Protein AF-A0A7V5PZ91-F1 (afdb_monomer)

Nearest PDB structures (foldseek):
  1x5j-assembly1_A  TM=2.504E-01  e=1.398E+00  Homo sapiens

Mean predicted aligned error: 17.32 Å

pLDDT: mean 72.31, std 20.14, range [23.06, 96.94]

Sequence (448 aa):
MGRFNRLVYQWGRVWRRCSRMKIQNNQVQLQVLPDNAAEEGGHGIEQGVTLYAFLEQIPFQGAQPPGGAPGPNAAQGNAPSFLLPGAYVGEFVVRATDAKTVTLEPAMPLDAYQQRHVQAGATWVLYEVMPIDDHYVFATSDEGPGGVVEYVEPNDDASQPVFGKMDGNMLRQLFAAAFQANFPGVPAGNTVEQPASLYEKDGQPQADPEAIDPDNLWFKVKFNSKDRNGNPLKPLNVEVSANPSISDDRRAFDTSGRAIDPRLAGTRQGVLKPGRFGVFRKGFEDRDENGREIIDDDLDDWIEKGICDVVAPIFVRKLTNYRDGFHLIAQERQRIEESIRQTVANTAQWQEAKRNCDTQIAYRSDEKMKLDGEGLEEGQIGELPGFRRDVAAADKLLQELAQQKTSLLEDLSRLYRANAALREQLAAVQRYLREQIDRKTEAAVTLK

Secondary structure (DSSP, 8-state):
--SSTTTTTTS--EEEEEEEEEEETTEEEEE---S-TT-SS---PPTT-EEEEEEEEEEEESPPPTTPPPPTTGGGTS--EEEEEEEEEEEEEEEEEETTEEEEEESSPPPHHHHHHHHSSS-EEEESSPPPP-TTTTEE-SS-TT---------S-TTS-SS-EE-HHHHHHHHHHHHHHHSTT---THHHHHHHHHHHHTT-B-S-STTS-TTTEEEEEEE-SB-TTSPBPPPEEE-----TT---TT-SB-TTSPBPPTTTSS---EEE-TT-EEEE-S----B-TTS-BS-S--HHHHHHTTSEEEEEEEE-PPPP-HHHHHHHHHHHHHHHHHHHHHHHHHHHHHHHHHHHHHHHHHHHHHHHHHHHTTT--TT-GGG-HHHHHHHHHHHHHHHHHHHHHHHHHHHHHHHHHHHHHHHHHHHHHHHHHHHHHHHHHHHHHTT-

Foldseek 3Di:
DPPDPVPDPQFPDKWWQWFWDDDDPQKTKTFTDALDPPDPAANPDDAFAKKWKFFFFFKDQAADPPSDDQDPCPVPPGRGIGTDGQGGLAIWGFHDDDRGMTMTHHPDDGDPLSVVRSVDRTGMMIISDDDWFDLQPQAADPPDRVGDDPQPFDALPQQQFRRHAGDLVVQLSRQVSSCCVSPPPDDCPCVSVVVSVLSRQASGFDPDQPPDDLVFKKFKKAFAQAWPVRHGDAFDQDQLDPDPPQPDPDDCADPVRAGDDPVSNDSPRPRHHHGGIDMGHFDDQPAHPVRHRPPPAGPVNCVVRRRIDTSGIGGHHDIDPVVVVVVVVVVVSVVVVVVVVVVVVVVVVVVVVVVVVVVVVVVVVVVCCLQVPPPDPPPPPCPNVVNVVVVVVVVVVVVVVVVVVVVVVVVVVVVVVVVVVVVVVVVVVVVVVVVVVVVVVVVVVVVD

Radius of gyration: 52.44 Å; Cα contacts (8 Å, |Δi|>4): 578; chains: 1; bounding box: 90×56×188 Å

Solvent-accessible surface area (backbone atoms only — not comparable to full-atom values): 25706 Å² total; per-residue (Å²): 137,77,86,55,75,82,62,49,79,70,31,55,59,72,45,59,72,23,36,77,74,49,77,57,94,77,28,42,33,30,37,43,59,44,80,48,94,84,53,94,60,43,53,80,70,60,66,70,45,58,33,38,34,23,35,33,68,28,83,39,86,48,84,77,63,93,75,64,77,81,51,91,53,53,84,70,82,46,76,40,70,48,61,38,75,41,42,77,43,49,48,26,31,26,74,42,64,53,64,49,34,38,31,31,31,61,71,55,90,70,51,76,68,24,49,51,53,70,69,43,93,57,31,27,34,38,23,56,31,68,67,72,59,66,80,57,83,68,34,42,45,95,64,59,100,81,38,70,73,65,84,60,75,62,68,88,57,47,82,56,42,52,44,37,48,43,56,47,66,60,41,34,51,52,43,43,44,31,46,42,75,74,40,73,93,57,83,64,68,65,77,29,53,53,61,25,51,45,54,44,40,28,28,27,51,48,95,59,68,86,83,44,58,75,89,31,42,30,33,35,30,36,30,36,55,34,33,83,86,67,47,74,49,72,65,46,70,44,76,60,82,50,71,88,87,70,89,62,104,79,66,69,42,50,100,86,69,47,77,52,56,75,88,50,68,40,94,53,69,44,66,47,52,60,70,39,54,51,77,47,62,72,78,68,79,45,54,45,102,86,68,45,65,74,49,95,65,42,53,65,52,37,41,74,63,30,48,32,46,81,58,32,44,23,32,43,64,86,73,54,62,51,64,63,51,53,52,51,53,52,53,52,48,53,53,51,54,50,52,49,53,51,51,52,52,53,50,52,51,53,53,49,53,48,53,53,50,54,51,50,51,53,50,52,49,51,52,46,41,64,70,71,41,82,86,62,67,101,83,50,87,82,63,44,70,66,55,48,50,50,50,54,52,51,53,50,52,52,52,52,50,52,50,52,54,50,53,51,51,53,50,50,53,50,50,52,51,50,51,51,52,51,50,51,50,50,54,50,51,51,49,53,52,48,54,51,49,51,53,51,50,54,57,58,62,74,74,112

Structure (mmCIF, N/CA/C/O backbone):
data_AF-A0A7V5PZ91-F1
#
_entry.id   AF-A0A7V5PZ91-F1
#
loop_
_atom_site.group_PDB
_atom_site.id
_atom_site.type_symbol
_atom_site.label_atom_id
_atom_site.label_alt_id
_atom_site.label_comp_id
_atom_site.label_asym_id
_atom_site.label_entity_id
_atom_site.label_seq_id
_atom_site.pdbx_PDB_ins_code
_atom_site.Cartn_x
_atom_site.Cartn_y
_atom_site.Cartn_z
_atom_site.occupancy
_atom_site.B_iso_or_equiv
_atom_site.auth_seq_id
_atom_site.auth_comp_id
_atom_site.auth_asym_id
_atom_site.auth_atom_id
_atom_site.pdbx_PDB_model_num
ATOM 1 N N . MET A 1 1 ? -15.795 -12.495 33.356 1.00 25.45 1 MET A N 1
ATOM 2 C CA . MET A 1 1 ? -16.312 -13.141 32.126 1.00 25.45 1 MET A CA 1
ATOM 3 C C . MET A 1 1 ? -16.633 -12.175 30.967 1.00 25.45 1 MET A C 1
ATOM 5 O O . MET A 1 1 ? -17.051 -12.653 29.927 1.00 25.45 1 MET A O 1
ATOM 9 N N . GLY A 1 2 ? -16.376 -10.858 31.053 1.00 23.06 2 GLY A N 1
ATOM 10 C CA . GLY A 1 2 ? -16.674 -9.901 29.961 1.00 23.06 2 GLY A CA 1
ATOM 11 C C . GLY A 1 2 ? -15.493 -9.457 29.078 1.00 23.06 2 GLY A C 1
ATOM 12 O O . GLY A 1 2 ? -15.704 -8.711 28.132 1.00 23.06 2 GLY A O 1
ATOM 13 N N . ARG A 1 3 ? -14.255 -9.899 29.362 1.00 31.30 3 ARG A N 1
ATOM 14 C CA . ARG A 1 3 ? -13.027 -9.408 28.693 1.00 31.30 3 ARG A CA 1
ATOM 15 C C . ARG A 1 3 ? -12.720 -10.044 27.327 1.00 31.30 3 ARG A C 1
ATOM 17 O O . ARG A 1 3 ? -11.900 -9.507 26.601 1.00 31.30 3 ARG A O 1
ATOM 24 N N . PHE A 1 4 ? -13.352 -11.167 26.979 1.00 27.42 4 PHE A N 1
ATOM 25 C CA . PHE A 1 4 ? -12.966 -11.965 25.803 1.00 27.42 4 PHE A CA 1
ATOM 26 C C . PHE A 1 4 ? -13.966 -11.896 24.636 1.00 27.42 4 PHE A C 1
ATOM 28 O O . PHE A 1 4 ? -13.565 -11.979 23.484 1.00 27.42 4 PHE A O 1
ATOM 35 N N . ASN A 1 5 ? -15.255 -11.639 24.883 1.00 28.95 5 ASN A N 1
ATOM 36 C CA . ASN A 1 5 ? -16.253 -11.676 23.803 1.00 28.95 5 ASN A CA 1
ATOM 37 C C . ASN A 1 5 ? -16.276 -10.434 22.895 1.00 28.95 5 ASN A C 1
ATOM 39 O O . ASN A 1 5 ? -16.860 -10.504 21.820 1.00 28.95 5 ASN A O 1
ATOM 43 N N . ARG A 1 6 ? -15.652 -9.312 23.288 1.00 34.69 6 ARG A N 1
ATOM 44 C CA . ARG A 1 6 ? -15.629 -8.080 22.469 1.00 34.69 6 ARG A CA 1
ATOM 45 C C . ARG A 1 6 ? -14.449 -7.979 21.495 1.00 34.69 6 ARG A C 1
ATOM 47 O O . ARG A 1 6 ? -14.557 -7.230 20.537 1.00 34.69 6 ARG A O 1
ATOM 54 N N . LEU A 1 7 ? -13.372 -8.738 21.713 1.00 37.31 7 LEU A N 1
ATOM 55 C CA . LEU A 1 7 ? -12.142 -8.695 20.902 1.00 37.31 7 LEU A CA 1
ATOM 56 C C . LEU A 1 7 ? -11.921 -9.960 20.058 1.00 37.31 7 LEU A C 1
ATOM 58 O O . LEU A 1 7 ? -11.180 -9.925 19.084 1.00 37.31 7 LEU A O 1
ATOM 62 N N . VAL A 1 8 ? -12.572 -11.075 20.402 1.00 35.50 8 VAL A N 1
ATOM 63 C CA . VAL A 1 8 ? -12.300 -12.382 19.774 1.00 35.50 8 VAL A CA 1
ATOM 64 C C . VAL A 1 8 ? -13.208 -12.681 18.577 1.00 35.50 8 VAL A C 1
ATOM 66 O O . VAL A 1 8 ? -12.846 -13.484 17.727 1.00 35.50 8 VAL A O 1
ATOM 69 N N . TYR A 1 9 ? -14.348 -11.997 18.435 1.00 37.59 9 TYR A N 1
ATOM 70 C CA . TYR A 1 9 ? -15.244 -12.233 17.293 1.00 37.59 9 TYR A CA 1
ATOM 71 C C . TYR A 1 9 ? -14.809 -11.536 15.993 1.00 37.59 9 TYR A C 1
ATOM 73 O O . TYR A 1 9 ? -15.243 -11.955 14.926 1.00 37.59 9 TYR A O 1
ATOM 81 N N . GLN A 1 10 ? -13.973 -10.490 16.059 1.00 47.16 10 GLN A N 1
ATOM 82 C CA . GLN A 1 10 ? -13.641 -9.658 14.888 1.00 47.16 10 GLN A CA 1
ATOM 83 C C . GLN A 1 10 ? -12.270 -9.955 14.263 1.00 47.16 10 GLN A C 1
ATOM 85 O O . GLN A 1 10 ? -12.053 -9.603 13.108 1.00 47.16 10 GLN A O 1
ATOM 90 N N . TRP A 1 11 ? -11.343 -10.588 14.990 1.00 50.19 11 TRP A N 1
ATOM 91 C CA . TRP A 1 11 ? -9.940 -10.724 14.557 1.00 50.19 11 TRP A CA 1
ATOM 92 C C . TRP A 1 11 ? -9.494 -12.164 14.274 1.00 50.19 11 TRP A C 1
ATOM 94 O O . TRP A 1 11 ? -8.338 -12.389 13.915 1.00 50.19 11 TRP A O 1
ATOM 104 N N . GLY A 1 12 ? -10.403 -13.137 14.407 1.00 66.75 12 GLY A N 1
ATOM 105 C CA . GLY A 1 12 ? -10.071 -14.557 14.290 1.00 66.75 12 GLY A CA 1
ATOM 106 C C . GLY A 1 12 ? -8.972 -14.980 15.272 1.00 66.75 12 GLY A C 1
ATOM 107 O O . GLY A 1 12 ? -8.739 -14.331 16.296 1.00 66.75 12 GLY A O 1
ATOM 108 N N . ARG A 1 13 ? -8.290 -16.084 14.966 1.00 76.81 13 ARG A N 1
ATOM 109 C CA . ARG A 1 13 ? -7.114 -16.544 15.715 1.00 76.81 13 ARG A CA 1
ATOM 110 C C . ARG A 1 13 ? -5.856 -15.777 15.306 1.00 76.81 13 ARG A C 1
ATOM 112 O O . ARG A 1 13 ? -5.699 -15.360 14.156 1.00 76.81 13 ARG A O 1
ATOM 119 N N . VAL A 1 14 ? -4.945 -15.606 16.266 1.00 82.00 14 VAL A N 1
ATOM 120 C CA . VAL A 1 14 ? -3.685 -14.875 16.085 1.00 82.00 14 VAL A CA 1
ATOM 121 C C . VAL A 1 14 ? -2.526 -15.716 16.597 1.00 82.00 14 VAL A C 1
ATOM 123 O O . VAL A 1 14 ? -2.496 -16.083 17.766 1.00 82.00 14 VAL A O 1
ATOM 126 N N . TRP A 1 15 ? -1.524 -15.943 15.752 1.00 86.81 15 TRP A N 1
ATOM 127 C CA . TRP A 1 15 ? -0.315 -16.684 16.113 1.00 86.81 15 TRP A CA 1
ATOM 128 C C . TRP A 1 15 ? 0.884 -15.749 16.128 1.00 86.81 15 TRP A C 1
ATOM 130 O O . TRP A 1 15 ? 1.277 -15.214 15.094 1.00 86.81 15 TRP A O 1
ATOM 140 N N . ARG A 1 16 ? 1.477 -15.538 17.302 1.00 86.00 16 ARG A N 1
ATOM 141 C CA . ARG A 1 16 ? 2.599 -14.606 17.501 1.00 86.00 16 ARG A CA 1
ATOM 142 C C . ARG A 1 16 ? 3.933 -15.335 17.569 1.00 86.00 16 ARG A C 1
ATOM 144 O O . ARG A 1 16 ? 3.982 -16.525 17.883 1.00 86.00 16 ARG A O 1
ATOM 151 N N . ARG A 1 17 ? 5.029 -14.600 17.356 1.00 86.94 17 ARG A N 1
ATOM 152 C CA . ARG A 1 17 ? 6.408 -15.108 17.493 1.00 86.94 17 ARG A CA 1
ATOM 153 C C . ARG A 1 17 ? 6.718 -16.306 16.587 1.00 86.94 17 ARG A C 1
ATOM 155 O O . ARG A 1 17 ? 7.567 -17.139 16.917 1.00 86.94 17 ARG A O 1
ATOM 162 N N . CYS A 1 18 ? 6.055 -16.386 15.436 1.00 90.19 18 CYS A N 1
ATOM 163 C CA . CYS A 1 18 ? 6.291 -17.434 14.455 1.00 90.19 18 CYS A CA 1
ATOM 164 C C . CYS A 1 18 ? 7.701 -17.271 13.882 1.00 90.19 18 CYS A C 1
ATOM 166 O O . CYS A 1 18 ? 8.046 -16.228 13.326 1.00 90.19 18 CYS A O 1
ATOM 168 N N . SER A 1 19 ? 8.539 -18.286 14.049 1.00 91.50 19 SER A N 1
ATOM 169 C CA . SER A 1 19 ? 9.958 -18.208 13.701 1.00 91.50 19 SER A CA 1
ATOM 170 C C . SER A 1 19 ? 10.207 -18.872 12.360 1.00 91.50 19 SER A C 1
ATOM 172 O O . SER A 1 19 ? 9.774 -19.996 12.117 1.00 91.50 19 SER A O 1
ATOM 174 N N . ARG A 1 20 ? 10.905 -18.186 11.459 1.00 92.56 20 ARG A N 1
ATOM 175 C CA . ARG A 1 20 ? 11.163 -18.714 10.122 1.00 92.56 20 ARG A CA 1
ATOM 176 C C . ARG A 1 20 ? 12.193 -19.840 10.163 1.00 92.56 20 ARG A C 1
ATOM 178 O O . ARG A 1 20 ? 13.315 -19.635 10.613 1.00 92.56 20 ARG A O 1
ATOM 185 N N . MET A 1 21 ? 11.828 -20.990 9.602 1.00 91.38 21 MET A N 1
ATOM 186 C CA . MET A 1 21 ? 12.692 -22.169 9.515 1.00 91.38 21 MET A CA 1
ATOM 187 C C . MET A 1 21 ? 13.410 -22.242 8.169 1.00 91.38 21 MET A C 1
ATOM 189 O O . MET A 1 21 ? 14.634 -22.336 8.113 1.00 91.38 21 MET A O 1
ATOM 193 N N . LYS A 1 22 ? 12.654 -22.194 7.067 1.00 90.75 22 LYS A N 1
ATOM 194 C CA . LYS A 1 22 ? 13.190 -22.404 5.718 1.00 90.75 22 LYS A CA 1
ATOM 195 C C . LYS A 1 22 ? 12.389 -21.634 4.674 1.00 90.75 22 LYS A C 1
ATOM 197 O O . LYS A 1 22 ? 11.178 -21.497 4.806 1.00 90.75 22 LYS A O 1
ATOM 202 N N . ILE A 1 23 ? 13.069 -21.173 3.626 1.00 90.25 23 ILE A N 1
ATOM 203 C CA . ILE A 1 23 ? 12.450 -20.651 2.403 1.00 90.25 23 ILE A CA 1
ATOM 204 C C . ILE A 1 23 ? 12.934 -21.523 1.244 1.00 90.25 23 ILE A C 1
ATOM 206 O O . ILE A 1 23 ? 14.141 -21.643 1.032 1.00 90.25 23 ILE A O 1
ATOM 210 N N . GLN A 1 24 ? 12.021 -22.162 0.516 1.00 89.00 24 GLN A N 1
ATOM 211 C CA . GLN A 1 24 ? 12.351 -22.961 -0.668 1.00 89.00 24 GLN A CA 1
ATOM 212 C C . GLN A 1 24 ? 11.169 -22.983 -1.637 1.00 89.00 24 GLN A C 1
ATOM 214 O O . GLN A 1 24 ? 10.033 -23.103 -1.203 1.00 89.00 24 GLN A O 1
ATOM 219 N N . ASN A 1 25 ? 11.432 -22.904 -2.945 1.00 83.56 25 ASN A N 1
ATOM 220 C CA . ASN A 1 25 ? 10.412 -23.019 -3.999 1.00 83.56 25 ASN A CA 1
ATOM 221 C C . ASN A 1 25 ? 9.205 -22.081 -3.797 1.00 83.56 25 ASN A C 1
ATOM 223 O O . ASN A 1 25 ? 8.064 -22.506 -3.933 1.00 83.56 25 ASN A O 1
ATOM 227 N N . ASN A 1 26 ? 9.458 -20.816 -3.440 1.00 86.56 26 ASN A N 1
ATOM 228 C CA . ASN A 1 26 ? 8.423 -19.819 -3.123 1.00 86.56 26 ASN A CA 1
ATOM 229 C C . ASN A 1 26 ? 7.515 -20.182 -1.927 1.00 86.56 26 ASN A C 1
ATOM 231 O O . ASN A 1 26 ? 6.469 -19.574 -1.735 1.00 86.56 26 ASN A O 1
ATOM 235 N N . GLN A 1 27 ? 7.919 -21.150 -1.104 1.00 93.25 27 GLN A N 1
ATOM 236 C CA . GLN A 1 27 ? 7.239 -21.510 0.133 1.00 93.25 27 GLN A CA 1
ATOM 237 C C . GLN A 1 27 ? 8.089 -21.131 1.343 1.00 93.25 27 GLN A C 1
ATOM 239 O O . GLN A 1 27 ? 9.322 -21.223 1.324 1.00 93.25 27 GLN A O 1
ATOM 244 N N . VAL A 1 28 ? 7.413 -20.709 2.407 1.00 94.19 28 VAL A N 1
ATOM 245 C CA . VAL A 1 28 ? 8.006 -20.318 3.683 1.00 94.19 28 VAL A CA 1
ATOM 246 C C . VAL A 1 28 ? 7.524 -21.287 4.751 1.00 94.19 28 VAL A C 1
ATOM 248 O O . VAL A 1 28 ? 6.332 -21.382 5.026 1.00 94.19 28 VAL A O 1
ATOM 251 N N . GLN A 1 29 ? 8.454 -22.003 5.372 1.00 95.00 29 GLN A N 1
ATOM 252 C CA . GLN A 1 29 ? 8.163 -22.831 6.533 1.00 95.00 29 GLN A CA 1
ATOM 253 C C . GLN A 1 29 ? 8.397 -22.017 7.806 1.00 95.00 29 GLN A C 1
ATOM 255 O O . GLN A 1 29 ? 9.502 -21.508 8.032 1.00 95.00 29 GLN A O 1
ATOM 260 N N . LEU A 1 30 ? 7.371 -21.920 8.646 1.00 94.50 30 LEU A N 1
ATOM 261 C CA . LEU A 1 30 ? 7.413 -21.254 9.942 1.00 94.50 30 LEU A CA 1
ATOM 262 C C . LEU A 1 30 ? 7.231 -22.271 11.067 1.00 94.50 30 LEU A C 1
ATOM 264 O O . LEU A 1 30 ? 6.434 -23.200 10.960 1.00 94.50 30 LEU A O 1
ATOM 268 N N . GLN A 1 31 ? 7.950 -22.067 12.161 1.00 93.12 31 GLN A N 1
ATOM 269 C CA . GLN A 1 31 ? 7.683 -22.685 13.448 1.00 93.12 31 GLN A CA 1
ATOM 270 C C . GLN A 1 31 ? 6.661 -21.830 14.196 1.00 93.12 31 GLN A C 1
ATOM 272 O O . GLN A 1 31 ? 6.881 -20.634 14.391 1.00 93.12 31 GLN A O 1
ATOM 277 N N . VAL A 1 32 ? 5.564 -22.448 14.623 1.00 89.62 32 VAL A N 1
ATOM 278 C CA . VAL A 1 32 ? 4.451 -21.788 15.311 1.00 89.62 32 VAL A CA 1
ATOM 279 C C . VAL A 1 32 ? 4.393 -22.300 16.743 1.00 89.62 32 VAL A C 1
ATOM 281 O O . VAL A 1 32 ? 4.519 -23.501 16.991 1.00 89.62 32 VAL A O 1
ATOM 284 N N . LEU A 1 33 ? 4.228 -21.383 17.693 1.00 80.94 33 LEU A N 1
ATOM 285 C CA . LEU A 1 33 ? 4.017 -21.739 19.091 1.00 80.94 33 LEU A CA 1
ATOM 286 C C . LEU A 1 33 ? 2.526 -22.050 19.311 1.00 80.94 33 LEU A C 1
ATOM 288 O O . LEU A 1 33 ? 1.687 -21.306 18.803 1.00 80.94 33 LEU A O 1
ATOM 292 N N . PRO A 1 34 ? 2.180 -23.132 20.031 1.00 66.75 34 PRO A N 1
ATOM 293 C CA . PRO A 1 34 ? 0.792 -23.416 20.377 1.00 66.75 34 PRO A CA 1
ATOM 294 C C . PRO A 1 34 ? 0.234 -22.325 21.301 1.00 66.75 34 PRO A C 1
ATOM 296 O O . PRO A 1 34 ? 0.953 -21.808 22.159 1.00 66.75 34 PRO A O 1
ATOM 299 N N . ASP A 1 35 ? -1.047 -22.002 21.119 1.00 54.56 35 ASP A N 1
ATOM 300 C CA . ASP A 1 35 ? -1.754 -20.911 21.813 1.00 54.56 35 ASP A CA 1
ATOM 301 C C . ASP A 1 35 ? -1.804 -21.140 23.340 1.00 54.56 35 ASP A C 1
ATOM 303 O O . ASP A 1 35 ? -1.712 -20.209 24.136 1.00 54.56 35 ASP A O 1
ATOM 307 N N . ASN A 1 36 ? -1.814 -22.413 23.758 1.00 53.66 36 ASN A N 1
ATOM 308 C CA . ASN A 1 36 ? -1.627 -22.844 25.139 1.00 53.66 36 ASN A CA 1
ATOM 309 C C . ASN A 1 36 ? -0.583 -23.962 25.201 1.00 53.66 36 ASN A C 1
ATOM 311 O O . ASN A 1 36 ? -0.785 -25.045 24.663 1.00 53.66 36 ASN A O 1
ATOM 315 N N . ALA A 1 37 ? 0.508 -23.751 25.943 1.00 48.06 37 ALA A N 1
ATOM 316 C CA . ALA A 1 37 ? 1.535 -24.777 26.169 1.00 48.06 37 ALA A CA 1
ATOM 317 C C . ALA A 1 37 ? 1.021 -26.034 26.917 1.00 48.06 37 ALA A C 1
ATOM 319 O O . ALA A 1 37 ? 1.773 -26.992 27.075 1.00 48.06 37 ALA A O 1
ATOM 320 N N . ALA A 1 38 ? -0.227 -26.008 27.402 1.00 42.59 38 ALA A N 1
ATOM 321 C CA . ALA A 1 38 ? -0.867 -27.062 28.184 1.00 42.59 38 ALA A CA 1
ATOM 322 C C . ALA A 1 38 ? -1.857 -27.934 27.386 1.00 42.59 38 ALA A C 1
ATOM 324 O O . ALA A 1 38 ? -2.301 -28.951 27.913 1.00 42.59 38 ALA A O 1
ATOM 325 N N . GLU A 1 39 ? -2.209 -27.570 26.149 1.00 47.53 39 GLU A N 1
ATOM 326 C CA . GLU A 1 39 ? -3.058 -28.406 25.295 1.00 47.53 39 GLU A CA 1
ATOM 327 C C . GLU A 1 39 ? -2.178 -29.210 24.328 1.00 47.53 39 GLU A C 1
ATOM 329 O O . GLU A 1 39 ? -1.360 -28.655 23.601 1.00 47.53 39 GLU A O 1
ATOM 334 N N . GLU A 1 40 ? -2.332 -30.537 24.319 1.00 48.34 40 GLU A N 1
ATOM 335 C CA . GLU A 1 40 ? -1.606 -31.455 23.420 1.00 48.34 40 GLU A CA 1
ATOM 336 C C . GLU A 1 40 ? -2.021 -31.311 21.938 1.00 48.34 40 GLU A C 1
ATOM 338 O O . GLU A 1 40 ? -1.454 -31.964 21.059 1.00 48.34 40 GLU A O 1
ATOM 343 N N . GLY A 1 41 ? -2.997 -30.447 21.641 1.00 55.09 41 GLY A N 1
ATOM 344 C CA . GLY A 1 41 ? -3.383 -30.071 20.286 1.00 55.09 41 GLY A CA 1
ATOM 345 C C . GLY A 1 41 ? -2.407 -29.039 19.730 1.00 55.09 41 GLY A C 1
ATOM 346 O O . GLY A 1 41 ? -2.131 -28.037 20.379 1.00 55.09 41 GLY A O 1
ATOM 347 N N . GLY A 1 42 ? -1.860 -29.287 18.536 1.00 68.81 42 GLY A N 1
ATOM 348 C CA . GLY A 1 42 ? -0.955 -28.360 17.850 1.00 68.81 42 GLY A CA 1
ATOM 349 C C . GLY A 1 42 ? -1.542 -26.955 17.656 1.00 68.81 42 GLY A C 1
ATOM 350 O O . GLY A 1 42 ? -2.646 -26.638 18.078 1.00 68.81 42 GLY A O 1
ATOM 351 N N . HIS A 1 43 ? -0.825 -26.088 16.950 1.00 81.19 43 HIS A N 1
ATOM 352 C CA . HIS A 1 43 ? -1.189 -24.670 16.805 1.00 81.19 43 HIS A CA 1
ATOM 353 C C . HIS A 1 43 ? -2.568 -24.373 16.158 1.00 81.19 43 HIS A C 1
ATOM 355 O O . HIS A 1 43 ? -2.945 -23.211 16.058 1.00 81.19 43 HIS A O 1
ATOM 361 N N . GLY A 1 44 ? -3.324 -25.371 15.688 1.00 82.81 44 GLY A N 1
ATOM 362 C CA . GLY A 1 44 ? -4.708 -25.200 15.227 1.00 82.81 44 GLY A CA 1
ATOM 363 C C . GLY A 1 44 ? -4.874 -24.499 13.874 1.00 82.81 44 GLY A C 1
ATOM 364 O O . GLY A 1 44 ? -5.993 -24.152 13.513 1.00 82.81 44 GLY A O 1
ATOM 365 N N . ILE A 1 45 ? -3.793 -24.289 13.116 1.00 85.19 45 ILE A N 1
ATOM 366 C CA . ILE A 1 45 ? -3.876 -23.748 11.749 1.00 85.19 45 ILE A CA 1
ATOM 367 C C . ILE A 1 45 ? -4.216 -24.906 10.814 1.00 85.19 45 ILE A C 1
ATOM 369 O O . ILE A 1 45 ? -3.527 -25.923 10.822 1.00 85.19 45 ILE A O 1
ATOM 373 N N . GLU A 1 46 ? -5.246 -24.739 9.995 1.00 87.25 46 GLU A N 1
ATOM 374 C CA . GLU A 1 46 ? -5.703 -25.762 9.057 1.00 87.25 46 GLU A CA 1
ATOM 375 C C . GLU A 1 46 ? -5.063 -25.598 7.673 1.00 87.25 46 GLU A C 1
ATOM 377 O O . GLU A 1 46 ? -4.657 -24.509 7.270 1.00 87.25 46 GLU A O 1
ATOM 382 N N . GLN A 1 47 ? -4.964 -26.689 6.914 1.00 91.00 47 GLN A N 1
ATOM 383 C CA . GLN A 1 47 ? -4.502 -26.627 5.530 1.00 91.00 47 GLN A CA 1
ATOM 384 C C . GLN A 1 47 ? -5.545 -25.934 4.642 1.00 91.00 47 GLN A C 1
ATOM 386 O O . GLN A 1 47 ? -6.742 -26.159 4.782 1.00 91.00 47 GLN A O 1
ATOM 391 N N . GLY A 1 48 ? -5.087 -25.124 3.689 1.00 89.06 48 GLY A N 1
ATOM 392 C CA . GLY A 1 48 ? -5.940 -24.429 2.725 1.00 89.06 48 GLY A CA 1
ATOM 393 C C . GLY A 1 48 ? -6.506 -23.098 3.217 1.00 89.06 48 GLY A C 1
ATOM 394 O O . GLY A 1 48 ? -7.068 -22.366 2.407 1.00 89.06 48 GLY A O 1
ATOM 395 N N . VAL A 1 49 ? -6.324 -22.749 4.495 1.00 89.75 49 VAL A N 1
ATOM 396 C CA . VAL A 1 49 ? -6.715 -21.429 5.004 1.00 89.75 49 VAL A CA 1
ATOM 397 C C . VAL A 1 49 ? -5.743 -20.356 4.531 1.00 89.75 49 VAL A C 1
ATOM 399 O O . VAL A 1 49 ? -4.554 -20.611 4.312 1.00 89.75 49 VAL A O 1
ATOM 402 N N . THR A 1 50 ? -6.261 -19.143 4.402 1.00 92.25 50 THR A N 1
ATOM 403 C CA . THR A 1 50 ? -5.469 -17.961 4.089 1.00 92.25 50 THR A CA 1
ATOM 404 C C . THR A 1 50 ? -5.148 -17.207 5.369 1.00 92.25 50 THR A C 1
ATOM 406 O O . THR A 1 50 ? -6.039 -16.939 6.168 1.00 92.25 50 THR A O 1
ATOM 409 N N . LEU A 1 51 ? -3.880 -16.850 5.548 1.00 92.19 51 LEU A N 1
ATOM 410 C CA . LEU A 1 51 ? -3.378 -16.098 6.689 1.00 92.19 51 LEU A CA 1
ATOM 411 C C . LEU A 1 51 ? -2.741 -14.787 6.233 1.00 92.19 51 LEU A C 1
ATOM 413 O O . LEU A 1 51 ? -2.067 -14.726 5.201 1.00 92.19 51 LEU A O 1
ATOM 417 N N . TYR A 1 52 ? -2.889 -13.752 7.051 1.00 93.12 52 TYR A N 1
ATOM 418 C CA . TYR A 1 52 ? -2.242 -12.459 6.857 1.00 93.12 52 TYR A CA 1
ATOM 419 C C . TYR A 1 52 ? -1.004 -12.373 7.742 1.00 93.12 52 TYR A C 1
ATOM 421 O O . TYR A 1 52 ? -1.097 -12.466 8.967 1.00 93.12 52 TYR A O 1
ATOM 429 N N . ALA A 1 53 ? 0.160 -12.211 7.121 1.00 93.88 53 ALA A N 1
ATOM 430 C CA . ALA A 1 53 ? 1.437 -12.217 7.813 1.00 93.88 53 ALA A CA 1
ATOM 431 C C . ALA A 1 53 ? 1.996 -10.803 7.981 1.00 93.88 53 ALA A C 1
ATOM 433 O O . ALA A 1 53 ? 2.044 -10.014 7.032 1.00 93.88 53 ALA A O 1
ATOM 434 N N . PHE A 1 54 ? 2.496 -10.518 9.180 1.00 93.38 54 PHE A N 1
ATOM 435 C CA . PHE A 1 54 ? 3.214 -9.289 9.492 1.00 93.38 54 PHE A CA 1
ATOM 436 C C . PHE A 1 54 ? 4.514 -9.603 10.224 1.00 93.38 54 PHE A C 1
ATOM 438 O O . PHE A 1 54 ? 4.603 -10.567 10.982 1.00 93.38 54 PHE A O 1
ATOM 445 N N . LEU A 1 55 ? 5.520 -8.761 10.021 1.00 92.50 55 LEU A N 1
ATOM 446 C CA . LEU A 1 55 ? 6.805 -8.856 10.689 1.00 92.50 55 LEU A CA 1
ATOM 447 C C . LEU A 1 55 ? 6.726 -8.137 12.038 1.00 92.50 55 LEU A C 1
ATOM 449 O O . LEU A 1 55 ? 6.337 -6.969 12.106 1.00 92.50 55 LEU A O 1
ATOM 453 N N . GLU A 1 56 ? 7.098 -8.819 13.113 1.00 89.12 56 GLU A N 1
ATOM 454 C CA . GLU A 1 56 ? 7.145 -8.252 14.458 1.00 89.12 56 GLU A CA 1
ATOM 455 C C . GLU A 1 56 ? 8.444 -7.444 14.614 1.00 89.12 56 GLU A C 1
ATOM 457 O O . GLU A 1 56 ? 9.540 -8.004 14.639 1.00 89.12 56 GLU A O 1
ATOM 462 N N . GLN A 1 57 ? 8.340 -6.112 14.673 1.00 86.12 57 GLN A N 1
ATOM 463 C CA . GLN A 1 57 ? 9.510 -5.215 14.619 1.00 86.12 57 GLN A CA 1
ATOM 464 C C . GLN A 1 57 ? 9.466 -4.068 15.623 1.00 86.12 57 GLN A C 1
ATOM 466 O O . GLN A 1 57 ? 10.516 -3.549 15.998 1.00 86.12 57 GLN A O 1
ATOM 471 N N . ILE A 1 58 ? 8.275 -3.645 16.044 1.00 82.94 58 ILE A N 1
ATOM 472 C CA . ILE A 1 58 ? 8.125 -2.437 16.851 1.00 82.94 58 ILE A CA 1
ATOM 473 C C . ILE A 1 58 ? 8.221 -2.828 18.327 1.00 82.94 58 ILE A C 1
ATOM 475 O O . ILE A 1 58 ? 7.346 -3.547 18.810 1.00 82.94 58 ILE A O 1
ATOM 479 N N . PRO A 1 59 ? 9.247 -2.390 19.071 1.00 78.12 59 PRO A N 1
ATOM 480 C CA . PRO A 1 59 ? 9.322 -2.666 20.496 1.00 78.12 59 PRO A CA 1
ATOM 481 C C . PRO A 1 59 ? 8.199 -1.935 21.227 1.00 78.12 59 PRO A C 1
ATOM 483 O O . PRO A 1 59 ? 8.049 -0.722 21.097 1.00 78.12 59 PRO A O 1
ATOM 486 N N . PHE A 1 60 ? 7.434 -2.674 22.024 1.00 70.75 60 PHE A N 1
ATOM 487 C CA . PHE A 1 60 ? 6.403 -2.111 22.878 1.00 70.75 60 PHE A CA 1
ATOM 488 C C . PHE A 1 60 ? 6.678 -2.433 24.343 1.00 70.75 60 PHE A C 1
ATOM 490 O O . PHE A 1 60 ? 6.948 -3.582 24.704 1.00 70.75 60 PHE A O 1
ATOM 497 N N . GLN A 1 61 ? 6.615 -1.401 25.182 1.00 62.19 61 GLN A N 1
ATOM 498 C CA . GLN A 1 61 ? 6.701 -1.518 26.632 1.00 62.19 61 GLN A CA 1
ATOM 499 C C . GLN A 1 61 ? 5.297 -1.326 27.202 1.00 62.19 61 GLN A C 1
ATOM 501 O O . GLN A 1 61 ? 4.813 -0.205 27.316 1.00 62.19 61 GLN A O 1
ATOM 506 N N . GLY A 1 62 ? 4.624 -2.425 27.533 1.00 55.03 62 GLY A N 1
ATOM 507 C CA . GLY A 1 62 ? 3.285 -2.382 28.112 1.00 55.03 62 GLY A CA 1
ATOM 508 C C . GLY A 1 62 ? 2.841 -3.740 28.640 1.00 55.03 62 GLY A C 1
ATOM 509 O O . GLY A 1 62 ? 3.563 -4.731 28.524 1.00 55.03 62 GLY A O 1
ATOM 510 N N . ALA A 1 63 ? 1.654 -3.791 29.247 1.00 50.00 63 ALA A N 1
ATOM 511 C CA . ALA A 1 63 ? 1.074 -5.050 29.699 1.00 50.00 63 ALA A CA 1
ATOM 512 C C . ALA A 1 63 ? 0.878 -5.989 28.499 1.00 50.00 63 ALA A C 1
ATOM 514 O O . ALA A 1 63 ? 0.362 -5.590 27.455 1.00 50.00 63 ALA A O 1
ATOM 515 N N . GLN A 1 64 ? 1.319 -7.237 28.645 1.00 45.50 64 GLN A N 1
ATOM 516 C CA . GLN A 1 64 ? 1.217 -8.237 27.593 1.00 45.50 64 GLN A CA 1
ATOM 517 C C . GLN A 1 64 ? -0.263 -8.457 27.226 1.00 45.50 64 GLN A C 1
ATOM 519 O O . GLN A 1 64 ? -1.071 -8.695 28.130 1.00 45.50 64 GLN A O 1
ATOM 524 N N . PRO A 1 65 ? -0.652 -8.374 25.938 1.00 43.97 65 PRO A N 1
ATOM 525 C CA . PRO A 1 65 ? -2.023 -8.645 25.539 1.00 43.97 65 PRO A CA 1
ATOM 526 C C . PRO A 1 65 ? -2.391 -10.098 25.885 1.00 43.97 65 PRO A C 1
ATOM 528 O O . PRO A 1 65 ? -1.528 -10.984 25.821 1.00 43.97 65 PRO A O 1
ATOM 531 N N . PRO A 1 66 ? -3.652 -10.364 26.269 1.00 38.03 66 PRO A N 1
ATOM 532 C CA . PRO A 1 66 ? -4.097 -11.713 26.601 1.00 38.03 66 PRO A CA 1
ATOM 533 C C . PRO A 1 66 ? -3.876 -12.667 25.413 1.00 38.03 66 PRO A C 1
ATOM 535 O O . PRO A 1 66 ? -4.206 -12.323 24.283 1.00 38.03 66 PRO A O 1
ATOM 538 N N . GLY A 1 67 ? -3.288 -13.841 25.679 1.00 41.91 67 GLY A N 1
ATOM 539 C CA . GLY A 1 67 ? -2.941 -14.864 24.673 1.00 41.91 67 GLY A CA 1
ATOM 540 C C . GLY A 1 67 ? -1.446 -14.969 24.337 1.00 41.91 67 GLY A C 1
ATOM 541 O O . GLY A 1 67 ? -1.010 -15.931 23.721 1.00 41.91 67 GLY A O 1
ATOM 542 N N . GLY A 1 68 ? -0.604 -14.027 24.775 1.00 40.16 68 GLY A N 1
ATOM 543 C CA . GLY A 1 68 ? 0.846 -14.214 24.679 1.00 40.16 68 GLY A CA 1
ATOM 544 C C . GLY A 1 68 ? 1.363 -15.124 25.797 1.00 40.16 68 GLY A C 1
ATOM 545 O O . GLY A 1 68 ? 1.131 -14.824 26.969 1.00 40.16 68 GLY A O 1
ATOM 546 N N . ALA A 1 69 ? 2.144 -16.159 25.478 1.00 41.81 69 ALA A N 1
ATOM 547 C CA . ALA A 1 69 ? 2.967 -16.846 26.478 1.00 41.81 69 ALA A CA 1
ATOM 548 C C . ALA A 1 69 ? 3.942 -15.840 27.134 1.00 41.81 69 ALA A C 1
ATOM 550 O O . ALA A 1 69 ? 4.555 -15.050 26.402 1.00 41.81 69 ALA A O 1
ATOM 551 N N . PRO A 1 70 ? 4.103 -15.818 28.474 1.00 41.75 70 PRO A N 1
ATOM 552 C CA . PRO A 1 70 ? 5.000 -14.883 29.152 1.00 41.75 70 PRO A CA 1
ATOM 553 C C . PRO A 1 70 ? 6.390 -14.888 28.511 1.00 41.75 70 PRO A C 1
ATOM 555 O O . PRO A 1 70 ? 6.990 -15.946 28.306 1.00 41.75 70 PRO A O 1
ATOM 558 N N . GLY A 1 71 ? 6.905 -13.708 28.158 1.00 42.19 71 GLY A N 1
ATOM 559 C CA . GLY A 1 71 ? 8.287 -13.590 27.703 1.00 42.19 71 GLY A CA 1
ATOM 560 C C . GLY A 1 71 ? 9.261 -14.091 28.784 1.00 42.19 71 GLY A C 1
ATOM 561 O O . GLY A 1 71 ? 8.973 -13.936 29.972 1.00 42.19 71 GLY A O 1
ATOM 562 N N . PRO A 1 72 ? 10.436 -14.638 28.417 1.00 39.50 72 PRO A N 1
ATOM 563 C CA . PRO A 1 72 ? 11.421 -15.153 29.380 1.00 39.50 72 PRO A CA 1
ATOM 564 C C . PRO A 1 72 ? 11.908 -14.103 30.399 1.00 39.50 72 PRO A C 1
ATOM 566 O O . PRO A 1 72 ? 12.442 -14.461 31.444 1.00 39.50 72 PRO A O 1
ATOM 569 N N . ASN A 1 73 ? 11.670 -12.814 30.135 1.00 39.41 73 ASN A N 1
ATOM 570 C CA . ASN A 1 73 ? 12.073 -11.701 30.995 1.00 39.41 73 ASN A CA 1
ATOM 571 C C . ASN A 1 73 ? 11.005 -11.274 32.022 1.00 39.41 73 ASN A C 1
ATOM 573 O O . ASN A 1 73 ? 11.302 -10.443 32.878 1.00 39.41 73 ASN A O 1
ATOM 577 N N . ALA A 1 74 ? 9.793 -11.850 31.998 1.00 42.78 74 ALA A N 1
ATOM 578 C CA . ALA A 1 74 ? 8.740 -11.527 32.972 1.00 42.78 74 ALA A CA 1
ATOM 579 C C . ALA A 1 74 ? 9.130 -11.904 34.419 1.00 42.78 74 ALA A C 1
ATOM 581 O O . ALA A 1 74 ? 8.616 -11.332 35.376 1.00 42.78 74 ALA A O 1
ATOM 582 N N . ALA A 1 75 ? 10.083 -12.827 34.585 1.00 43.03 75 ALA A N 1
ATOM 583 C CA . ALA A 1 75 ? 10.594 -13.261 35.884 1.00 43.03 75 ALA A CA 1
ATOM 584 C C . ALA A 1 75 ? 11.569 -12.264 36.555 1.00 43.03 75 ALA A C 1
ATOM 586 O O . ALA A 1 75 ? 11.963 -12.492 37.695 1.00 43.03 75 ALA A O 1
ATOM 587 N N . GLN A 1 76 ? 11.978 -11.178 35.881 1.00 43.75 76 GLN A N 1
ATOM 588 C CA . GLN A 1 76 ? 13.038 -10.266 36.353 1.00 43.75 76 GLN A CA 1
ATOM 589 C C . GLN A 1 76 ? 12.553 -8.856 36.738 1.00 43.75 76 GLN A C 1
ATOM 591 O O . GLN A 1 76 ? 13.369 -7.954 36.897 1.00 43.75 76 GLN A O 1
ATOM 596 N N . GLY A 1 77 ? 11.243 -8.630 36.894 1.00 39.66 77 GLY A N 1
ATOM 597 C CA . GLY A 1 77 ? 10.702 -7.327 37.319 1.00 39.66 77 GLY A CA 1
ATOM 598 C C . GLY A 1 77 ? 10.777 -6.212 36.265 1.00 39.66 77 GLY A C 1
ATOM 599 O O . GLY A 1 77 ? 10.308 -5.105 36.516 1.00 39.66 77 GLY A O 1
ATOM 600 N N . ASN A 1 78 ? 11.305 -6.502 35.073 1.00 45.25 78 ASN A N 1
ATOM 601 C CA . ASN A 1 78 ? 11.204 -5.631 33.907 1.00 45.25 78 ASN A CA 1
ATOM 602 C C . ASN A 1 78 ? 9.848 -5.852 33.226 1.00 45.25 78 ASN A C 1
ATOM 604 O O . ASN A 1 78 ? 9.418 -6.997 33.063 1.00 45.25 78 ASN A O 1
ATOM 608 N N . ALA A 1 79 ? 9.184 -4.767 32.813 1.00 48.00 79 ALA A N 1
ATOM 609 C CA . ALA A 1 79 ? 7.958 -4.858 32.024 1.00 48.00 79 ALA A CA 1
ATOM 610 C C . ALA A 1 79 ? 8.194 -5.781 30.810 1.00 48.00 79 ALA A C 1
ATOM 612 O O . ALA A 1 79 ? 9.237 -5.654 30.156 1.00 48.00 79 ALA A O 1
ATOM 613 N N . PRO A 1 80 ? 7.286 -6.730 30.515 1.00 49.44 80 PRO A N 1
ATOM 614 C CA . PRO A 1 80 ? 7.469 -7.646 29.399 1.00 49.44 80 PRO A CA 1
ATOM 615 C C . PRO A 1 80 ? 7.572 -6.841 28.101 1.00 49.44 80 PRO A C 1
ATOM 617 O O . PRO A 1 80 ? 6.615 -6.194 27.684 1.00 49.44 80 PRO A O 1
ATOM 620 N N . SER A 1 81 ? 8.743 -6.868 27.463 1.00 58.12 81 SER A N 1
ATOM 621 C CA . SER A 1 81 ? 8.894 -6.338 26.114 1.00 58.12 81 SER A CA 1
ATOM 622 C C . SER A 1 81 ? 8.357 -7.366 25.126 1.00 58.12 81 SER A C 1
ATOM 624 O O . SER A 1 81 ? 8.777 -8.526 25.110 1.00 58.12 81 SER A O 1
ATOM 626 N N . PHE A 1 82 ? 7.411 -6.946 24.294 1.00 69.75 82 PHE A N 1
ATOM 627 C CA . PHE A 1 82 ? 6.978 -7.721 23.139 1.00 69.75 82 PHE A CA 1
ATOM 628 C C . PHE A 1 82 ? 7.042 -6.852 21.888 1.00 69.75 82 PHE A C 1
ATOM 630 O O . PHE A 1 82 ? 7.064 -5.622 21.959 1.00 69.75 82 PHE A O 1
ATOM 637 N N . LEU A 1 83 ? 7.144 -7.508 20.738 1.00 81.00 83 LEU A N 1
ATOM 638 C CA . LEU A 1 83 ? 7.221 -6.839 19.451 1.00 81.00 83 LEU A CA 1
ATOM 639 C C . LEU A 1 83 ? 5.815 -6.739 18.860 1.00 81.00 83 LEU A C 1
ATOM 641 O O . LEU A 1 83 ? 5.077 -7.724 18.813 1.00 81.00 83 LEU A O 1
ATOM 645 N N . LEU A 1 84 ? 5.445 -5.538 18.435 1.00 83.12 84 LEU A N 1
ATOM 646 C CA . LEU A 1 84 ? 4.236 -5.277 17.676 1.00 83.12 84 LEU A CA 1
ATOM 647 C C . LEU A 1 84 ? 4.482 -5.504 16.176 1.00 83.12 84 LEU A C 1
ATOM 649 O O . LEU A 1 84 ? 5.622 -5.362 15.701 1.00 83.12 84 LEU A O 1
ATOM 653 N N . PRO A 1 85 ? 3.418 -5.832 15.422 1.00 87.25 85 PRO A N 1
ATOM 654 C CA . PRO A 1 85 ? 3.487 -5.940 13.971 1.00 87.25 85 PRO A CA 1
ATOM 655 C C . PRO A 1 85 ? 3.885 -4.582 13.386 1.00 87.25 85 PRO A C 1
ATOM 657 O O . PRO A 1 85 ? 3.241 -3.576 13.673 1.00 87.25 85 PRO A O 1
ATOM 660 N N . GLY A 1 86 ? 4.964 -4.546 12.604 1.00 85.56 86 GLY A N 1
ATOM 661 C CA . GLY A 1 86 ? 5.509 -3.312 12.034 1.00 85.56 86 GLY A CA 1
ATOM 662 C C . GLY A 1 86 ? 5.476 -3.247 10.514 1.00 85.56 86 GLY A C 1
ATOM 663 O O . GLY A 1 86 ? 5.403 -2.154 9.961 1.00 85.56 86 GLY A O 1
ATOM 664 N N . ALA A 1 87 ? 5.491 -4.391 9.831 1.00 89.44 87 ALA A N 1
ATOM 665 C CA . ALA A 1 87 ? 5.488 -4.448 8.373 1.00 89.44 87 ALA A CA 1
ATOM 666 C C . ALA A 1 87 ? 4.556 -5.548 7.876 1.00 89.44 87 ALA A C 1
ATOM 668 O O . ALA A 1 87 ? 4.594 -6.667 8.386 1.00 89.44 87 ALA A O 1
ATOM 669 N N . TYR A 1 88 ? 3.743 -5.247 6.865 1.00 91.50 88 TYR A N 1
ATOM 670 C CA . TYR A 1 88 ? 2.928 -6.252 6.193 1.00 91.50 88 TYR A CA 1
ATOM 671 C C . TYR A 1 88 ? 3.802 -7.083 5.250 1.00 91.50 88 TYR A C 1
ATOM 673 O O . TYR A 1 88 ? 4.453 -6.545 4.353 1.00 91.50 88 TYR A O 1
ATOM 681 N N . VAL A 1 89 ? 3.833 -8.396 5.474 1.00 92.56 89 VAL A N 1
ATOM 682 C CA . VAL A 1 89 ? 4.656 -9.332 4.698 1.00 92.56 89 VAL A CA 1
ATOM 683 C C . VAL A 1 89 ? 3.876 -9.856 3.500 1.00 92.56 89 VAL A C 1
ATOM 685 O O . VAL A 1 89 ? 4.442 -10.000 2.421 1.00 92.56 89 VAL A O 1
ATOM 688 N N . GLY A 1 90 ? 2.580 -10.117 3.673 1.00 92.62 90 GLY A N 1
ATOM 689 C CA . GLY A 1 90 ? 1.715 -10.580 2.596 1.00 92.62 90 GLY A CA 1
ATOM 690 C C . GLY A 1 90 ? 0.568 -11.462 3.072 1.00 92.62 90 GLY A C 1
ATOM 691 O O . GLY A 1 90 ? 0.381 -11.715 4.264 1.00 92.62 90 GLY A O 1
ATOM 692 N N . GLU A 1 91 ? -0.196 -11.931 2.098 1.00 94.00 91 GLU A N 1
ATOM 693 C CA . GLU A 1 91 ? -1.265 -12.910 2.254 1.00 94.00 91 GLU A CA 1
ATOM 694 C C . GLU A 1 91 ? -0.738 -14.275 1.811 1.00 94.00 91 GLU A C 1
ATOM 696 O O . GLU A 1 91 ? -0.122 -14.390 0.749 1.00 94.00 91 GLU A O 1
ATOM 701 N N . PHE A 1 92 ? -0.940 -15.301 2.633 1.00 95.94 92 PHE A N 1
ATOM 702 C CA . PHE A 1 92 ? -0.355 -16.621 2.430 1.00 95.94 92 PHE A CA 1
ATOM 703 C C . PHE A 1 92 ? -1.401 -17.718 2.570 1.00 95.94 92 PHE A C 1
ATOM 705 O O . PHE A 1 92 ? -2.156 -17.741 3.535 1.00 95.94 92 PHE A O 1
ATOM 712 N N . VAL A 1 93 ? -1.390 -18.675 1.647 1.00 96.62 93 VAL A N 1
ATOM 713 C CA . VAL A 1 93 ? -2.190 -19.898 1.733 1.00 96.62 93 VAL A CA 1
ATOM 714 C C . VAL A 1 93 ? -1.382 -20.973 2.449 1.00 96.62 93 VAL A C 1
ATOM 716 O O . VAL A 1 93 ? -0.223 -21.237 2.113 1.00 96.62 93 VAL A O 1
ATOM 719 N N . VAL A 1 94 ? -2.002 -21.631 3.423 1.00 95.56 94 VAL A N 1
ATOM 720 C CA . VAL A 1 94 ? -1.395 -22.755 4.137 1.00 95.56 94 VAL A CA 1
ATOM 721 C C . VAL A 1 94 ? -1.384 -23.986 3.236 1.00 95.56 94 VAL A C 1
ATOM 723 O O . VAL A 1 94 ? -2.427 -24.554 2.913 1.00 95.56 94 VAL A O 1
ATOM 726 N N . ARG A 1 95 ? -0.193 -24.433 2.834 1.00 95.88 95 ARG A N 1
ATOM 727 C CA . ARG A 1 95 ? -0.013 -25.615 1.978 1.00 95.88 95 ARG A CA 1
ATOM 728 C C . ARG A 1 95 ? 0.143 -26.902 2.761 1.00 95.88 95 ARG A C 1
ATOM 730 O O . ARG A 1 95 ? -0.311 -27.938 2.291 1.00 95.88 95 ARG A O 1
ATOM 737 N N . ALA A 1 96 ? 0.766 -26.836 3.930 1.00 92.94 96 ALA A N 1
ATOM 738 C CA . ALA A 1 96 ? 0.923 -27.971 4.825 1.00 92.94 96 ALA A CA 1
ATOM 739 C C . ALA A 1 96 ? 1.021 -27.489 6.272 1.00 92.94 96 ALA A C 1
ATOM 741 O O . ALA A 1 96 ? 1.519 -26.393 6.536 1.00 92.94 96 ALA A O 1
ATOM 742 N N . THR A 1 97 ? 0.584 -28.326 7.204 1.00 92.44 97 THR A N 1
ATOM 743 C CA . THR A 1 97 ? 0.686 -28.087 8.643 1.00 92.44 97 THR A CA 1
ATOM 744 C C . THR A 1 97 ? 1.117 -29.369 9.345 1.00 92.44 97 THR A C 1
ATOM 746 O O . THR A 1 97 ? 0.757 -30.470 8.933 1.00 92.44 97 THR A O 1
ATOM 749 N N . ASP A 1 98 ? 1.921 -29.203 10.384 1.00 88.06 98 ASP A N 1
ATOM 750 C CA . ASP A 1 98 ? 2.308 -30.212 11.362 1.00 88.06 98 ASP A CA 1
ATOM 751 C C . ASP A 1 98 ? 2.178 -29.587 12.762 1.00 88.06 98 ASP A C 1
ATOM 753 O O . ASP A 1 98 ? 2.054 -28.375 12.877 1.00 88.06 98 ASP A O 1
ATOM 757 N N . ALA A 1 99 ? 2.264 -30.356 13.847 1.00 83.88 99 ALA A N 1
ATOM 758 C CA . ALA A 1 99 ? 1.929 -29.905 15.202 1.00 83.88 99 ALA A CA 1
ATOM 759 C C . ALA A 1 99 ? 2.639 -28.605 15.652 1.00 83.88 99 ALA A C 1
ATOM 761 O O . ALA A 1 99 ? 2.111 -27.862 16.482 1.00 83.88 99 ALA A O 1
ATOM 762 N N . LYS A 1 100 ? 3.839 -28.333 15.117 1.00 88.12 100 LYS A N 1
ATOM 763 C CA . LYS A 1 100 ? 4.681 -27.167 15.450 1.00 88.12 100 LYS A CA 1
ATOM 764 C C . LYS A 1 100 ? 5.072 -26.312 14.248 1.00 88.12 100 LYS A C 1
ATOM 766 O O . LYS A 1 100 ? 5.786 -25.325 14.431 1.00 88.12 100 LYS A O 1
ATOM 771 N N . THR A 1 101 ? 4.703 -26.701 13.029 1.00 92.12 101 THR A N 1
ATOM 772 C CA . THR A 1 101 ? 5.167 -25.997 11.828 1.00 92.12 101 THR A CA 1
ATOM 7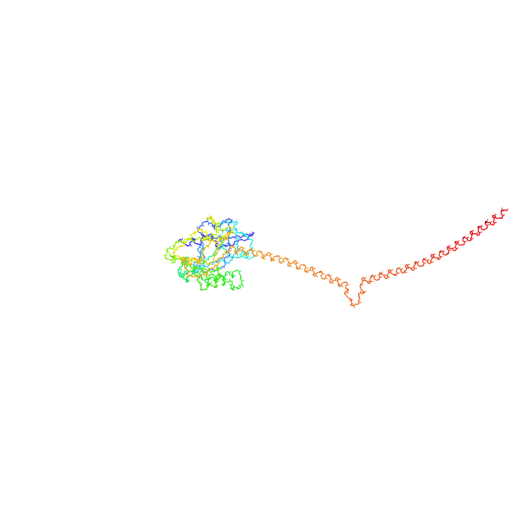73 C C . THR A 1 101 ? 4.071 -25.831 10.797 1.00 92.12 101 THR A C 1
ATOM 775 O O . THR A 1 101 ? 3.218 -26.695 10.617 1.00 92.12 101 THR A O 1
ATOM 778 N N . VAL A 1 102 ? 4.140 -24.724 10.070 1.00 94.31 102 VAL A N 1
ATOM 779 C CA . VAL A 1 102 ? 3.247 -24.424 8.957 1.00 94.31 102 VAL A CA 1
ATOM 780 C C . VAL A 1 102 ? 4.079 -24.087 7.726 1.00 94.31 102 VAL A C 1
ATOM 782 O O . VAL A 1 102 ? 5.093 -23.396 7.818 1.00 94.31 102 VAL A O 1
ATOM 785 N N . THR A 1 103 ? 3.671 -24.606 6.572 1.00 96.19 103 THR A N 1
ATOM 786 C CA . THR A 1 103 ? 4.246 -24.267 5.268 1.00 96.19 103 THR A CA 1
ATOM 787 C C . THR A 1 103 ? 3.280 -23.356 4.536 1.00 96.19 103 THR A C 1
ATOM 789 O O . THR A 1 103 ? 2.135 -23.729 4.274 1.00 96.19 103 THR A O 1
ATOM 792 N N . LEU A 1 104 ? 3.757 -22.161 4.219 1.00 96.81 104 LEU A N 1
ATOM 793 C CA . LEU A 1 104 ? 3.001 -21.067 3.635 1.00 96.81 104 LEU A CA 1
ATOM 794 C C . LEU A 1 104 ? 3.464 -20.805 2.208 1.00 96.81 104 LEU A C 1
ATOM 796 O O . LEU A 1 104 ? 4.659 -20.841 1.925 1.00 96.81 104 LEU A O 1
ATOM 800 N N . GLU A 1 105 ? 2.530 -20.483 1.327 1.00 96.56 105 GLU A N 1
ATOM 801 C CA . GLU A 1 105 ? 2.807 -20.025 -0.032 1.00 96.56 105 GLU A CA 1
ATOM 802 C C . GLU A 1 105 ? 2.104 -18.684 -0.258 1.00 96.56 105 GLU A C 1
ATOM 804 O O . GLU A 1 105 ? 0.937 -18.566 0.121 1.00 96.56 105 GLU A O 1
ATOM 809 N N . PRO A 1 106 ? 2.767 -17.667 -0.834 1.00 95.06 106 PRO A N 1
ATOM 810 C CA . PRO A 1 106 ? 2.123 -16.392 -1.126 1.00 95.06 106 PRO A CA 1
ATOM 811 C C . PRO A 1 106 ? 0.864 -16.580 -1.980 1.00 95.06 106 PRO A C 1
ATOM 813 O O . PRO A 1 106 ? 0.913 -17.230 -3.024 1.00 95.06 106 PRO A O 1
ATOM 816 N N . ALA A 1 107 ? -0.255 -15.995 -1.555 1.00 92.06 107 ALA A N 1
ATOM 817 C CA . ALA A 1 107 ? -1.511 -16.006 -2.308 1.00 92.06 107 ALA A CA 1
ATOM 818 C C . ALA A 1 107 ? -1.424 -15.145 -3.582 1.00 92.06 107 ALA A C 1
ATOM 820 O O . ALA A 1 107 ? -2.110 -15.406 -4.568 1.00 92.06 107 ALA A O 1
ATOM 821 N N . MET A 1 108 ? -0.552 -14.135 -3.562 1.00 87.31 108 MET A N 1
ATOM 822 C CA . MET A 1 108 ? -0.219 -13.268 -4.689 1.00 87.31 108 MET A CA 1
ATOM 823 C C . MET A 1 108 ? 1.305 -13.158 -4.832 1.00 87.31 108 MET A C 1
ATOM 825 O O . MET A 1 108 ? 2.022 -13.355 -3.845 1.00 87.31 108 MET A O 1
ATOM 829 N N . PRO A 1 109 ? 1.827 -12.824 -6.029 1.00 87.75 109 PRO A N 1
ATOM 830 C CA . PRO A 1 109 ? 3.244 -12.532 -6.202 1.00 87.75 109 PRO A CA 1
ATOM 831 C C . PRO A 1 109 ? 3.697 -11.436 -5.233 1.00 87.75 109 PRO A C 1
ATOM 833 O O . PRO A 1 109 ? 3.128 -10.345 -5.221 1.00 87.75 109 PRO A O 1
ATOM 836 N N . LEU A 1 110 ? 4.718 -11.741 -4.431 1.00 88.88 110 LEU A N 1
ATOM 837 C CA . LEU A 1 110 ? 5.291 -10.785 -3.489 1.00 88.88 110 LEU A CA 1
ATOM 838 C C . LEU A 1 110 ? 6.108 -9.732 -4.236 1.00 88.88 110 LEU A C 1
ATOM 840 O O . LEU A 1 110 ? 6.969 -10.088 -5.047 1.00 88.88 110 LEU A O 1
ATOM 844 N N . ASP A 1 111 ? 5.890 -8.462 -3.909 1.00 85.31 111 ASP A N 1
ATOM 845 C CA . ASP A 1 111 ? 6.706 -7.362 -4.426 1.00 85.31 111 ASP A CA 1
ATOM 846 C C . ASP A 1 111 ? 8.125 -7.359 -3.810 1.00 85.31 111 ASP A C 1
ATOM 848 O O . ASP A 1 111 ? 8.424 -8.093 -2.861 1.00 85.31 111 ASP A O 1
ATOM 852 N N . ALA A 1 112 ? 9.033 -6.525 -4.329 1.00 84.81 112 ALA A N 1
ATOM 853 C CA . ALA A 1 112 ? 10.417 -6.469 -3.838 1.00 84.81 112 ALA A CA 1
ATOM 854 C C . ALA A 1 112 ? 10.535 -6.114 -2.337 1.00 84.81 112 ALA A C 1
ATOM 856 O O . ALA A 1 112 ? 11.455 -6.561 -1.645 1.00 84.81 112 ALA A O 1
ATOM 857 N N . TYR A 1 113 ? 9.602 -5.319 -1.812 1.00 85.12 113 TYR A N 1
ATOM 858 C CA . TYR A 1 113 ? 9.578 -4.903 -0.411 1.00 85.12 113 TYR A CA 1
ATOM 859 C C . TYR A 1 113 ? 9.102 -6.043 0.502 1.00 85.12 113 TYR A C 1
ATOM 861 O O . TYR A 1 113 ? 9.733 -6.321 1.522 1.00 85.12 113 TYR A O 1
ATOM 869 N N . GLN A 1 114 ? 8.057 -6.765 0.107 1.00 90.06 114 GLN A N 1
ATOM 870 C CA . GLN A 1 114 ? 7.567 -7.961 0.783 1.00 90.06 114 GLN A CA 1
ATOM 871 C C . GLN A 1 114 ? 8.609 -9.077 0.742 1.00 90.06 114 GLN A C 1
ATOM 873 O O . GLN A 1 114 ? 8.876 -9.694 1.769 1.00 90.06 114 GLN A O 1
ATOM 878 N N . GLN A 1 115 ? 9.281 -9.291 -0.395 1.00 90.06 115 GLN A N 1
ATOM 879 C CA . GLN A 1 115 ? 10.378 -10.259 -0.506 1.00 90.06 115 GLN A CA 1
ATOM 880 C C . GLN A 1 115 ? 11.514 -9.953 0.477 1.00 90.06 115 GLN A C 1
ATOM 882 O O . GLN A 1 115 ? 12.017 -10.865 1.140 1.00 90.06 115 GLN A O 1
ATOM 887 N N . ARG A 1 116 ? 11.887 -8.674 0.636 1.00 88.88 116 ARG A N 1
ATOM 888 C CA . ARG A 1 116 ? 12.875 -8.249 1.640 1.00 88.88 116 ARG A CA 1
ATOM 889 C C . ARG A 1 116 ? 12.423 -8.598 3.059 1.00 88.88 116 ARG A C 1
ATOM 891 O O . ARG A 1 116 ? 13.236 -9.082 3.846 1.00 88.88 116 ARG A O 1
ATOM 898 N N . HIS A 1 117 ? 11.150 -8.386 3.387 1.00 89.75 117 HIS A N 1
ATOM 899 C CA . HIS A 1 117 ? 10.603 -8.706 4.711 1.00 89.75 117 HIS A CA 1
ATOM 900 C C . HIS A 1 117 ? 10.433 -10.206 4.947 1.00 89.75 117 HIS A C 1
ATOM 902 O O . HIS A 1 117 ? 10.704 -10.676 6.049 1.00 89.75 117 HIS A O 1
ATOM 908 N N . VAL A 1 118 ? 10.114 -10.986 3.911 1.00 91.25 118 VAL A N 1
ATOM 909 C CA . VAL A 1 118 ? 10.143 -12.453 3.987 1.00 91.25 118 VAL A CA 1
ATOM 910 C C . VAL A 1 118 ? 11.549 -12.951 4.317 1.00 91.25 118 VAL A C 1
ATOM 912 O O . VAL A 1 118 ? 11.709 -13.908 5.079 1.00 91.25 118 VAL A O 1
ATOM 915 N N . GLN A 1 119 ? 12.573 -12.288 3.774 1.00 88.94 119 GLN A N 1
ATOM 916 C CA . GLN A 1 119 ? 13.985 -12.589 4.012 1.00 88.94 119 GLN A CA 1
ATOM 917 C C . GLN A 1 119 ? 14.535 -12.002 5.325 1.00 88.94 119 GLN A C 1
ATOM 919 O O . GLN A 1 119 ? 15.581 -12.460 5.797 1.00 88.94 119 GLN A O 1
ATOM 924 N N . ALA A 1 120 ? 13.808 -11.114 6.005 1.00 86.38 120 ALA A N 1
ATOM 925 C CA . ALA A 1 120 ? 14.220 -10.570 7.297 1.00 86.38 120 ALA A CA 1
ATOM 926 C C . ALA A 1 120 ? 14.290 -11.653 8.393 1.00 86.38 120 ALA A C 1
ATOM 928 O O . ALA A 1 120 ? 13.537 -12.623 8.388 1.00 86.38 120 ALA A O 1
ATOM 929 N N . GLY A 1 121 ? 15.216 -11.500 9.344 1.00 81.25 121 GLY A N 1
ATOM 930 C CA . GLY A 1 121 ? 15.415 -12.442 10.457 1.00 81.25 121 GLY A CA 1
ATOM 931 C C . GLY A 1 121 ? 14.471 -12.249 11.652 1.00 81.25 121 GLY A C 1
ATOM 932 O O . GLY A 1 121 ? 14.716 -12.835 12.701 1.00 81.25 121 GLY A O 1
ATOM 933 N N . ALA A 1 122 ? 13.448 -11.402 11.528 1.00 86.75 122 ALA A N 1
ATOM 934 C CA . ALA A 1 122 ? 12.483 -11.141 12.595 1.00 86.75 122 ALA A CA 1
ATOM 935 C C . ALA A 1 122 ? 11.365 -12.199 12.627 1.00 86.75 122 ALA A C 1
ATOM 937 O O . ALA A 1 122 ? 11.124 -12.905 11.645 1.00 86.75 122 ALA A O 1
ATOM 938 N N . THR A 1 123 ? 10.697 -12.320 13.774 1.00 91.56 123 THR A N 1
ATOM 939 C CA . THR A 1 123 ? 9.545 -13.212 13.942 1.00 91.56 123 THR A CA 1
ATOM 940 C C . THR A 1 123 ? 8.305 -12.640 13.267 1.00 91.56 123 THR A C 1
ATOM 942 O O . THR A 1 123 ? 8.209 -11.441 13.009 1.00 91.56 123 THR A O 1
ATOM 945 N N . TRP A 1 124 ? 7.368 -13.517 12.922 1.00 93.00 124 TRP A N 1
ATOM 946 C CA . TRP A 1 124 ? 6.121 -13.152 12.265 1.00 93.00 124 TRP A CA 1
ATOM 947 C C . TRP A 1 124 ? 4.954 -13.277 13.238 1.00 93.00 124 TRP A C 1
ATOM 949 O O . TRP A 1 124 ? 4.929 -14.161 14.098 1.00 93.00 124 TRP A O 1
ATOM 959 N N . VAL A 1 125 ? 3.950 -12.438 13.031 1.00 90.25 125 VAL A N 1
ATOM 960 C CA . VAL A 1 125 ? 2.596 -12.677 13.514 1.00 90.25 125 VAL A CA 1
ATOM 961 C C . VAL A 1 125 ? 1.720 -13.078 12.330 1.00 90.25 125 VAL A C 1
ATOM 963 O O . VAL A 1 125 ? 1.842 -12.521 11.236 1.00 90.25 125 VAL A O 1
ATOM 966 N N . LEU A 1 126 ? 0.854 -14.059 12.547 1.00 91.19 126 LEU A N 1
ATOM 967 C CA . LEU A 1 126 ? -0.122 -14.528 11.575 1.00 91.19 126 LEU A CA 1
ATOM 968 C C . LEU A 1 126 ? -1.516 -14.222 12.106 1.00 91.19 126 LEU A C 1
ATOM 970 O O . LEU A 1 126 ? -1.821 -14.540 13.256 1.00 91.19 126 LEU A O 1
ATOM 974 N N . TYR A 1 127 ? -2.353 -13.639 11.261 1.00 87.75 127 TYR A N 1
ATOM 975 C CA . TYR A 1 127 ? -3.759 -13.401 11.546 1.00 87.75 127 TYR A CA 1
ATOM 976 C C . TYR A 1 127 ? -4.624 -14.267 10.638 1.00 87.75 127 TYR A C 1
ATOM 978 O O . TYR A 1 127 ? -4.401 -14.313 9.428 1.00 87.75 127 TYR A O 1
ATOM 986 N N . GLU A 1 128 ? -5.622 -14.927 11.218 1.00 83.56 128 GLU A N 1
ATOM 987 C CA . GLU A 1 128 ? -6.659 -15.640 10.463 1.00 83.56 128 GLU A CA 1
ATOM 988 C C . GLU A 1 128 ? -7.547 -14.668 9.676 1.00 83.56 128 GLU A C 1
ATOM 990 O O . GLU A 1 128 ? -7.930 -14.937 8.541 1.00 83.56 128 GLU A O 1
ATOM 995 N N . VAL A 1 129 ? -7.828 -13.500 10.258 1.00 81.81 129 VAL A N 1
ATOM 996 C CA . VAL A 1 129 ? -8.605 -12.426 9.634 1.00 81.81 129 VAL A CA 1
ATOM 997 C C . VAL A 1 129 ? -7.793 -11.140 9.684 1.00 81.81 129 VAL A C 1
ATOM 999 O O . VAL A 1 129 ? -7.168 -10.845 10.700 1.00 81.81 129 VAL A O 1
ATOM 1002 N N . MET A 1 130 ? -7.792 -10.367 8.594 1.00 81.06 130 MET A N 1
ATOM 1003 C CA . MET A 1 130 ? -7.116 -9.069 8.563 1.00 81.06 130 MET A CA 1
ATOM 1004 C C . MET A 1 130 ? -7.619 -8.206 9.731 1.00 81.06 130 MET A C 1
ATOM 1006 O O . MET A 1 130 ? -8.837 -8.053 9.861 1.00 81.06 130 MET A O 1
ATOM 1010 N N . PRO A 1 131 ? -6.725 -7.641 10.566 1.00 74.38 131 PRO A N 1
ATOM 1011 C CA . PRO A 1 131 ? -7.135 -6.735 11.628 1.00 74.38 131 PRO A CA 1
ATOM 1012 C C . PRO A 1 131 ? -8.007 -5.613 11.072 1.00 74.38 131 PRO A C 1
ATOM 1014 O O . PRO A 1 131 ? -7.718 -5.068 10.008 1.00 74.38 131 PRO A O 1
ATOM 1017 N N . ILE A 1 132 ? -9.073 -5.286 11.793 1.00 71.06 132 ILE A N 1
ATOM 1018 C CA . ILE A 1 132 ? -9.975 -4.190 11.443 1.00 71.06 132 ILE A CA 1
ATOM 1019 C C . ILE A 1 132 ? -9.541 -2.964 12.244 1.00 71.06 132 ILE A C 1
ATOM 1021 O O . ILE A 1 132 ? -9.205 -3.077 13.425 1.00 71.06 132 ILE A O 1
ATOM 1025 N N . ASP A 1 133 ? -9.517 -1.811 11.585 1.00 71.31 133 ASP A N 1
ATOM 1026 C CA . ASP A 1 133 ? -9.311 -0.525 12.240 1.00 71.31 133 ASP A CA 1
ATOM 1027 C C . ASP A 1 133 ? -10.526 -0.193 13.121 1.00 71.31 133 ASP A C 1
ATOM 1029 O O . ASP A 1 133 ? -11.661 -0.275 12.659 1.00 71.31 133 ASP A O 1
ATOM 1033 N N . ASP A 1 134 ? -10.304 0.164 14.384 1.00 68.25 134 ASP A N 1
ATOM 1034 C CA . ASP A 1 134 ? -11.375 0.459 15.345 1.00 68.25 134 ASP A CA 1
ATOM 1035 C C . ASP A 1 134 ? -10.971 1.651 16.225 1.00 68.25 134 ASP A C 1
ATOM 1037 O O . ASP A 1 134 ? -9.790 1.897 16.491 1.00 68.25 134 ASP A O 1
ATOM 1041 N N . HIS A 1 135 ? -11.970 2.392 16.698 1.00 67.31 135 HIS A N 1
ATOM 1042 C CA . HIS A 1 135 ? -11.807 3.617 17.478 1.00 67.31 135 HIS A CA 1
ATOM 1043 C C . HIS A 1 135 ? -11.315 3.362 18.905 1.00 67.31 135 HIS A C 1
ATOM 1045 O O . HIS A 1 135 ? -10.831 4.276 19.557 1.00 67.31 135 HIS A O 1
ATOM 1051 N N . TYR A 1 136 ? -11.430 2.135 19.420 1.00 62.94 136 TYR A N 1
ATOM 1052 C CA . TYR A 1 136 ? -11.183 1.846 20.839 1.00 62.94 136 TYR A CA 1
ATOM 1053 C C . TYR A 1 136 ? -9.807 1.237 21.135 1.00 62.94 136 TYR A C 1
ATOM 1055 O O . TYR A 1 136 ? -9.425 1.135 22.298 1.00 62.94 136 TYR A O 1
ATOM 1063 N N . VAL A 1 137 ? -9.053 0.812 20.114 1.00 63.59 137 VAL A N 1
ATOM 1064 C CA . VAL A 1 137 ? -7.844 -0.023 20.298 1.00 63.59 137 VAL A CA 1
ATOM 1065 C C . VAL A 1 137 ? -6.722 0.710 21.042 1.00 63.59 137 VAL A C 1
ATOM 1067 O O . VAL A 1 137 ? -5.931 0.074 21.737 1.00 63.59 137 VAL A O 1
ATOM 1070 N N . PHE A 1 138 ? -6.670 2.038 20.932 1.00 68.00 138 PHE A N 1
ATOM 1071 C CA . PHE A 1 138 ? -5.629 2.877 21.535 1.00 68.00 138 PHE A CA 1
ATOM 1072 C C . PHE A 1 138 ? -6.148 3.794 22.651 1.00 68.00 138 PHE A C 1
ATOM 1074 O O . PHE A 1 138 ? -5.395 4.619 23.170 1.00 68.00 138 PHE A O 1
ATOM 1081 N N . ALA A 1 139 ? -7.425 3.666 23.016 1.00 65.56 139 ALA A N 1
ATOM 1082 C CA . ALA A 1 139 ? -8.048 4.531 24.002 1.00 65.56 139 ALA A CA 1
ATOM 1083 C C . ALA A 1 139 ? -7.609 4.156 25.424 1.00 65.56 139 ALA A C 1
ATOM 1085 O O . ALA A 1 139 ? -7.545 2.983 25.792 1.00 65.56 139 ALA A O 1
ATOM 1086 N N . THR A 1 140 ? -7.344 5.171 26.242 1.00 61.66 140 THR A N 1
ATOM 1087 C CA . THR A 1 140 ? -7.038 5.047 27.669 1.00 61.66 140 THR A CA 1
ATOM 1088 C C . THR A 1 140 ? -8.191 5.602 28.508 1.00 61.66 140 THR A C 1
ATOM 1090 O O . THR A 1 140 ? -8.905 6.522 28.093 1.00 61.66 140 THR A O 1
ATOM 1093 N N . SER A 1 141 ? -8.395 5.016 29.691 1.00 54.94 141 SER A N 1
ATOM 1094 C CA . SER A 1 141 ? -9.334 5.501 30.706 1.00 54.94 141 SER A CA 1
ATOM 1095 C C . SER A 1 141 ? -8.602 6.296 31.787 1.00 54.94 141 SER A C 1
ATOM 1097 O O . SER A 1 141 ? -7.482 5.945 32.153 1.00 54.94 141 SER A O 1
ATOM 1099 N N . ASP A 1 142 ? -9.289 7.264 32.397 1.00 48.12 142 ASP A N 1
ATOM 1100 C CA . ASP A 1 142 ? -8.817 7.963 33.603 1.00 48.12 142 ASP A CA 1
ATOM 1101 C C . ASP A 1 142 ? -8.770 7.034 34.856 1.00 48.12 142 ASP A C 1
ATOM 1103 O O . ASP A 1 142 ? -8.260 7.422 35.907 1.00 48.12 142 ASP A O 1
ATOM 1107 N N . GLU A 1 143 ? -9.232 5.777 34.763 1.00 42.72 143 GLU A N 1
ATOM 1108 C CA . GLU A 1 143 ? -9.156 4.782 35.846 1.00 42.72 143 GLU A CA 1
ATOM 1109 C C . GLU A 1 143 ? -7.834 3.982 35.858 1.00 42.72 143 GLU A C 1
ATOM 1111 O O . GLU A 1 143 ? -7.770 2.817 35.469 1.00 42.72 143 GLU A O 1
ATOM 1116 N N . GLY A 1 144 ? -6.774 4.613 36.374 1.00 37.00 144 GLY A N 1
ATOM 1117 C CA . GLY A 1 144 ? -5.611 3.946 36.980 1.00 37.00 144 GLY A CA 1
ATOM 1118 C C . GLY A 1 144 ? -4.615 3.203 36.059 1.00 37.00 144 GLY A C 1
ATOM 1119 O O . GLY A 1 144 ? -4.878 2.924 34.887 1.00 37.00 144 GLY A O 1
ATOM 1120 N N . PRO A 1 145 ? -3.418 2.861 36.586 1.00 31.88 145 PRO A N 1
ATOM 1121 C CA . PRO A 1 145 ? -2.368 2.183 35.831 1.00 31.88 145 PRO A CA 1
ATOM 1122 C C . PRO A 1 145 ? -2.771 0.721 35.597 1.00 31.88 145 PRO A C 1
ATOM 1124 O O . PRO A 1 145 ? -2.688 -0.121 36.489 1.00 31.88 145 PRO A O 1
ATOM 1127 N N . GLY A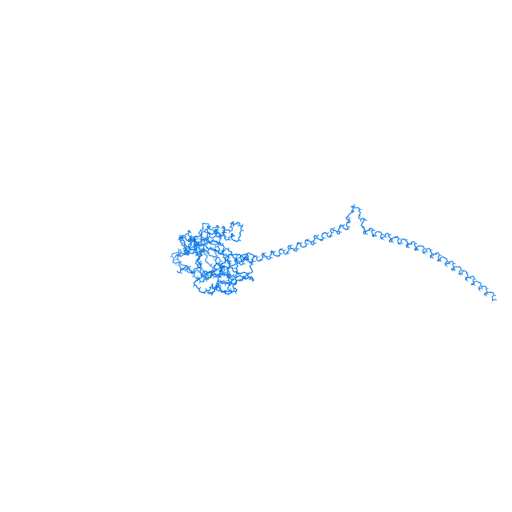 1 146 ? -3.255 0.441 34.390 1.00 43.94 146 GLY A N 1
ATOM 1128 C CA . GLY A 1 146 ? -3.889 -0.829 34.017 1.00 43.94 146 GLY A CA 1
ATOM 1129 C C . GLY A 1 146 ? -5.272 -0.668 33.377 1.00 43.94 146 GLY A C 1
ATOM 1130 O O . GLY A 1 146 ? -5.896 -1.688 33.084 1.00 43.94 146 GLY A O 1
ATOM 1131 N N . GLY A 1 147 ? -5.716 0.584 33.178 1.00 36.78 147 GLY A N 1
ATOM 1132 C CA . GLY A 1 147 ? -6.994 1.022 32.615 1.00 36.78 147 GLY A CA 1
ATOM 1133 C C . GLY A 1 147 ? -7.502 0.170 31.459 1.00 36.78 147 GLY A C 1
ATOM 1134 O O . GLY A 1 147 ? -7.032 0.250 30.326 1.00 36.78 147 GLY A O 1
ATOM 1135 N N . VAL A 1 148 ? -8.477 -0.672 31.782 1.00 38.31 148 VAL A N 1
ATOM 1136 C CA . VAL A 1 148 ? -9.264 -1.431 30.818 1.00 38.31 148 VAL A CA 1
ATOM 1137 C C . VAL A 1 148 ? -10.395 -0.518 30.372 1.00 38.31 148 VAL A C 1
ATOM 1139 O O . VAL A 1 148 ? -11.177 -0.077 31.208 1.00 38.31 148 VAL A O 1
ATOM 1142 N N . VAL A 1 149 ? -10.521 -0.271 29.068 1.00 47.12 149 VAL A N 1
ATOM 1143 C CA . VAL A 1 149 ? -11.717 0.378 28.523 1.00 47.12 149 VAL A CA 1
ATOM 1144 C C . VAL A 1 149 ? -12.893 -0.586 28.671 1.00 47.12 149 VAL A C 1
ATOM 1146 O O . VAL A 1 149 ? -13.066 -1.534 27.902 1.00 47.12 149 VAL A O 1
ATOM 1149 N N . GLU A 1 150 ? -13.725 -0.342 29.674 1.00 44.62 150 GLU A N 1
ATOM 1150 C CA . GLU A 1 150 ? -15.153 -0.559 29.520 1.00 44.62 150 GLU A CA 1
ATOM 1151 C C . GLU A 1 150 ? -15.665 0.615 28.675 1.00 44.62 150 GLU A C 1
ATOM 1153 O O . GLU A 1 150 ? -15.316 1.760 28.951 1.00 44.62 150 GLU A O 1
ATOM 1158 N N . TYR A 1 151 ? -16.379 0.330 27.579 1.00 47.31 151 TYR A N 1
ATOM 1159 C CA . TYR A 1 151 ? -17.022 1.338 26.726 1.00 47.31 151 TYR A CA 1
ATOM 1160 C C . TYR A 1 151 ? -17.587 2.463 27.598 1.00 47.31 151 TYR A C 1
ATOM 1162 O O . TYR A 1 151 ? -18.460 2.205 28.429 1.00 47.31 151 TYR A O 1
ATOM 1170 N N . VAL A 1 152 ? -17.061 3.678 27.440 1.00 50.69 152 VAL A N 1
ATOM 1171 C CA . VAL A 1 152 ? -17.582 4.832 28.164 1.00 50.69 152 VAL A CA 1
ATOM 1172 C C . VAL A 1 152 ? -18.927 5.139 27.531 1.00 50.69 152 VAL A C 1
ATOM 1174 O O . VAL A 1 152 ? -18.983 5.608 26.395 1.00 50.69 152 VAL A O 1
ATOM 1177 N N . GLU A 1 153 ? -20.015 4.791 28.223 1.00 55.53 153 GLU A N 1
ATOM 1178 C CA . GLU A 1 153 ? -21.346 5.129 27.731 1.00 55.53 153 GLU A CA 1
ATOM 1179 C C . GLU A 1 153 ? -21.402 6.647 27.522 1.00 55.53 153 GLU A C 1
ATOM 1181 O O . GLU A 1 153 ? -21.109 7.393 28.463 1.00 55.53 153 GLU A O 1
ATOM 1186 N N . PRO A 1 154 ? -21.744 7.121 26.309 1.00 60.03 154 PRO A N 1
ATOM 1187 C CA . PRO A 1 154 ? -21.850 8.547 26.081 1.00 60.03 154 PRO A CA 1
ATOM 1188 C C . PRO A 1 154 ? -22.870 9.125 27.072 1.00 60.03 154 PRO A C 1
ATOM 1190 O O . PRO A 1 154 ? -23.937 8.548 27.285 1.00 60.03 154 PRO A O 1
ATOM 1193 N N . ASN A 1 155 ? -22.515 10.239 27.703 1.00 67.69 155 ASN A N 1
ATOM 1194 C CA . ASN A 1 155 ? -23.311 10.917 28.732 1.00 67.69 155 ASN A CA 1
ATOM 1195 C C . ASN A 1 155 ? -23.649 12.366 28.323 1.00 67.69 155 ASN A C 1
ATOM 1197 O O . ASN A 1 155 ? -23.388 12.777 27.197 1.00 67.69 155 ASN A O 1
ATOM 1201 N N . ASP A 1 156 ? -24.206 13.170 29.225 1.00 74.44 156 ASP A N 1
ATOM 1202 C CA . ASP A 1 156 ? -24.522 14.584 28.977 1.00 74.44 156 ASP A CA 1
ATOM 1203 C C . ASP A 1 156 ? -23.332 15.539 29.107 1.00 74.44 156 ASP A C 1
ATOM 1205 O O . ASP A 1 156 ? -23.485 16.731 28.847 1.00 74.44 156 ASP A O 1
ATOM 1209 N N . ASP A 1 157 ? -22.142 15.045 29.443 1.00 81.25 157 ASP A N 1
ATOM 1210 C CA . ASP A 1 157 ? -20.942 15.869 29.459 1.00 81.25 157 ASP A CA 1
ATOM 1211 C C . ASP A 1 157 ? -20.464 16.126 28.022 1.00 81.25 157 ASP A C 1
ATOM 1213 O O . ASP A 1 157 ? -19.974 15.232 27.323 1.00 81.25 157 ASP A O 1
ATOM 1217 N N . ALA A 1 158 ? -20.620 17.369 27.570 1.00 79.25 158 ALA A N 1
ATOM 1218 C CA . ALA A 1 158 ? -20.174 17.825 26.257 1.00 79.25 158 ALA A CA 1
ATOM 1219 C C . ALA A 1 158 ? -18.646 17.799 26.098 1.00 79.25 158 ALA A C 1
ATOM 1221 O O . ALA A 1 158 ? -18.158 17.745 24.974 1.00 79.25 158 ALA A O 1
ATOM 1222 N N . SER A 1 159 ? -17.891 17.820 27.201 1.00 81.31 159 SER A N 1
ATOM 1223 C CA . SER A 1 159 ? -16.426 17.784 27.183 1.00 81.31 159 SER A CA 1
ATOM 1224 C C . SER A 1 159 ? -15.854 16.364 27.145 1.00 81.31 159 SER A C 1
ATOM 1226 O O . SER A 1 159 ? -14.671 16.181 26.852 1.00 81.31 159 SER A O 1
ATOM 1228 N N . GLN A 1 160 ? -16.680 15.348 27.420 1.00 79.75 160 GLN A N 1
ATOM 1229 C CA . GLN A 1 160 ? -16.213 13.972 27.500 1.00 79.75 160 GLN A CA 1
ATOM 1230 C C . GLN A 1 160 ? -16.042 13.349 26.102 1.00 79.75 160 GLN A C 1
ATOM 1232 O O . GLN A 1 160 ? -17.009 13.310 25.331 1.00 79.75 160 GLN A O 1
ATOM 1237 N N . PRO A 1 161 ? -14.864 12.767 25.803 1.00 74.94 161 PRO A N 1
ATOM 1238 C CA . PRO A 1 161 ? -14.642 12.029 24.565 1.00 74.94 161 PRO A CA 1
ATOM 1239 C C . PRO A 1 161 ? -15.518 10.781 24.481 1.00 74.94 161 PRO A C 1
ATOM 1241 O O . PRO A 1 161 ? -15.645 10.042 25.458 1.00 74.94 161 PRO A O 1
ATOM 1244 N N . VAL A 1 162 ? -16.064 10.495 23.300 1.00 71.19 162 VAL A N 1
ATOM 1245 C CA . VAL A 1 162 ? -16.974 9.351 23.107 1.00 71.19 162 VAL A CA 1
ATOM 1246 C C . VAL A 1 162 ? -16.233 8.011 23.057 1.00 71.19 162 VAL A C 1
ATOM 1248 O O . VAL A 1 162 ? -16.765 6.987 23.482 1.00 71.19 162 VAL A O 1
ATOM 1251 N N . PHE A 1 163 ? -15.000 8.002 22.552 1.00 71.38 163 PHE A N 1
ATOM 1252 C CA . PHE A 1 163 ? -14.216 6.774 22.371 1.00 71.38 163 PHE A CA 1
ATOM 1253 C C . PHE A 1 163 ? -13.118 6.587 23.424 1.00 71.38 163 PHE A C 1
ATOM 1255 O O . PHE A 1 163 ? -12.396 5.595 23.388 1.00 71.38 163 PHE A O 1
ATOM 1262 N N . GLY A 1 164 ? -13.030 7.497 24.399 1.00 71.94 164 GLY A N 1
ATOM 1263 C CA . GLY A 1 164 ? -11.937 7.574 25.371 1.00 71.94 164 GLY A CA 1
ATOM 1264 C C . GLY A 1 164 ? -10.840 8.557 24.951 1.00 71.94 164 GLY A C 1
ATOM 1265 O O . GLY A 1 164 ? -10.931 9.210 23.912 1.00 71.94 164 GLY A O 1
ATOM 1266 N N . LYS A 1 165 ? -9.812 8.715 25.793 1.00 75.38 165 LYS A N 1
ATOM 1267 C CA . LYS A 1 165 ? -8.685 9.618 25.513 1.00 75.38 165 LYS A CA 1
ATOM 1268 C C . LYS A 1 165 ? -7.534 8.844 24.896 1.00 75.38 165 LYS A C 1
ATOM 1270 O O . LYS A 1 165 ? -7.112 7.818 25.426 1.00 75.38 165 LYS A O 1
ATOM 1275 N N . MET A 1 166 ? -6.997 9.366 23.808 1.00 77.25 166 MET A N 1
ATOM 1276 C CA . MET A 1 166 ? -5.844 8.788 23.133 1.00 77.25 166 MET A CA 1
ATOM 1277 C C . MET A 1 166 ? -4.561 9.430 23.657 1.00 77.25 166 MET A C 1
ATOM 1279 O O . MET A 1 166 ? -4.499 10.649 23.818 1.00 77.25 166 MET A O 1
ATOM 1283 N N . ASP A 1 167 ? -3.521 8.631 23.897 1.00 79.94 167 ASP A N 1
ATOM 1284 C CA . ASP A 1 167 ? -2.196 9.164 24.224 1.00 79.94 167 ASP A CA 1
ATOM 1285 C C . ASP A 1 167 ? -1.455 9.528 22.928 1.00 79.94 167 ASP A C 1
ATOM 1287 O O . ASP A 1 167 ? -0.827 8.690 22.272 1.00 79.94 167 ASP A O 1
ATOM 1291 N N . GLY A 1 168 ? -1.529 10.806 22.549 1.00 81.25 168 GLY A N 1
ATOM 1292 C CA . GLY A 1 168 ? -0.882 11.324 21.344 1.00 81.25 168 GLY A CA 1
ATOM 1293 C C . GLY A 1 168 ? 0.647 11.179 21.340 1.00 81.25 168 GLY A C 1
ATOM 1294 O O . GLY A 1 168 ? 1.245 11.089 20.267 1.00 81.25 168 GLY A O 1
ATOM 1295 N N . ASN A 1 169 ? 1.312 11.120 22.501 1.00 82.44 169 ASN A N 1
ATOM 1296 C CA . ASN A 1 169 ? 2.764 10.915 22.567 1.00 82.44 169 ASN A CA 1
ATOM 1297 C C . ASN A 1 169 ? 3.116 9.454 22.286 1.00 82.44 169 ASN A C 1
ATOM 1299 O O . ASN A 1 169 ? 4.012 9.174 21.487 1.00 82.44 169 ASN A O 1
ATOM 1303 N N . MET A 1 170 ? 2.385 8.528 22.903 1.00 80.44 170 MET A N 1
ATOM 1304 C CA . MET A 1 170 ? 2.522 7.094 22.655 1.00 80.44 170 MET A CA 1
ATOM 1305 C C . MET A 1 170 ? 2.240 6.755 21.186 1.00 80.44 170 MET A C 1
ATOM 1307 O O . MET A 1 170 ? 3.026 6.047 20.556 1.00 80.44 170 MET A O 1
ATOM 1311 N N . LEU A 1 171 ? 1.167 7.305 20.610 1.00 83.00 171 LEU A N 1
ATOM 1312 C CA . LEU A 1 171 ? 0.825 7.111 19.199 1.00 83.00 171 LEU A CA 1
ATOM 1313 C C . LEU A 1 171 ? 1.931 7.620 18.272 1.00 83.00 171 LEU A C 1
ATOM 1315 O O . LEU A 1 171 ? 2.347 6.901 17.364 1.00 83.00 171 LEU A O 1
ATOM 1319 N N . ARG A 1 172 ? 2.472 8.817 18.527 1.00 86.81 172 ARG A N 1
ATOM 1320 C CA . ARG A 1 172 ? 3.606 9.351 17.757 1.00 86.81 172 ARG A CA 1
ATOM 1321 C C . ARG A 1 172 ? 4.838 8.464 17.844 1.00 86.81 172 ARG A C 1
ATOM 1323 O O . ARG A 1 172 ? 5.476 8.223 16.823 1.00 86.81 172 ARG A O 1
ATOM 1330 N N . GLN A 1 173 ? 5.155 7.936 19.025 1.00 83.88 173 GLN A N 1
ATOM 1331 C CA . GLN A 1 173 ? 6.267 6.997 19.193 1.00 83.88 173 GLN A CA 1
ATOM 1332 C C . GLN A 1 173 ? 6.041 5.700 18.407 1.00 83.88 173 GLN A C 1
ATOM 1334 O O . GLN A 1 173 ? 6.952 5.244 17.717 1.00 83.88 173 GLN A O 1
ATOM 1339 N N . LEU A 1 174 ? 4.830 5.136 18.458 1.00 82.31 174 LEU A N 1
ATOM 1340 C CA . LEU A 1 174 ? 4.466 3.928 17.717 1.00 82.31 174 LEU A CA 1
ATOM 1341 C C . LEU A 1 174 ? 4.551 4.138 16.203 1.00 82.31 174 LEU A C 1
ATOM 1343 O O . LEU A 1 174 ? 5.210 3.359 15.514 1.00 82.31 174 LEU A O 1
ATOM 1347 N N . PHE A 1 175 ? 3.945 5.208 15.685 1.00 86.56 175 PHE A N 1
ATOM 1348 C CA . PHE A 1 175 ? 3.989 5.532 14.260 1.00 86.56 175 PHE A CA 1
ATOM 1349 C C . PHE A 1 175 ? 5.407 5.878 13.792 1.00 86.56 175 PHE A C 1
ATOM 1351 O O . PHE A 1 175 ? 5.809 5.444 12.714 1.00 86.56 175 PHE A O 1
ATOM 1358 N N . ALA A 1 176 ? 6.205 6.583 14.601 1.00 86.56 176 ALA A N 1
ATOM 1359 C CA . ALA A 1 176 ? 7.610 6.846 14.294 1.00 86.56 176 ALA A CA 1
ATOM 1360 C C . ALA A 1 176 ? 8.435 5.556 14.238 1.00 86.56 176 ALA A C 1
ATOM 1362 O O . ALA A 1 176 ? 9.216 5.371 13.303 1.00 86.56 176 ALA A O 1
ATOM 1363 N N . ALA A 1 177 ? 8.248 4.648 15.198 1.00 84.56 177 ALA A N 1
ATOM 1364 C CA . ALA A 1 177 ? 8.927 3.358 15.213 1.00 84.56 177 ALA A CA 1
ATOM 1365 C C . ALA A 1 177 ? 8.526 2.496 14.005 1.00 84.56 177 ALA A C 1
ATOM 1367 O O . ALA A 1 177 ? 9.399 1.943 13.336 1.00 84.56 177 ALA A O 1
ATOM 1368 N N . ALA A 1 178 ? 7.229 2.443 13.677 1.00 84.62 178 ALA A N 1
ATOM 1369 C CA . ALA A 1 178 ? 6.719 1.768 12.485 1.00 84.62 178 ALA A CA 1
ATOM 1370 C C . ALA A 1 178 ? 7.324 2.350 11.201 1.00 84.62 178 ALA A C 1
ATOM 1372 O O . ALA A 1 178 ? 7.781 1.613 10.326 1.00 84.62 178 ALA A O 1
ATOM 1373 N N . PHE A 1 179 ? 7.371 3.678 11.095 1.00 88.06 179 PHE A N 1
ATOM 1374 C CA . PHE A 1 179 ? 7.933 4.364 9.940 1.00 88.06 179 PHE A CA 1
ATOM 1375 C C . PHE A 1 179 ? 9.424 4.056 9.781 1.00 88.06 179 PHE A C 1
ATOM 1377 O O . PHE A 1 179 ? 9.849 3.633 8.709 1.00 88.06 179 PHE A O 1
ATOM 1384 N N . GLN A 1 180 ? 10.215 4.187 10.849 1.00 85.81 180 GLN A N 1
ATOM 1385 C CA . GLN A 1 180 ? 11.656 3.921 10.807 1.00 85.81 180 GLN A CA 1
ATOM 1386 C C . GLN A 1 180 ? 11.987 2.452 10.519 1.00 85.81 180 GLN A C 1
ATOM 1388 O O . GLN A 1 180 ? 12.954 2.177 9.809 1.00 85.81 180 GLN A O 1
ATOM 1393 N N . ALA A 1 181 ? 11.180 1.505 11.011 1.00 83.19 181 ALA A N 1
ATOM 1394 C CA . ALA A 1 181 ? 11.359 0.084 10.710 1.00 83.19 181 ALA A CA 1
ATOM 1395 C C . ALA A 1 181 ? 11.211 -0.220 9.207 1.00 83.19 181 ALA A C 1
ATOM 1397 O O . ALA A 1 181 ? 11.897 -1.092 8.671 1.00 83.19 181 ALA A O 1
ATOM 1398 N N . ASN A 1 182 ? 10.346 0.528 8.517 1.00 83.44 182 ASN A N 1
ATOM 1399 C CA . ASN A 1 182 ? 10.055 0.335 7.099 1.00 83.44 182 ASN A CA 1
ATOM 1400 C C . ASN A 1 182 ? 10.888 1.219 6.167 1.00 83.44 182 ASN A C 1
ATOM 1402 O O . ASN A 1 182 ? 11.199 0.807 5.047 1.00 83.44 182 ASN A O 1
ATOM 1406 N N . PHE A 1 183 ? 11.284 2.401 6.635 1.00 84.62 183 PHE A N 1
ATOM 1407 C CA . PHE A 1 183 ? 11.990 3.422 5.865 1.00 84.62 183 PHE A CA 1
ATOM 1408 C C . PHE A 1 183 ? 13.224 3.924 6.630 1.00 84.62 183 PHE A C 1
ATOM 1410 O O . PHE A 1 183 ? 13.289 5.093 7.020 1.00 84.62 183 PHE A O 1
ATOM 1417 N N . PRO A 1 184 ? 14.223 3.052 6.861 1.00 82.44 184 PRO A N 1
ATOM 1418 C CA . PRO A 1 184 ? 15.403 3.420 7.629 1.00 82.44 184 PRO A CA 1
ATOM 1419 C C . PRO A 1 184 ? 16.167 4.555 6.937 1.00 82.44 184 PRO A C 1
ATOM 1421 O O . PRO A 1 184 ? 16.474 4.475 5.748 1.00 82.44 184 PRO A O 1
ATOM 1424 N N . GLY A 1 185 ? 16.491 5.604 7.696 1.00 81.75 185 GLY A N 1
ATOM 1425 C CA . GLY A 1 185 ? 17.232 6.769 7.199 1.00 81.75 185 GLY A CA 1
ATOM 1426 C C . GLY A 1 185 ? 16.371 7.838 6.522 1.00 81.75 185 GLY A C 1
ATOM 1427 O O . GLY A 1 185 ? 16.908 8.862 6.101 1.00 81.75 185 GLY A O 1
ATOM 1428 N N . VAL A 1 186 ? 15.050 7.645 6.447 1.00 84.69 186 VAL A N 1
ATOM 1429 C CA . VAL A 1 186 ? 14.115 8.675 5.980 1.00 84.69 186 VAL A CA 1
ATOM 1430 C C . VAL A 1 186 ? 13.606 9.467 7.192 1.00 84.69 186 VAL A C 1
ATOM 1432 O O . VAL A 1 186 ? 13.143 8.863 8.163 1.00 84.69 186 VAL A O 1
ATOM 1435 N N . PRO A 1 187 ? 13.681 10.810 7.195 1.00 81.06 187 PRO A N 1
ATOM 1436 C CA . PRO A 1 187 ? 13.083 11.607 8.260 1.00 81.06 187 PRO A CA 1
ATOM 1437 C C . PRO A 1 187 ? 11.554 11.476 8.219 1.00 81.06 187 PRO A C 1
ATOM 1439 O O . PRO A 1 187 ? 10.939 11.624 7.167 1.00 81.06 187 PRO A O 1
ATOM 1442 N N . ALA A 1 188 ? 10.942 11.210 9.374 1.00 73.69 188 ALA A N 1
ATOM 1443 C CA . ALA A 1 188 ? 9.505 10.948 9.489 1.00 73.69 188 ALA A CA 1
ATOM 1444 C C . ALA A 1 188 ? 8.622 12.130 9.037 1.00 73.69 188 ALA A C 1
ATOM 1446 O O . ALA A 1 188 ? 7.605 11.927 8.369 1.00 73.69 188 ALA A O 1
ATOM 1447 N N . GLY A 1 189 ? 9.026 13.363 9.370 1.00 71.88 189 GLY A N 1
ATOM 1448 C CA . GLY A 1 189 ? 8.296 14.587 9.028 1.00 71.88 189 GLY A CA 1
ATOM 1449 C C . GLY A 1 189 ? 6.804 14.524 9.389 1.00 71.88 189 GLY A C 1
ATOM 1450 O O . GLY A 1 189 ? 6.412 13.908 10.380 1.00 71.88 189 GLY A O 1
ATOM 1451 N N . ASN A 1 190 ? 5.959 15.117 8.542 1.00 75.12 190 ASN A N 1
ATOM 1452 C CA . ASN A 1 190 ? 4.501 15.150 8.729 1.00 75.12 190 ASN A CA 1
ATOM 1453 C C . ASN A 1 190 ? 3.817 13.776 8.590 1.00 75.12 190 ASN A C 1
ATOM 1455 O O . ASN A 1 190 ? 2.664 13.633 8.988 1.00 75.12 190 ASN A O 1
ATOM 1459 N N . THR A 1 191 ? 4.510 12.767 8.053 1.00 77.25 191 THR A N 1
ATOM 1460 C CA . THR A 1 191 ? 3.968 11.421 7.785 1.00 77.25 191 THR A CA 1
ATOM 1461 C C . THR A 1 191 ? 3.581 10.672 9.063 1.00 77.25 191 THR A C 1
ATOM 1463 O O . THR A 1 191 ? 2.750 9.772 9.022 1.00 77.25 191 THR A O 1
ATOM 1466 N N . VAL A 1 192 ? 4.176 11.045 10.200 1.00 82.00 192 VAL A N 1
ATOM 1467 C CA . VAL A 1 192 ? 3.865 10.487 11.526 1.00 82.00 192 VAL A CA 1
ATOM 1468 C C . VAL A 1 192 ? 2.899 11.381 12.302 1.00 82.00 192 VAL A C 1
ATOM 1470 O O . VAL A 1 192 ? 1.993 10.879 12.964 1.00 82.00 192 VAL A O 1
ATOM 1473 N N . GLU A 1 193 ? 3.054 12.702 12.193 1.00 83.88 193 GLU A N 1
ATOM 1474 C CA . GLU A 1 193 ? 2.234 13.667 12.936 1.00 83.88 193 GLU A CA 1
ATOM 1475 C C . GLU A 1 193 ? 0.768 13.663 12.484 1.00 83.88 193 GLU A C 1
ATOM 1477 O O . GLU A 1 193 ? -0.133 13.718 13.319 1.00 83.88 193 GLU A O 1
ATOM 1482 N N . GLN A 1 194 ? 0.511 13.556 11.176 1.00 85.38 194 GLN A N 1
ATOM 1483 C CA . GLN A 1 194 ? -0.853 13.534 10.641 1.00 85.38 194 GLN A CA 1
ATOM 1484 C C . GLN A 1 194 ? -1.691 12.358 11.170 1.00 85.38 194 GLN A C 1
ATOM 1486 O O . GLN A 1 194 ? -2.735 12.623 11.767 1.00 85.38 194 GLN A O 1
ATOM 1491 N N . PRO A 1 195 ? -1.278 11.081 11.011 1.00 83.88 195 PRO A N 1
ATOM 1492 C CA . PRO A 1 195 ? -2.068 9.965 11.519 1.00 83.88 195 PRO A CA 1
ATOM 1493 C C . PRO A 1 195 ? -2.213 10.029 13.039 1.00 83.88 195 PRO A C 1
ATOM 1495 O O . PRO A 1 195 ? -3.326 9.883 13.532 1.00 83.88 195 PRO A O 1
ATOM 1498 N N . ALA A 1 196 ? -1.148 10.340 13.786 1.00 86.69 196 ALA A N 1
ATOM 1499 C CA . ALA A 1 196 ? -1.241 10.448 15.240 1.00 86.69 196 ALA A CA 1
ATOM 1500 C C . ALA A 1 196 ? -2.260 11.511 15.690 1.00 86.69 196 ALA A C 1
ATOM 1502 O O . ALA A 1 196 ? -3.064 11.241 16.579 1.00 86.69 196 ALA A O 1
ATOM 1503 N N . SER A 1 197 ? -2.285 12.679 15.036 1.00 88.06 197 SER A N 1
ATOM 1504 C CA . SER A 1 197 ? -3.250 13.741 15.341 1.00 88.06 197 SER A CA 1
ATOM 1505 C C . SER A 1 197 ? -4.696 13.339 15.028 1.00 88.06 197 SER A C 1
ATOM 1507 O O . SER A 1 197 ? -5.606 13.746 15.748 1.00 88.06 197 SER A O 1
ATOM 1509 N N . LEU A 1 198 ? -4.927 12.528 13.988 1.00 87.81 198 LEU A N 1
ATOM 1510 C CA . LEU A 1 198 ? -6.265 12.018 13.673 1.00 87.81 198 LEU A CA 1
ATOM 1511 C C . LEU A 1 198 ? -6.787 11.080 14.762 1.00 87.81 198 LEU A C 1
ATOM 1513 O O . LEU A 1 198 ? -7.949 11.195 15.133 1.00 87.81 198 LEU A O 1
ATOM 1517 N N . TYR A 1 199 ? -5.939 10.186 15.280 1.00 85.25 199 TYR A N 1
ATOM 1518 C CA . TYR A 1 199 ? -6.302 9.348 16.426 1.00 85.25 199 TYR A CA 1
ATOM 1519 C C . TYR A 1 199 ? -6.518 10.208 17.677 1.00 85.25 199 TYR A C 1
ATOM 1521 O O . TYR A 1 199 ? -7.513 10.032 18.360 1.00 85.25 199 TYR A O 1
ATOM 1529 N N . GLU A 1 200 ? -5.654 11.190 17.950 1.00 87.31 200 GLU A N 1
ATOM 1530 C CA . GLU A 1 200 ? -5.792 12.078 19.116 1.00 87.31 200 GLU A CA 1
ATOM 1531 C C . GLU A 1 200 ? -7.126 12.841 19.145 1.00 87.31 200 GLU A C 1
ATOM 1533 O O . GLU A 1 200 ? -7.730 12.997 20.206 1.00 87.31 200 GLU A O 1
ATOM 1538 N N . LYS A 1 201 ? -7.609 13.276 17.977 1.00 88.62 201 LYS A N 1
ATOM 1539 C CA . LYS A 1 201 ? -8.895 13.972 17.824 1.00 88.62 201 LYS A CA 1
ATOM 1540 C C . LYS A 1 201 ? -10.104 13.037 17.819 1.00 88.62 201 LYS A C 1
ATOM 1542 O O . LYS A 1 201 ? -11.227 13.521 17.923 1.00 88.62 201 LYS A O 1
ATOM 1547 N N . ASP A 1 202 ? -9.904 11.733 17.672 1.00 83.94 202 ASP A N 1
ATOM 1548 C CA . ASP A 1 202 ? -10.986 10.774 17.469 1.00 83.94 202 ASP A CA 1
ATOM 1549 C C . ASP A 1 202 ? -11.908 10.697 18.695 1.00 83.94 202 ASP A C 1
ATOM 1551 O O . ASP A 1 202 ? -11.474 10.496 19.830 1.00 83.94 202 ASP A O 1
ATOM 1555 N N . GLY A 1 203 ? -13.200 10.920 18.471 1.00 77.50 203 GLY A N 1
ATOM 1556 C CA . GLY A 1 203 ? -14.224 11.016 19.506 1.00 77.50 203 GLY A CA 1
ATOM 1557 C C . GLY A 1 203 ? -14.159 12.277 20.373 1.00 77.50 203 GLY A C 1
ATOM 1558 O O . GLY A 1 203 ? -14.964 12.383 21.301 1.00 77.50 203 GLY A O 1
ATOM 1559 N N . GLN A 1 204 ? -13.239 13.216 20.113 1.00 85.94 204 GLN A N 1
ATOM 1560 C CA . GLN A 1 204 ? -13.100 14.452 20.891 1.00 85.94 204 GLN A CA 1
ATOM 1561 C C . GLN A 1 204 ? -14.138 15.498 20.467 1.00 85.94 204 GLN A C 1
ATOM 1563 O O . GLN A 1 204 ? -14.360 15.671 19.261 1.00 85.94 204 GLN A O 1
ATOM 1568 N N . PRO A 1 205 ? -14.723 16.244 21.423 1.00 86.94 205 PRO A N 1
ATOM 1569 C CA . PRO A 1 205 ? -15.593 17.369 21.115 1.00 86.94 205 PRO A CA 1
ATOM 1570 C C . PRO A 1 205 ? -14.822 18.492 20.421 1.00 86.94 205 PRO A C 1
ATOM 1572 O O . PRO A 1 205 ? -13.639 18.716 20.683 1.00 86.94 205 PRO A O 1
ATOM 1575 N N . GLN A 1 206 ? -15.498 19.199 19.522 1.00 87.75 206 GLN A N 1
ATOM 1576 C CA . GLN A 1 206 ? -14.872 20.173 18.635 1.00 87.75 206 GLN A CA 1
ATOM 1577 C C . GLN A 1 206 ? -15.468 21.559 18.840 1.00 87.75 206 GLN A C 1
ATOM 1579 O O . GLN A 1 206 ? -16.676 21.748 18.764 1.00 87.75 206 GLN A O 1
ATOM 1584 N N . ALA A 1 207 ? -14.613 22.544 19.109 1.00 84.25 207 ALA A N 1
ATOM 1585 C CA . ALA A 1 207 ? -15.063 23.915 19.343 1.00 84.25 207 ALA A CA 1
ATOM 1586 C C . ALA A 1 207 ? -15.477 24.631 18.048 1.00 84.25 207 ALA A C 1
ATOM 1588 O O . ALA A 1 207 ? -16.351 25.492 18.086 1.00 84.25 207 ALA A O 1
ATOM 1589 N N . ASP A 1 208 ? -14.858 24.266 16.924 1.00 86.44 208 ASP A N 1
ATOM 1590 C CA . ASP A 1 208 ? -15.114 24.848 15.607 1.00 86.44 208 ASP A CA 1
ATOM 1591 C C . ASP A 1 208 ? -15.484 23.743 14.599 1.00 86.44 208 ASP A C 1
ATOM 1593 O O . ASP A 1 208 ? -14.599 23.128 13.997 1.00 86.44 208 ASP A O 1
ATOM 1597 N N . PRO A 1 209 ? -16.785 23.442 14.443 1.00 81.06 209 PRO A N 1
ATOM 1598 C CA . PRO A 1 209 ? -17.269 22.455 13.481 1.00 81.06 209 PRO A CA 1
ATOM 1599 C C . PRO A 1 209 ? -17.037 22.850 12.019 1.00 81.06 209 PRO A C 1
ATOM 1601 O O . PRO A 1 209 ? -16.941 21.965 11.174 1.00 81.06 209 PRO A O 1
ATOM 1604 N N . GLU A 1 210 ? -16.950 24.149 11.710 1.00 82.81 210 GLU A N 1
ATOM 1605 C CA . GLU A 1 210 ? -16.810 24.645 10.332 1.00 82.81 210 GLU A CA 1
ATOM 1606 C C . GLU A 1 210 ? -15.399 24.407 9.775 1.00 82.81 210 GLU A C 1
ATOM 1608 O O . GLU A 1 210 ? -15.216 24.270 8.566 1.00 82.81 210 GLU A O 1
ATOM 1613 N N . ALA A 1 211 ? -14.399 24.297 10.653 1.00 83.50 211 ALA A N 1
ATOM 1614 C CA . ALA A 1 211 ? -13.023 23.969 10.286 1.00 83.50 211 ALA A CA 1
ATOM 1615 C C . ALA A 1 211 ? -12.783 22.468 10.017 1.00 83.50 211 ALA A C 1
ATOM 1617 O O . ALA A 1 211 ? -11.666 22.076 9.661 1.00 83.50 211 ALA A O 1
ATOM 1618 N N . ILE A 1 212 ? -13.791 21.614 10.217 1.00 82.38 212 ILE A N 1
ATOM 1619 C CA . ILE A 1 212 ? -13.674 20.158 10.104 1.00 82.38 212 ILE A CA 1
ATOM 1620 C C . ILE A 1 212 ? -14.244 19.697 8.769 1.00 82.38 212 ILE A C 1
ATOM 1622 O O . ILE A 1 212 ? -15.299 20.149 8.337 1.00 82.38 212 ILE A O 1
ATOM 1626 N N . ASP A 1 213 ? -13.549 18.755 8.127 1.00 80.88 213 ASP A N 1
ATOM 1627 C CA . ASP A 1 213 ? -14.077 18.048 6.960 1.00 80.88 213 ASP A CA 1
ATOM 1628 C C . ASP A 1 213 ? -15.469 17.469 7.295 1.00 80.88 213 ASP A C 1
ATOM 1630 O O . ASP A 1 213 ? -15.572 16.695 8.255 1.00 80.88 213 ASP A O 1
ATOM 1634 N N . PRO A 1 214 ? -16.525 17.796 6.527 1.00 78.56 214 PRO A N 1
ATOM 1635 C CA . PRO A 1 214 ? -17.879 17.298 6.762 1.00 78.56 214 PRO A CA 1
ATOM 1636 C C . PRO A 1 214 ? -17.985 15.774 6.891 1.00 78.56 214 PRO A C 1
ATOM 1638 O O . PRO A 1 214 ? -18.935 15.277 7.496 1.00 78.56 214 PRO A O 1
ATOM 1641 N N . ASP A 1 215 ? -17.036 15.016 6.334 1.00 74.00 215 ASP A N 1
ATOM 1642 C CA . ASP A 1 215 ? -16.970 13.560 6.483 1.00 74.00 215 ASP A CA 1
ATOM 1643 C C . ASP A 1 215 ? -16.525 13.079 7.865 1.00 74.00 215 ASP A C 1
ATOM 1645 O O . ASP A 1 215 ? -16.873 11.970 8.273 1.00 74.00 215 ASP A O 1
ATOM 1649 N N . ASN A 1 216 ? -15.771 13.902 8.585 1.00 79.75 216 ASN A N 1
ATOM 1650 C CA . ASN A 1 216 ? -15.276 13.593 9.922 1.00 79.75 216 ASN A CA 1
ATOM 1651 C C . ASN A 1 216 ? -16.085 14.300 11.020 1.00 79.75 216 ASN A C 1
ATOM 1653 O O . ASN A 1 216 ? -15.820 14.086 12.202 1.00 79.75 216 ASN A O 1
ATOM 1657 N N . LEU A 1 217 ? -17.058 15.144 10.658 1.00 81.81 217 LEU A N 1
ATOM 1658 C CA . LEU A 1 217 ? -17.913 15.853 11.604 1.00 81.81 217 LEU A CA 1
ATOM 1659 C C . LEU A 1 217 ? -19.142 15.017 11.971 1.00 81.81 217 LEU A C 1
ATOM 1661 O O . LEU A 1 217 ? -19.991 14.717 11.132 1.00 81.81 217 LEU A O 1
ATOM 1665 N N . TRP A 1 218 ? -19.248 14.674 13.249 1.00 82.69 218 TRP A N 1
ATOM 1666 C CA . TRP A 1 218 ? -20.371 13.935 13.816 1.00 82.69 218 TRP A CA 1
ATOM 1667 C C . TRP A 1 218 ? -20.919 14.676 15.034 1.00 82.69 218 TRP A C 1
ATOM 1669 O O . TRP A 1 218 ? -20.308 15.615 15.536 1.00 82.69 218 TRP A O 1
ATOM 1679 N N . PHE A 1 219 ? -22.078 14.262 15.530 1.00 76.56 219 PHE A N 1
ATOM 1680 C CA . PHE A 1 219 ? -22.762 14.895 16.649 1.00 76.56 219 PHE A CA 1
ATOM 1681 C C . PHE A 1 219 ? -23.107 13.864 17.713 1.00 76.56 219 PHE A C 1
ATOM 1683 O O . PHE A 1 219 ? -23.752 12.850 17.444 1.00 76.56 219 PHE A O 1
ATOM 1690 N N . LYS A 1 220 ? -22.697 14.156 18.945 1.00 78.19 220 LYS A N 1
ATOM 1691 C CA . LYS A 1 220 ? -23.181 13.495 20.152 1.00 78.19 220 LYS A CA 1
ATOM 1692 C C . LYS A 1 220 ? -24.556 14.070 20.472 1.00 78.19 220 LYS A C 1
ATOM 1694 O O . LYS A 1 220 ? -24.688 15.281 20.649 1.00 78.19 220 LYS A O 1
ATOM 1699 N N . VAL A 1 221 ? -25.569 13.216 20.554 1.00 74.38 221 VAL A N 1
ATOM 1700 C CA . VAL A 1 221 ? -26.965 13.627 20.761 1.00 74.38 221 VAL A CA 1
ATOM 1701 C C . VAL A 1 221 ? -27.574 12.904 21.950 1.00 74.38 221 VAL A C 1
ATOM 1703 O O . VAL A 1 221 ? -27.219 11.761 22.247 1.00 74.38 221 VAL A O 1
ATOM 1706 N N . LYS A 1 222 ? -28.503 13.572 22.628 1.00 79.06 222 LYS A N 1
ATOM 1707 C CA . LYS A 1 222 ? -29.296 13.036 23.732 1.00 79.06 222 LYS A CA 1
ATOM 1708 C C . LYS A 1 222 ? -30.732 12.865 23.266 1.00 79.06 222 LYS A C 1
ATOM 1710 O O . LYS A 1 222 ? -31.356 13.830 22.844 1.00 79.06 222 LYS A O 1
ATOM 1715 N N . PHE A 1 223 ? -31.275 11.658 23.369 1.00 73.81 223 PHE A N 1
ATOM 1716 C CA . PHE A 1 223 ? -32.677 11.414 23.042 1.00 73.81 223 PHE A CA 1
ATOM 1717 C C . PHE A 1 223 ? -33.580 11.883 24.173 1.00 73.81 223 PHE A C 1
ATOM 1719 O O . PHE A 1 223 ? -33.418 11.477 25.331 1.00 73.81 223 PHE A O 1
ATOM 1726 N N . ASN A 1 224 ? -34.563 12.704 23.830 1.00 74.56 224 ASN A N 1
ATOM 1727 C CA . ASN A 1 224 ? -35.491 13.258 24.794 1.00 74.56 224 ASN A CA 1
ATOM 1728 C C . ASN A 1 224 ? -36.467 12.183 25.275 1.00 74.56 224 ASN A C 1
ATOM 1730 O O . ASN A 1 224 ? -36.856 11.273 24.547 1.00 74.56 224 ASN A O 1
ATOM 1734 N N . SER A 1 225 ? -36.863 12.265 26.546 1.00 67.12 225 SER A N 1
ATOM 1735 C CA . SER A 1 225 ? -37.907 11.391 27.099 1.00 67.12 225 SER A CA 1
ATOM 1736 C C . SER A 1 225 ? -39.316 11.823 26.707 1.00 67.12 225 SER A C 1
ATOM 1738 O O . SER A 1 225 ? -40.264 11.040 26.808 1.00 67.12 225 SER A O 1
ATOM 1740 N N . LYS A 1 226 ? -39.448 13.070 26.252 1.00 68.81 226 LYS A N 1
ATOM 1741 C CA . LYS A 1 226 ? -40.700 13.715 25.887 1.00 68.81 226 LYS A CA 1
ATOM 1742 C C . LYS A 1 226 ? -40.503 14.563 24.638 1.00 68.81 226 LYS A C 1
ATOM 1744 O O . LYS A 1 226 ? -39.416 15.095 24.443 1.00 68.81 226 LYS A O 1
ATOM 1749 N N . ASP A 1 227 ? -41.548 14.687 23.834 1.00 66.06 227 ASP A N 1
ATOM 1750 C CA . ASP A 1 227 ? -41.576 15.599 22.696 1.00 66.06 227 ASP A CA 1
ATOM 1751 C C . ASP A 1 227 ? -41.677 17.058 23.178 1.00 66.06 227 ASP A C 1
ATOM 1753 O O . ASP A 1 227 ? -41.848 17.343 24.371 1.00 66.06 227 ASP A O 1
ATOM 1757 N N . ARG A 1 228 ? -41.624 18.004 22.235 1.00 62.69 228 ARG A N 1
ATOM 1758 C CA . ARG A 1 228 ? -41.735 19.448 22.510 1.00 62.69 228 ARG A CA 1
ATOM 1759 C C . ARG A 1 228 ? -43.054 19.851 23.195 1.00 62.69 228 ARG A C 1
ATOM 1761 O O . ARG A 1 228 ? -43.122 20.912 23.810 1.00 62.69 228 ARG A O 1
ATOM 1768 N N . ASN A 1 229 ? -44.078 18.999 23.124 1.00 65.19 229 ASN A N 1
ATOM 1769 C CA . ASN A 1 229 ? -45.401 19.194 23.719 1.00 65.19 229 ASN A CA 1
ATOM 1770 C C . ASN A 1 229 ? -45.561 18.460 25.067 1.00 65.19 229 ASN A C 1
ATOM 1772 O O . ASN A 1 229 ? -46.635 18.501 25.669 1.00 65.19 229 ASN A O 1
ATOM 1776 N N . GLY A 1 230 ? -44.506 17.807 25.568 1.00 61.50 230 GLY A N 1
ATOM 1777 C CA . GLY A 1 230 ? -44.495 17.097 26.845 1.00 61.50 230 GLY A CA 1
ATOM 1778 C C . GLY A 1 230 ? -45.066 15.675 26.801 1.00 61.50 230 GLY A C 1
ATOM 1779 O O . GLY A 1 230 ? -45.173 15.045 27.860 1.00 61.50 230 GLY A O 1
ATOM 1780 N N . ASN A 1 231 ? -45.400 15.147 25.622 1.00 69.88 231 ASN A N 1
ATOM 1781 C CA . ASN A 1 231 ? -45.857 13.768 25.463 1.00 69.88 231 ASN A CA 1
ATOM 1782 C C . ASN A 1 231 ? -44.665 12.806 25.511 1.00 69.88 231 ASN A C 1
ATOM 1784 O O . ASN A 1 231 ? -43.613 13.123 24.962 1.00 69.88 231 ASN A O 1
ATOM 1788 N N . PRO A 1 232 ? -44.797 11.619 26.125 1.00 62.06 232 PRO A N 1
ATOM 1789 C CA . PRO A 1 232 ? -43.726 10.628 26.131 1.00 62.06 232 PRO A CA 1
ATOM 1790 C C . PRO A 1 232 ? -43.395 10.180 24.702 1.00 62.06 232 PRO A C 1
ATOM 1792 O O . PRO A 1 232 ? -44.274 9.714 23.971 1.00 62.06 232 PRO A O 1
ATOM 1795 N N . LEU A 1 233 ? -42.122 10.295 24.319 1.00 61.81 233 LEU A N 1
ATOM 1796 C CA . LEU A 1 233 ? -41.647 9.808 23.026 1.00 61.81 233 LEU A CA 1
ATOM 1797 C C . LEU A 1 233 ? -41.640 8.277 23.035 1.00 61.81 233 LEU A C 1
ATOM 1799 O O . LEU A 1 233 ? -41.150 7.641 23.974 1.00 61.81 233 LEU A O 1
ATOM 1803 N N . LYS A 1 234 ? -42.210 7.675 21.987 1.00 57.84 234 LYS A N 1
ATOM 1804 C CA . LYS A 1 234 ? -42.097 6.230 21.773 1.00 57.84 234 LYS A CA 1
ATOM 1805 C C . LYS A 1 234 ? -40.633 5.883 21.472 1.00 57.84 234 LYS A C 1
ATOM 1807 O O . LYS A 1 234 ? -39.933 6.718 20.901 1.00 57.84 234 LYS A O 1
ATOM 1812 N N . PRO A 1 235 ? -40.168 4.673 21.829 1.00 56.06 235 PRO A N 1
ATOM 1813 C CA . PRO A 1 235 ? -38.849 4.216 21.417 1.00 56.06 235 PRO A CA 1
ATOM 1814 C C . PRO A 1 235 ? -38.740 4.310 19.895 1.00 56.06 235 PRO A C 1
ATOM 1816 O O . PRO A 1 235 ? -39.600 3.775 19.190 1.00 56.06 235 PRO A O 1
ATOM 1819 N N . LEU A 1 236 ? -37.725 5.021 19.406 1.00 51.69 236 LEU A N 1
ATOM 1820 C CA . LEU A 1 236 ? -37.482 5.133 17.976 1.00 51.69 236 LEU A CA 1
ATOM 1821 C C . LEU A 1 236 ? -36.766 3.855 17.538 1.00 51.69 236 LEU A C 1
ATOM 1823 O O . LEU A 1 236 ? -35.691 3.529 18.051 1.00 51.69 236 LEU A O 1
ATOM 1827 N N . ASN A 1 237 ? -37.390 3.111 16.630 1.00 50.38 237 ASN A N 1
ATOM 1828 C CA . ASN A 1 237 ? -36.711 2.033 15.931 1.00 50.38 237 ASN A CA 1
ATOM 1829 C C . ASN A 1 237 ? -35.869 2.692 14.850 1.00 50.38 237 ASN A C 1
ATOM 1831 O O . ASN A 1 237 ? -36.413 3.137 13.844 1.00 50.38 237 ASN A O 1
ATOM 1835 N N . VAL A 1 238 ? -34.564 2.781 15.079 1.00 45.28 238 VAL A N 1
ATOM 1836 C CA . VAL A 1 238 ? -33.648 3.164 14.011 1.00 45.28 238 VAL A CA 1
ATOM 1837 C C . VAL A 1 238 ? -33.223 1.883 13.316 1.00 45.28 238 VAL A C 1
ATOM 1839 O O . VAL A 1 238 ? -32.623 0.990 13.927 1.00 45.28 238 VAL A O 1
ATOM 1842 N N . GLU A 1 239 ? -33.596 1.775 12.045 1.00 38.19 239 GLU A N 1
ATOM 1843 C CA . GLU A 1 239 ? -33.002 0.800 11.146 1.00 38.19 239 GLU A CA 1
ATOM 1844 C C . GLU A 1 239 ? -31.613 1.319 10.794 1.00 38.19 239 GLU A C 1
ATOM 1846 O O . GLU A 1 239 ? -31.440 2.256 10.024 1.00 38.19 239 GLU A O 1
ATOM 1851 N N . VAL A 1 240 ? -30.603 0.748 11.444 1.00 37.78 240 VAL A N 1
ATOM 1852 C CA . VAL A 1 240 ? -29.223 0.931 11.011 1.00 37.78 240 VAL A CA 1
ATOM 1853 C C . VAL A 1 240 ? -29.089 0.083 9.752 1.00 37.78 240 VAL A C 1
ATOM 1855 O O . VAL A 1 240 ? -28.996 -1.142 9.847 1.00 37.78 240 VAL A O 1
ATOM 1858 N N . SER A 1 241 ? -29.171 0.716 8.582 1.00 31.59 241 SER A N 1
ATOM 1859 C CA . SER A 1 241 ? -29.000 0.044 7.296 1.00 31.59 241 SER A CA 1
ATOM 1860 C C . SER A 1 241 ? -27.579 -0.498 7.184 1.00 31.59 241 SER A C 1
ATOM 1862 O O . SER A 1 241 ? -26.657 0.166 6.722 1.00 31.59 241 SER A O 1
ATOM 1864 N N . ALA A 1 242 ? -27.397 -1.753 7.579 1.00 33.50 242 ALA A N 1
ATOM 1865 C CA . ALA A 1 242 ? -26.492 -2.604 6.838 1.00 33.50 242 ALA A CA 1
ATOM 1866 C C . ALA A 1 242 ? -27.193 -2.947 5.525 1.00 33.50 242 ALA A C 1
ATOM 1868 O O . ALA A 1 242 ? -28.326 -3.421 5.536 1.00 33.50 242 ALA A O 1
ATOM 1869 N N . ASN A 1 243 ? -26.525 -2.639 4.418 1.00 30.77 243 ASN A N 1
ATOM 1870 C CA . ASN A 1 243 ? -26.956 -2.874 3.043 1.00 30.77 243 ASN A CA 1
ATOM 1871 C C . ASN A 1 243 ? -27.909 -4.103 2.908 1.00 30.77 243 ASN A C 1
ATOM 1873 O O . ASN A 1 243 ? -27.506 -5.207 3.287 1.00 30.77 243 ASN A O 1
ATOM 1877 N N . PRO A 1 244 ? -29.155 -3.953 2.402 1.00 32.41 244 PRO A N 1
ATOM 1878 C CA . PRO A 1 244 ? -30.243 -4.944 2.520 1.00 32.41 244 PRO A CA 1
ATOM 1879 C C . PRO A 1 244 ? -30.046 -6.288 1.790 1.00 32.41 244 PRO A C 1
ATOM 1881 O O . PRO A 1 244 ? -30.918 -7.154 1.838 1.00 32.41 244 PRO A O 1
ATOM 1884 N N . SER A 1 245 ? -28.895 -6.533 1.169 1.00 33.25 245 SER A N 1
ATOM 1885 C CA . SER A 1 245 ? -28.555 -7.804 0.504 1.00 33.25 245 SER A CA 1
ATOM 1886 C C . SER A 1 245 ? -28.194 -8.947 1.473 1.00 33.25 245 SER A C 1
ATOM 1888 O O . SER A 1 245 ? -27.767 -10.021 1.044 1.00 33.25 245 SER A O 1
ATOM 1890 N N . ILE A 1 246 ? -28.322 -8.728 2.786 1.00 37.53 246 ILE A N 1
ATOM 1891 C CA . ILE A 1 246 ? -27.782 -9.579 3.852 1.00 37.53 246 ILE A CA 1
ATOM 1892 C C . ILE A 1 246 ? -28.946 -10.199 4.642 1.00 37.53 246 ILE A C 1
ATOM 1894 O O . ILE A 1 246 ? -29.330 -9.710 5.698 1.00 37.53 246 ILE A O 1
ATOM 1898 N N . SER A 1 247 ? -29.529 -11.286 4.127 1.00 32.44 247 SER A N 1
ATOM 1899 C CA . SER A 1 247 ? -30.576 -12.053 4.827 1.00 32.44 247 SER A CA 1
ATOM 1900 C C . SER A 1 247 ? -30.095 -13.410 5.356 1.00 32.44 247 SER A C 1
ATOM 1902 O O . SER A 1 247 ? -30.921 -14.286 5.597 1.00 32.44 247 SER A O 1
ATOM 1904 N N . ASP A 1 248 ? -28.782 -13.625 5.492 1.00 33.75 248 ASP A N 1
ATOM 1905 C CA . ASP A 1 248 ? -28.237 -14.926 5.896 1.00 33.75 248 ASP A CA 1
ATOM 1906 C C . ASP A 1 248 ? -27.142 -14.773 6.966 1.00 33.75 248 ASP A C 1
ATOM 1908 O O . ASP A 1 248 ? -26.080 -14.197 6.722 1.00 33.75 248 ASP A O 1
ATOM 1912 N N . ASP A 1 249 ? -27.415 -15.344 8.143 1.00 34.47 249 ASP A N 1
ATOM 1913 C CA . ASP A 1 249 ? -26.718 -15.251 9.444 1.00 34.47 249 ASP A CA 1
ATOM 1914 C C . ASP A 1 249 ? -25.234 -15.710 9.465 1.00 34.47 249 ASP A C 1
ATOM 1916 O O . ASP A 1 249 ? -24.664 -15.977 10.525 1.00 34.47 249 ASP A O 1
ATOM 1920 N N . ARG A 1 250 ? -24.578 -15.887 8.310 1.00 31.72 250 ARG A N 1
ATOM 1921 C CA . ARG A 1 250 ? -23.281 -16.589 8.215 1.00 31.72 250 ARG A CA 1
ATOM 1922 C C . ARG A 1 250 ? -22.232 -15.981 7.283 1.00 31.72 250 ARG A C 1
ATOM 1924 O O . ARG A 1 250 ? -21.232 -16.647 7.016 1.00 31.72 250 ARG A O 1
ATOM 1931 N N . ARG A 1 251 ? -22.391 -14.753 6.783 1.00 35.00 251 ARG A N 1
ATOM 1932 C CA . ARG A 1 251 ? -21.380 -14.145 5.893 1.00 35.00 251 ARG A CA 1
ATOM 1933 C C . ARG A 1 251 ? -20.651 -12.983 6.568 1.00 35.00 251 ARG A C 1
ATOM 1935 O O . ARG A 1 251 ? -21.227 -11.935 6.806 1.00 35.00 251 ARG A O 1
ATOM 1942 N N . ALA A 1 252 ? -19.355 -13.179 6.828 1.00 37.12 252 ALA A N 1
ATOM 1943 C CA . ALA A 1 252 ? -18.422 -12.160 7.331 1.00 37.12 252 ALA A CA 1
ATOM 1944 C C . ALA A 1 252 ? -18.003 -11.117 6.266 1.00 37.12 252 ALA A C 1
ATOM 1946 O O . ALA A 1 252 ? -17.202 -10.227 6.550 1.00 37.12 252 ALA A O 1
ATOM 1947 N N . PHE A 1 253 ? -18.523 -11.239 5.040 1.00 36.81 253 PHE A N 1
ATOM 1948 C CA . PHE A 1 253 ? -18.196 -10.388 3.900 1.00 36.81 253 PHE A CA 1
ATOM 1949 C C . PHE A 1 253 ? -19.451 -10.101 3.065 1.00 36.81 253 PHE A C 1
ATOM 1951 O O . PHE A 1 253 ? -20.311 -10.978 2.937 1.00 36.81 253 PHE A O 1
ATOM 1958 N N . ASP A 1 254 ? -19.547 -8.905 2.484 1.00 39.50 254 ASP A N 1
ATOM 1959 C CA . ASP A 1 254 ? -20.601 -8.571 1.520 1.00 39.50 254 ASP A CA 1
ATOM 1960 C C . ASP A 1 254 ? -20.367 -9.249 0.151 1.00 39.50 254 ASP A C 1
ATOM 1962 O O . ASP A 1 254 ? -19.344 -9.900 -0.090 1.00 39.50 254 ASP A O 1
ATOM 1966 N N . THR A 1 255 ? -21.317 -9.112 -0.779 1.00 30.36 255 THR A N 1
ATOM 1967 C CA . THR A 1 255 ? -21.218 -9.668 -2.145 1.00 30.36 255 THR A CA 1
ATOM 1968 C C . THR A 1 255 ? -20.100 -9.051 -2.992 1.00 30.36 255 THR A C 1
ATOM 1970 O O . THR A 1 255 ? -19.814 -9.565 -4.071 1.00 30.36 255 THR A O 1
ATOM 1973 N N . SER A 1 256 ? -19.448 -7.990 -2.510 1.00 31.78 256 SER A N 1
ATOM 1974 C CA . SER A 1 256 ? -18.270 -7.364 -3.116 1.00 31.78 256 SER A CA 1
ATOM 1975 C C . SER A 1 256 ? -16.950 -7.739 -2.423 1.00 31.78 256 SER A C 1
ATOM 1977 O O . SER A 1 256 ? -15.887 -7.295 -2.850 1.00 31.78 256 SER A O 1
ATOM 1979 N N . GLY A 1 257 ? -16.991 -8.597 -1.394 1.00 31.02 257 GLY A N 1
ATOM 1980 C CA . GLY A 1 257 ? -15.814 -9.092 -0.676 1.00 31.02 257 GLY A CA 1
ATOM 1981 C C . GLY A 1 257 ? -15.327 -8.200 0.472 1.00 31.02 257 GLY A C 1
ATOM 1982 O O . GLY A 1 257 ? -14.259 -8.476 1.030 1.00 31.02 257 GLY A O 1
ATOM 1983 N N . ARG A 1 258 ? -16.090 -7.167 0.856 1.00 38.00 258 ARG A N 1
ATOM 1984 C CA . ARG A 1 258 ? -15.737 -6.248 1.952 1.00 38.00 258 ARG A CA 1
ATOM 1985 C C . ARG A 1 258 ? -16.109 -6.845 3.301 1.00 38.00 258 ARG A C 1
ATOM 1987 O O . ARG A 1 258 ? -17.175 -7.439 3.438 1.00 38.00 258 ARG A O 1
ATOM 1994 N N . ALA A 1 259 ? -15.232 -6.693 4.294 1.00 34.72 259 ALA A N 1
ATOM 1995 C CA . ALA A 1 259 ? -15.490 -7.151 5.657 1.00 34.72 259 ALA A CA 1
ATOM 1996 C C . ALA A 1 259 ? -16.605 -6.305 6.290 1.00 34.72 259 ALA A C 1
ATOM 1998 O O . ALA A 1 259 ? -16.522 -5.078 6.301 1.00 34.72 259 ALA A O 1
ATOM 1999 N N . ILE A 1 260 ? -17.641 -6.962 6.809 1.00 37.41 260 ILE A N 1
ATOM 2000 C CA . ILE A 1 260 ? -18.752 -6.298 7.496 1.00 37.41 260 ILE A CA 1
ATOM 2001 C C . ILE A 1 260 ? -18.402 -6.255 8.986 1.00 37.41 260 ILE A C 1
ATOM 2003 O O . ILE A 1 260 ? -18.169 -7.306 9.582 1.00 37.41 260 ILE A O 1
ATOM 2007 N N . ASP A 1 261 ? -18.366 -5.067 9.598 1.00 38.28 261 ASP A N 1
ATOM 2008 C CA . ASP A 1 261 ? -18.234 -4.931 11.056 1.00 38.28 261 ASP A CA 1
ATOM 2009 C C . ASP A 1 261 ? -19.397 -5.680 11.736 1.00 38.28 261 ASP A C 1
ATOM 2011 O O . ASP A 1 261 ? -20.549 -5.332 11.493 1.00 38.28 261 ASP A O 1
ATOM 2015 N N . PRO A 1 262 ? -19.161 -6.672 12.614 1.00 33.62 262 PRO A N 1
ATOM 2016 C CA . PRO A 1 262 ? -20.214 -7.381 13.348 1.00 33.62 262 PRO A CA 1
ATOM 2017 C C . PRO A 1 262 ? -21.165 -6.511 14.185 1.00 33.62 262 PRO A C 1
ATOM 2019 O O . PRO A 1 262 ? -22.226 -6.989 14.585 1.00 33.62 262 PRO A O 1
ATOM 2022 N N . ARG A 1 263 ? -20.811 -5.250 14.472 1.00 35.16 263 ARG A N 1
ATOM 2023 C CA . ARG A 1 263 ? -21.717 -4.265 15.093 1.00 35.16 263 ARG A CA 1
ATOM 2024 C C . ARG A 1 263 ? -22.729 -3.693 14.092 1.00 35.16 263 ARG A C 1
ATOM 2026 O O . ARG A 1 263 ? -23.811 -3.294 14.510 1.00 35.16 263 ARG A O 1
ATOM 2033 N N . LEU A 1 264 ? -22.382 -3.701 12.805 1.00 36.00 264 LEU A N 1
ATOM 2034 C CA . LEU A 1 264 ? -23.237 -3.378 11.661 1.00 36.00 264 LEU A CA 1
ATOM 2035 C C . LEU A 1 264 ? -23.872 -4.647 11.054 1.00 36.00 264 LEU A C 1
ATOM 2037 O O . LEU A 1 264 ? -24.959 -4.579 10.507 1.00 36.00 264 LEU A O 1
ATOM 2041 N N . ALA A 1 265 ? -23.258 -5.828 11.203 1.00 31.23 265 ALA A N 1
ATOM 2042 C CA . ALA A 1 265 ? -23.698 -7.100 10.607 1.00 31.23 265 ALA A CA 1
ATOM 2043 C C . ALA A 1 265 ? -24.943 -7.736 11.254 1.00 31.23 265 ALA A C 1
ATOM 2045 O O . ALA A 1 265 ? -25.254 -8.897 11.002 1.00 31.23 265 ALA A O 1
ATOM 2046 N N . GLY A 1 266 ? -25.652 -7.004 12.105 1.00 28.84 266 GLY A N 1
ATOM 2047 C CA . GLY A 1 266 ? -26.979 -7.393 12.538 1.00 28.84 266 GLY A CA 1
ATOM 2048 C C . GLY A 1 266 ? -27.969 -6.371 12.025 1.00 28.84 266 GLY A C 1
ATOM 2049 O O . GLY A 1 266 ? -27.862 -5.201 12.380 1.00 28.84 266 GLY A O 1
ATOM 2050 N N . THR A 1 267 ? -29.014 -6.825 11.336 1.00 31.28 267 THR A N 1
ATOM 2051 C CA . THR A 1 267 ? -30.341 -6.199 11.399 1.00 31.28 267 THR A CA 1
ATOM 2052 C C . THR A 1 267 ? -30.831 -6.244 12.849 1.00 31.28 267 THR A C 1
ATOM 2054 O O . THR A 1 267 ? -31.756 -6.966 13.216 1.00 31.28 267 THR A O 1
ATOM 2057 N N . ARG A 1 268 ? -30.155 -5.526 13.741 1.00 34.31 268 ARG A N 1
ATOM 2058 C CA . ARG A 1 268 ? -30.685 -5.183 15.044 1.00 34.31 268 ARG A CA 1
ATOM 2059 C C . ARG A 1 268 ? -31.333 -3.841 14.831 1.00 34.31 268 ARG A C 1
ATOM 2061 O O . ARG A 1 268 ? -30.641 -2.833 14.771 1.00 34.31 268 ARG A O 1
ATOM 2068 N N . GLN A 1 269 ? -32.660 -3.850 14.740 1.00 34.97 269 GLN A N 1
ATOM 2069 C CA . GLN A 1 269 ? -33.438 -2.669 15.081 1.00 34.97 269 GLN A CA 1
ATOM 2070 C C . GLN A 1 269 ? -32.911 -2.172 16.430 1.00 34.97 269 GLN A C 1
ATOM 2072 O O . GLN A 1 269 ? -33.099 -2.805 17.476 1.00 34.97 269 GLN A O 1
ATOM 2077 N N . GLY A 1 270 ? -32.135 -1.094 16.380 1.00 41.22 270 GLY A N 1
ATOM 2078 C CA . GLY A 1 270 ? -31.619 -0.441 17.560 1.00 41.22 270 GLY A CA 1
ATOM 2079 C C . GLY A 1 270 ? -32.786 0.310 18.159 1.00 41.22 270 GLY A C 1
ATOM 2080 O O . GLY A 1 270 ? -33.185 1.347 17.642 1.00 41.22 270 GLY A O 1
ATOM 2081 N N . VAL A 1 271 ? -33.374 -0.229 19.225 1.00 45.16 271 VAL A N 1
ATOM 2082 C CA . VAL A 1 271 ? -34.406 0.499 19.963 1.00 45.16 271 VAL A CA 1
ATOM 2083 C C . VAL A 1 271 ? -33.703 1.591 20.760 1.00 45.16 271 VAL A C 1
ATOM 2085 O O . VAL A 1 271 ? -33.133 1.324 21.826 1.00 45.16 271 VAL A O 1
ATOM 2088 N N . LEU A 1 272 ? -33.725 2.819 20.245 1.00 54.25 272 LEU A N 1
ATOM 2089 C CA . LEU A 1 272 ? -33.195 3.973 20.957 1.00 54.25 272 LEU A CA 1
ATOM 2090 C C . LEU A 1 272 ? -34.148 4.302 22.101 1.00 54.25 272 LEU A C 1
ATOM 2092 O O . LEU A 1 272 ? -35.301 4.695 21.910 1.00 54.25 272 LEU A O 1
ATOM 2096 N N . LYS A 1 273 ? -33.677 4.052 23.325 1.00 55.84 273 LYS A N 1
ATOM 2097 C CA . LYS A 1 273 ? -34.466 4.300 24.530 1.00 55.84 273 LYS A CA 1
ATOM 2098 C C . LYS A 1 273 ? -34.425 5.790 24.872 1.00 55.84 273 LYS A C 1
ATOM 2100 O O . LYS A 1 273 ? -33.345 6.381 24.826 1.00 55.84 273 LYS A O 1
ATOM 2105 N N . PRO A 1 274 ? -35.551 6.378 25.296 1.00 57.91 274 PRO A N 1
ATOM 2106 C CA . PRO A 1 274 ? -35.558 7.770 25.714 1.00 57.91 274 PRO A CA 1
ATOM 2107 C C . PRO A 1 274 ? -34.589 8.010 26.888 1.00 57.91 274 PRO A C 1
ATOM 2109 O O . PRO A 1 274 ? -34.490 7.181 27.796 1.00 57.91 274 PRO A O 1
ATOM 2112 N N . GLY A 1 275 ? -33.848 9.121 26.857 1.00 60.16 275 GLY A N 1
ATOM 2113 C CA . GLY A 1 275 ? -32.800 9.461 27.830 1.00 60.16 275 GLY A CA 1
ATOM 2114 C C . GLY A 1 275 ? -31.421 8.845 27.559 1.00 60.16 275 GLY A C 1
ATOM 2115 O O . GLY A 1 275 ? -30.514 9.036 28.368 1.00 60.16 275 GLY A O 1
ATOM 2116 N N . ARG A 1 276 ? -31.246 8.103 26.456 1.00 66.69 276 ARG A N 1
ATOM 2117 C CA . ARG A 1 276 ? -29.941 7.582 26.019 1.00 66.69 276 ARG A CA 1
ATOM 2118 C C . ARG A 1 276 ? -29.226 8.557 25.089 1.00 66.69 276 ARG A C 1
ATOM 2120 O O . ARG A 1 276 ? -29.838 9.461 24.527 1.00 66.69 276 ARG A O 1
ATOM 2127 N N . PHE A 1 277 ? -27.930 8.332 24.927 1.00 64.25 277 PHE A N 1
ATOM 2128 C CA . PHE A 1 277 ? -27.072 9.110 24.048 1.00 64.25 277 PHE A CA 1
ATOM 2129 C C . PHE A 1 277 ? -26.649 8.278 22.843 1.00 64.25 277 PHE A C 1
ATOM 2131 O O . PHE A 1 277 ? -26.527 7.055 22.940 1.00 64.25 277 PHE A O 1
ATOM 2138 N N . GLY A 1 278 ? -26.413 8.949 21.723 1.00 67.19 278 GLY A N 1
ATOM 2139 C CA . GLY A 1 278 ? -25.893 8.339 20.506 1.00 67.19 278 GLY A CA 1
ATOM 2140 C C . GLY A 1 278 ? -24.995 9.297 19.733 1.00 67.19 278 GLY A C 1
ATOM 2141 O O . GLY A 1 278 ? -24.833 10.457 20.114 1.00 67.19 278 GLY A O 1
ATOM 2142 N N . VAL A 1 279 ? -24.399 8.785 18.661 1.00 68.94 279 VAL A N 1
ATOM 2143 C CA . VAL A 1 279 ? -23.503 9.524 17.770 1.00 68.94 279 VAL A CA 1
ATOM 2144 C C . VAL A 1 279 ? -24.007 9.377 16.342 1.00 68.94 279 VAL A C 1
ATOM 2146 O O . VAL A 1 279 ? -24.174 8.254 15.873 1.00 68.94 279 VAL A O 1
ATOM 2149 N N . PHE A 1 280 ? -24.260 10.503 15.677 1.00 69.12 280 PHE A N 1
ATOM 2150 C CA . PHE A 1 280 ? -24.861 10.549 14.342 1.00 69.12 280 PHE A CA 1
ATOM 2151 C C . PHE A 1 280 ? -24.196 11.613 13.475 1.00 69.12 280 PHE A C 1
ATOM 2153 O O . PHE A 1 280 ? -23.616 12.571 13.984 1.00 69.12 280 PHE A O 1
ATOM 2160 N N . ARG A 1 281 ? -24.303 11.457 12.158 1.00 69.69 281 ARG A N 1
ATOM 2161 C CA . ARG A 1 281 ? -23.866 12.449 11.175 1.00 69.69 281 ARG A CA 1
ATOM 2162 C C . ARG A 1 281 ? -25.063 13.295 10.724 1.00 69.69 281 ARG A C 1
ATOM 2164 O O . ARG A 1 281 ? -26.202 12.855 10.830 1.00 69.69 281 ARG A O 1
ATOM 2171 N N . LYS A 1 282 ? -24.803 14.511 10.246 1.00 66.81 282 LYS A N 1
ATOM 2172 C CA . LYS A 1 282 ? -25.815 15.423 9.696 1.00 66.81 282 LYS A CA 1
ATOM 2173 C C . LYS A 1 282 ? -25.793 15.374 8.161 1.00 66.81 282 LYS A C 1
ATOM 2175 O O . LYS A 1 282 ? -24.705 15.468 7.593 1.00 66.81 282 LYS A O 1
ATOM 2180 N N . GLY A 1 283 ? -26.964 15.259 7.527 1.00 54.53 283 GLY A N 1
ATOM 2181 C CA . GLY A 1 283 ? -27.158 15.439 6.082 1.00 54.53 283 GLY A CA 1
ATOM 2182 C C . GLY A 1 283 ? -26.641 14.298 5.209 1.00 54.53 283 GLY A C 1
ATOM 2183 O O . GLY A 1 283 ? -25.881 14.552 4.275 1.00 54.53 283 GLY A O 1
ATOM 2184 N N . PHE A 1 284 ? -27.003 13.051 5.512 1.00 50.50 284 PHE A N 1
ATOM 2185 C CA . PHE A 1 284 ? -26.698 11.936 4.613 1.00 50.50 284 PHE A CA 1
ATOM 2186 C C . PHE A 1 284 ? -27.996 11.473 3.951 1.00 50.50 284 PHE A C 1
ATOM 2188 O O . PHE A 1 284 ? -28.729 10.665 4.516 1.00 50.50 284 PHE A O 1
ATOM 2195 N N . GLU A 1 285 ? -28.256 11.983 2.743 1.00 49.00 285 GLU A N 1
ATOM 2196 C CA . GLU A 1 285 ? -29.208 11.383 1.803 1.00 49.00 285 GLU A CA 1
ATOM 2197 C C . GLU A 1 285 ? -28.678 9.992 1.426 1.00 49.00 285 GLU A C 1
ATOM 2199 O O . GLU A 1 285 ? -27.979 9.809 0.426 1.00 49.00 285 GLU A O 1
ATOM 2204 N N . ASP A 1 286 ? -28.940 8.998 2.266 1.00 46.09 286 ASP A N 1
ATOM 2205 C CA . ASP A 1 286 ? -28.602 7.617 1.959 1.00 46.09 286 ASP A CA 1
ATOM 2206 C C . ASP A 1 286 ? -29.585 7.164 0.877 1.00 46.09 286 ASP A C 1
ATOM 2208 O O . ASP A 1 286 ? -30.769 7.003 1.149 1.00 46.09 286 ASP A O 1
ATOM 2212 N N . ARG A 1 287 ? -29.149 7.054 -0.381 1.00 42.91 287 ARG A N 1
ATOM 2213 C CA . ARG A 1 287 ? -30.008 6.624 -1.496 1.00 42.91 287 ARG A CA 1
ATOM 2214 C C . ARG A 1 287 ? -29.810 5.135 -1.760 1.00 42.91 287 ARG A C 1
ATOM 2216 O O . ARG A 1 287 ? -28.677 4.672 -1.870 1.00 42.91 287 ARG A O 1
ATOM 2223 N N . ASP A 1 288 ? -30.900 4.386 -1.885 1.00 47.66 288 ASP A N 1
ATOM 2224 C CA . ASP A 1 288 ? -30.871 2.975 -2.261 1.00 47.66 288 ASP A CA 1
ATOM 2225 C C . ASP A 1 288 ? -30.363 2.771 -3.696 1.00 47.66 288 ASP A C 1
ATOM 2227 O O . ASP A 1 288 ? -30.171 3.713 -4.470 1.00 47.66 288 ASP A O 1
ATOM 2231 N N . GLU A 1 289 ? -30.168 1.507 -4.080 1.00 46.28 289 GLU A N 1
ATOM 2232 C CA . GLU A 1 289 ? -29.733 1.111 -5.429 1.00 46.28 289 GLU A CA 1
ATOM 2233 C C . GLU A 1 289 ? -30.701 1.570 -6.546 1.00 46.28 289 GLU A C 1
ATOM 2235 O O . GLU A 1 289 ? -30.337 1.560 -7.722 1.00 46.28 289 GLU A O 1
ATOM 2240 N N . ASN A 1 290 ? -31.914 2.016 -6.193 1.00 48.66 290 ASN A N 1
ATOM 2241 C CA . ASN A 1 290 ? -32.920 2.576 -7.097 1.00 48.66 290 ASN A CA 1
ATOM 2242 C C . ASN A 1 290 ? -33.014 4.114 -7.018 1.00 48.66 290 ASN A C 1
ATOM 2244 O O . ASN A 1 290 ? -33.892 4.705 -7.655 1.00 48.66 290 ASN A O 1
ATOM 2248 N N . GLY A 1 291 ? -32.133 4.769 -6.257 1.00 45.25 291 GLY A N 1
ATOM 2249 C CA . GLY A 1 291 ? -32.100 6.216 -6.074 1.00 45.25 291 GLY A CA 1
ATOM 2250 C C . GLY A 1 291 ? -33.173 6.779 -5.137 1.00 45.25 291 GLY A C 1
ATOM 2251 O O . GLY A 1 291 ? -33.412 7.985 -5.185 1.00 45.25 291 GLY A O 1
ATOM 2252 N N . ARG A 1 292 ? -33.836 5.949 -4.322 1.00 42.28 292 ARG A N 1
ATOM 2253 C CA . ARG A 1 292 ? -34.767 6.392 -3.272 1.00 42.28 292 ARG A CA 1
ATOM 2254 C C . ARG A 1 292 ? -34.013 6.668 -1.985 1.00 42.28 292 ARG A C 1
ATOM 2256 O O . ARG A 1 292 ? -33.223 5.839 -1.556 1.00 42.28 292 ARG A O 1
ATOM 2263 N N . GLU A 1 293 ? -34.293 7.796 -1.355 1.00 46.41 293 GLU A N 1
ATOM 2264 C CA . GLU A 1 293 ? -33.791 8.107 -0.017 1.00 46.41 293 GLU A CA 1
ATOM 2265 C C . GLU A 1 293 ? -34.290 7.044 0.985 1.00 46.41 293 GLU A C 1
ATOM 2267 O O . GLU A 1 293 ? -35.486 6.776 1.100 1.00 46.41 293 GLU A O 1
ATOM 2272 N N . ILE A 1 294 ? -33.346 6.363 1.637 1.00 48.53 294 ILE A N 1
ATOM 2273 C CA . ILE A 1 294 ? -33.533 5.322 2.657 1.00 48.53 294 ILE A CA 1
ATOM 2274 C C . ILE A 1 294 ? -33.829 5.970 4.016 1.00 48.53 294 ILE A C 1
ATOM 2276 O O . ILE A 1 294 ? -34.465 5.350 4.867 1.00 48.53 294 ILE A O 1
ATOM 2280 N N . ILE A 1 295 ? -33.399 7.218 4.222 1.00 45.94 295 ILE A N 1
ATOM 2281 C CA . ILE A 1 295 ? -33.616 7.969 5.458 1.00 45.94 295 ILE A CA 1
ATOM 2282 C C . ILE A 1 295 ? -34.256 9.311 5.096 1.00 45.94 295 ILE A C 1
ATOM 2284 O O . ILE A 1 295 ? -33.578 10.243 4.692 1.00 45.94 295 ILE A O 1
ATOM 2288 N N . ASP A 1 296 ? -35.575 9.382 5.259 1.00 40.75 296 ASP A N 1
ATOM 2289 C CA . ASP A 1 296 ? -36.422 10.574 5.063 1.00 40.75 296 ASP A CA 1
ATOM 2290 C C . ASP A 1 296 ? 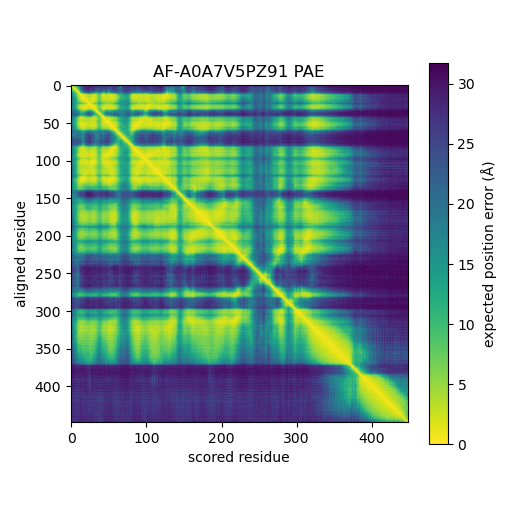-36.462 11.448 6.347 1.00 40.75 296 ASP A C 1
ATOM 2292 O O . ASP A 1 296 ? -37.467 12.073 6.676 1.00 40.75 296 ASP A O 1
ATOM 2296 N N . ASP A 1 297 ? -35.411 11.365 7.168 1.00 52.16 297 ASP A N 1
ATOM 2297 C CA . ASP A 1 297 ? -35.389 11.812 8.565 1.00 52.16 297 ASP A CA 1
ATOM 2298 C C . ASP A 1 297 ? -33.947 12.190 8.954 1.00 52.16 297 ASP A C 1
ATOM 2300 O O . ASP A 1 297 ? -33.250 11.471 9.679 1.00 52.16 297 ASP A O 1
ATOM 2304 N N . ASP A 1 298 ? -33.474 13.315 8.420 1.00 65.06 298 ASP A N 1
ATOM 2305 C CA . ASP A 1 298 ? -32.153 13.842 8.742 1.00 65.06 298 ASP A CA 1
ATOM 2306 C C . ASP A 1 298 ? -32.059 14.170 10.242 1.00 65.06 298 ASP A C 1
ATOM 2308 O O . ASP A 1 298 ? -33.048 14.476 10.911 1.00 65.06 298 ASP A O 1
ATOM 2312 N N . LEU A 1 299 ? -30.845 14.156 10.805 1.00 67.50 299 LEU A N 1
ATOM 2313 C CA . LEU A 1 299 ? -30.632 14.542 12.208 1.00 67.50 299 LEU A CA 1
ATOM 2314 C C . LEU A 1 299 ? -31.245 15.923 12.529 1.00 67.50 299 LEU A C 1
ATOM 2316 O O . LEU A 1 299 ? -31.711 16.157 13.645 1.00 67.50 299 LEU A O 1
ATOM 2320 N N . ASP A 1 300 ? -31.276 16.816 11.540 1.00 73.56 300 ASP A N 1
ATOM 2321 C CA . ASP A 1 300 ? -31.929 18.119 11.634 1.00 73.56 300 ASP A CA 1
ATOM 2322 C C . ASP A 1 300 ? -33.443 18.009 11.852 1.00 73.56 300 ASP A C 1
ATOM 2324 O O . ASP A 1 300 ? -33.984 18.724 12.698 1.00 73.56 300 ASP A O 1
ATOM 2328 N N . ASP A 1 301 ? -34.110 17.058 11.197 1.00 71.75 301 ASP A N 1
ATOM 2329 C CA . ASP A 1 301 ? -35.536 16.791 11.389 1.00 71.75 301 ASP A CA 1
ATOM 2330 C C . ASP A 1 301 ? -35.810 16.249 12.789 1.00 71.75 301 ASP A C 1
ATOM 2332 O O . ASP A 1 301 ? -36.805 16.607 13.420 1.00 71.75 301 ASP A O 1
ATOM 2336 N N . TRP A 1 302 ? -34.927 15.400 13.323 1.00 73.38 302 TRP A N 1
ATOM 2337 C CA . TRP A 1 302 ? -35.066 14.894 14.692 1.00 73.38 302 TRP A CA 1
ATOM 2338 C C . TRP A 1 302 ? -34.907 16.000 15.733 1.00 73.38 302 TRP A C 1
ATOM 2340 O O . TRP A 1 302 ? -35.627 16.005 16.739 1.00 73.38 302 TRP A O 1
ATOM 2350 N N . ILE A 1 303 ? -34.007 16.951 15.482 1.00 76.25 303 ILE A N 1
ATOM 2351 C CA . ILE A 1 303 ? -33.830 18.143 16.315 1.00 76.25 303 ILE A CA 1
ATOM 2352 C C . ILE A 1 303 ? -35.065 19.048 16.206 1.00 76.25 303 ILE A C 1
ATOM 2354 O O . ILE A 1 303 ? -35.608 19.470 17.229 1.00 76.25 303 ILE A O 1
ATOM 2358 N N . GLU A 1 304 ? -35.573 19.302 14.996 1.00 79.00 304 GLU A N 1
ATOM 2359 C CA . GLU A 1 304 ? -36.757 20.142 14.778 1.00 79.00 304 GLU A CA 1
ATOM 2360 C C . GLU A 1 304 ? -38.021 19.541 15.418 1.00 79.00 304 GLU A C 1
ATOM 2362 O O . GLU A 1 304 ? -38.790 20.243 16.090 1.00 79.00 304 GLU A O 1
ATOM 2367 N N . LYS A 1 305 ? -38.197 18.220 15.290 1.00 73.12 305 LYS A N 1
ATOM 2368 C CA . LYS A 1 305 ? -39.285 17.443 15.909 1.00 73.12 305 LYS A CA 1
ATOM 2369 C C . LYS A 1 305 ? -39.133 17.319 17.436 1.00 73.12 305 LYS A C 1
ATOM 2371 O O . LYS A 1 305 ? -40.064 16.871 18.107 1.00 73.12 305 LYS A O 1
ATOM 2376 N N . GLY A 1 306 ? -37.998 17.733 18.010 1.00 71.88 306 GLY A N 1
ATOM 2377 C CA . GLY A 1 306 ? -37.716 17.676 19.449 1.00 71.88 306 GLY A CA 1
ATOM 2378 C C . GLY A 1 306 ? -37.465 16.261 19.981 1.00 71.88 306 GLY A C 1
ATOM 2379 O O . GLY A 1 306 ? -37.650 16.009 21.173 1.00 71.88 306 GLY A O 1
ATOM 2380 N N . ILE A 1 307 ? -37.077 15.332 19.105 1.00 71.50 307 ILE A N 1
ATOM 2381 C CA . ILE A 1 307 ? -36.789 13.928 19.431 1.00 71.50 307 ILE A CA 1
ATOM 2382 C C . ILE A 1 307 ? -35.431 13.809 20.133 1.00 71.50 307 ILE A C 1
ATOM 2384 O O . ILE A 1 307 ? -35.277 13.002 21.056 1.00 71.50 307 ILE A O 1
ATOM 2388 N N . CYS A 1 308 ? -34.455 14.622 19.730 1.00 73.44 308 CYS A N 1
ATOM 2389 C CA . CYS A 1 308 ? -33.130 14.653 20.334 1.00 73.44 308 CYS A CA 1
ATOM 2390 C C . CYS A 1 308 ? -32.549 16.066 20.418 1.00 73.44 308 CYS A C 1
ATOM 2392 O O . CYS A 1 308 ? -32.802 16.904 19.556 1.00 73.44 308 CYS A O 1
ATOM 2394 N N . ASP A 1 309 ? -31.696 16.273 21.418 1.00 80.88 309 ASP A N 1
ATOM 2395 C CA . ASP A 1 309 ? -30.917 17.493 21.603 1.00 80.88 309 ASP A CA 1
ATOM 2396 C C . ASP A 1 309 ? -29.440 17.223 21.281 1.00 80.88 309 ASP A C 1
ATOM 2398 O O . ASP A 1 309 ? -28.875 16.200 21.686 1.00 80.88 309 ASP A O 1
ATOM 2402 N N . VAL A 1 310 ? -28.788 18.150 20.578 1.00 84.00 310 VAL A N 1
ATOM 2403 C CA . VAL A 1 310 ? -27.343 18.075 20.315 1.00 84.00 310 VAL A CA 1
ATOM 2404 C C . VAL A 1 310 ? -26.580 18.415 21.591 1.00 84.00 310 VAL A C 1
ATOM 2406 O O . VAL A 1 310 ? -26.767 19.481 22.173 1.00 84.00 310 VAL A O 1
ATOM 2409 N N . VAL A 1 311 ? -25.699 17.510 22.013 1.00 83.62 311 VAL A N 1
ATOM 2410 C CA . VAL A 1 311 ? -24.817 17.697 23.172 1.00 83.62 311 VAL A CA 1
ATOM 2411 C C . VAL A 1 311 ? -23.520 18.371 22.737 1.00 83.62 311 VAL A C 1
ATOM 2413 O O . VAL A 1 311 ? -23.137 19.390 23.304 1.00 83.62 311 VAL A O 1
ATOM 2416 N N . ALA A 1 312 ? -22.843 17.805 21.734 1.00 85.81 312 ALA A N 1
ATOM 2417 C CA . ALA A 1 312 ? -21.595 18.349 21.209 1.00 85.81 312 ALA A CA 1
ATOM 2418 C C . ALA A 1 312 ? -21.315 17.854 19.779 1.00 85.81 312 ALA A C 1
ATOM 2420 O O . ALA A 1 312 ? -21.563 16.680 19.487 1.00 85.81 312 ALA A O 1
ATOM 2421 N N . PRO A 1 313 ? -20.752 18.697 18.900 1.00 87.38 313 PRO A N 1
ATOM 2422 C CA . PRO A 1 313 ? -20.071 18.231 17.698 1.00 87.38 313 PRO A CA 1
ATOM 2423 C C . PRO A 1 313 ? -18.773 17.511 18.090 1.00 87.38 313 PRO A C 1
ATOM 2425 O O . PRO A 1 313 ? -18.046 17.956 18.979 1.00 87.38 313 PRO A O 1
ATOM 2428 N N . ILE A 1 314 ? -18.480 16.398 17.433 1.00 82.62 314 ILE A N 1
ATOM 2429 C CA . ILE A 1 314 ? -17.319 15.545 17.682 1.00 82.62 314 ILE A CA 1
ATOM 2430 C C . ILE A 1 314 ? -16.600 15.242 16.367 1.00 82.62 314 ILE A C 1
ATOM 2432 O O . ILE A 1 314 ? -17.213 15.186 15.300 1.00 82.62 314 ILE A O 1
ATOM 2436 N N . PHE A 1 315 ? -15.293 15.019 16.452 1.00 86.38 315 PHE A N 1
ATOM 2437 C CA . PHE A 1 315 ? -14.507 14.523 15.328 1.00 86.38 315 PHE A CA 1
ATOM 2438 C C . PHE A 1 315 ? -14.494 12.994 15.352 1.00 86.38 315 PHE A C 1
ATOM 2440 O O . PHE A 1 315 ? -14.155 12.405 16.374 1.00 86.38 315 PHE A O 1
ATOM 2447 N N . VAL A 1 316 ? -14.836 12.349 14.241 1.00 81.25 316 VAL A N 1
ATOM 2448 C CA . VAL A 1 316 ? -14.742 10.892 14.079 1.00 81.25 316 VAL A CA 1
ATOM 2449 C C . VAL A 1 316 ? -13.843 10.605 12.893 1.00 81.25 316 VAL A C 1
ATOM 2451 O O . VAL A 1 316 ? -14.078 11.077 11.780 1.00 81.25 316 VAL A O 1
ATOM 2454 N N . ARG A 1 317 ? -12.785 9.837 13.133 1.00 83.31 317 ARG A N 1
ATOM 2455 C CA . ARG A 1 317 ? -11.823 9.474 12.097 1.00 83.31 317 ARG A CA 1
ATOM 2456 C C . ARG A 1 317 ? -12.430 8.457 11.126 1.00 83.31 317 ARG A C 1
ATOM 2458 O O . ARG A 1 317 ? -13.102 7.517 11.533 1.00 83.31 317 ARG A O 1
ATOM 2465 N N . LYS A 1 318 ? -12.102 8.563 9.838 1.00 79.44 318 LYS A N 1
ATOM 2466 C CA . LYS A 1 318 ? -12.390 7.491 8.871 1.00 79.44 318 LYS A CA 1
ATOM 2467 C C . LYS A 1 318 ? -11.633 6.212 9.242 1.00 79.44 318 LYS A C 1
ATOM 2469 O O . LYS A 1 318 ? -10.405 6.225 9.374 1.00 79.44 318 LYS A O 1
ATOM 2474 N N . LEU A 1 319 ? -12.368 5.113 9.374 1.00 76.44 319 LEU A N 1
ATOM 2475 C CA . LEU A 1 319 ? -11.788 3.790 9.569 1.00 76.44 319 LEU A CA 1
ATOM 2476 C C . LEU A 1 319 ? -11.171 3.283 8.266 1.00 76.44 319 LEU A C 1
ATOM 2478 O O . LEU A 1 319 ? -11.712 3.475 7.176 1.00 76.44 319 LEU A O 1
ATOM 2482 N N . THR A 1 320 ? -10.022 2.630 8.388 1.00 75.94 320 THR A N 1
ATOM 2483 C CA . THR A 1 320 ? -9.271 2.108 7.248 1.00 75.94 320 THR 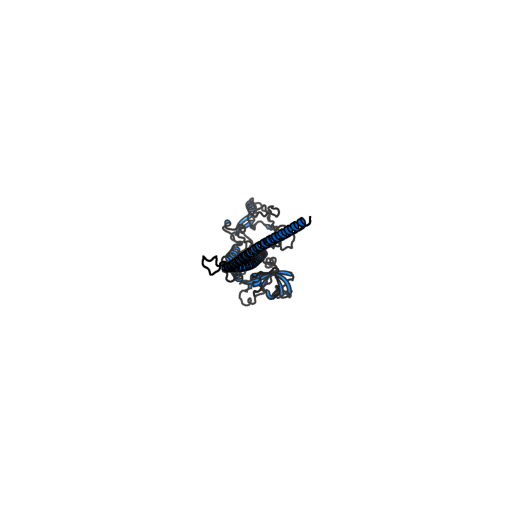A CA 1
ATOM 2484 C C . THR A 1 320 ? -9.580 0.632 7.038 1.00 75.94 320 THR A C 1
ATOM 2486 O O . THR A 1 320 ? -9.336 -0.194 7.917 1.00 75.94 320 THR A O 1
ATOM 2489 N N . ASN A 1 321 ? -10.036 0.261 5.839 1.00 77.44 321 ASN A N 1
ATOM 2490 C CA . ASN A 1 321 ? -10.032 -1.142 5.432 1.00 77.44 321 ASN A CA 1
ATOM 2491 C C . ASN A 1 321 ? -8.616 -1.538 4.989 1.00 77.44 321 ASN A C 1
ATOM 2493 O O . ASN A 1 321 ? -8.222 -1.332 3.839 1.00 77.44 321 ASN A O 1
ATOM 2497 N N . TYR A 1 322 ? -7.843 -2.107 5.916 1.00 80.25 322 TYR A N 1
ATOM 2498 C CA . TYR A 1 322 ? -6.462 -2.501 5.644 1.00 80.25 322 TYR A CA 1
ATOM 2499 C C . TYR A 1 322 ? -6.346 -3.567 4.550 1.00 80.25 322 TYR A C 1
ATOM 2501 O O . TYR A 1 322 ? -5.377 -3.540 3.796 1.00 80.25 322 TYR A O 1
ATOM 2509 N N . ARG A 1 323 ? -7.324 -4.474 4.414 1.00 80.81 323 ARG A N 1
ATOM 2510 C CA . ARG A 1 323 ? -7.292 -5.525 3.387 1.00 80.81 323 ARG A CA 1
ATOM 2511 C C . ARG A 1 323 ? -7.284 -4.921 1.988 1.00 80.81 323 ARG A C 1
ATOM 2513 O O . ARG A 1 323 ? -6.345 -5.151 1.227 1.00 80.81 323 ARG A O 1
ATOM 2520 N N . ASP A 1 324 ? -8.293 -4.107 1.698 1.00 78.44 324 ASP A N 1
ATOM 2521 C CA . ASP A 1 324 ? -8.442 -3.459 0.395 1.00 78.44 324 ASP A CA 1
ATOM 2522 C C . ASP A 1 324 ? -7.276 -2.498 0.143 1.00 78.44 324 ASP A C 1
ATOM 2524 O O . ASP A 1 324 ? -6.735 -2.453 -0.960 1.00 78.44 324 ASP A O 1
ATOM 2528 N N . GLY A 1 325 ? -6.829 -1.784 1.183 1.00 81.62 325 GLY A N 1
ATOM 2529 C CA . GLY A 1 325 ? -5.668 -0.901 1.108 1.00 81.62 325 GLY A CA 1
ATOM 2530 C C . GLY A 1 325 ? -4.391 -1.633 0.687 1.00 81.62 325 GLY A C 1
ATOM 2531 O O . GLY A 1 325 ? -3.705 -1.192 -0.235 1.00 81.62 325 GLY A O 1
ATOM 2532 N N . PHE A 1 326 ? -4.076 -2.774 1.309 1.00 84.62 326 PHE A N 1
ATOM 2533 C CA . PHE A 1 326 ? -2.901 -3.564 0.934 1.00 84.62 326 PHE A CA 1
ATOM 2534 C C . PHE A 1 326 ? -3.024 -4.173 -0.463 1.00 84.62 326 PHE A C 1
ATOM 2536 O O . PHE A 1 326 ? -2.039 -4.179 -1.203 1.00 84.62 326 PHE A O 1
ATOM 2543 N N . HIS A 1 327 ? -4.211 -4.646 -0.852 1.00 83.62 327 HIS A N 1
ATOM 2544 C CA . HIS A 1 327 ? -4.454 -5.165 -2.202 1.00 83.62 327 HIS A CA 1
ATOM 2545 C C . HIS A 1 327 ? -4.279 -4.079 -3.266 1.00 83.62 327 HIS A C 1
ATOM 2547 O O . HIS A 1 327 ? -3.589 -4.308 -4.259 1.00 83.62 327 HIS A O 1
ATOM 2553 N N . LEU A 1 328 ? -4.822 -2.883 -3.035 1.00 84.94 328 LEU A N 1
ATOM 2554 C CA . LEU A 1 328 ? -4.671 -1.740 -3.934 1.00 84.94 328 LEU A CA 1
ATOM 2555 C C . LEU A 1 328 ? -3.198 -1.337 -4.087 1.00 84.94 328 LEU A C 1
ATOM 2557 O O . LEU A 1 328 ? -2.720 -1.147 -5.205 1.00 84.94 328 LEU A O 1
ATOM 2561 N N . ILE A 1 329 ? -2.459 -1.251 -2.976 1.00 85.56 329 ILE A N 1
ATOM 2562 C CA . ILE A 1 329 ? -1.024 -0.935 -3.000 1.00 85.56 329 ILE A CA 1
ATOM 2563 C C . ILE A 1 329 ? -0.245 -2.007 -3.771 1.00 85.56 329 ILE A C 1
ATOM 2565 O O . ILE A 1 329 ? 0.631 -1.663 -4.564 1.00 85.56 329 ILE A O 1
ATOM 2569 N N . ALA A 1 330 ? -0.556 -3.291 -3.569 1.00 83.06 330 ALA A N 1
ATOM 2570 C CA . ALA A 1 330 ? 0.104 -4.385 -4.277 1.00 83.06 330 ALA A CA 1
ATOM 2571 C C . ALA A 1 330 ? -0.148 -4.322 -5.794 1.00 83.06 330 ALA A C 1
ATOM 2573 O O . ALA A 1 330 ? 0.795 -4.439 -6.576 1.00 83.06 330 ALA A O 1
ATOM 2574 N N . GLN A 1 331 ? -1.392 -4.0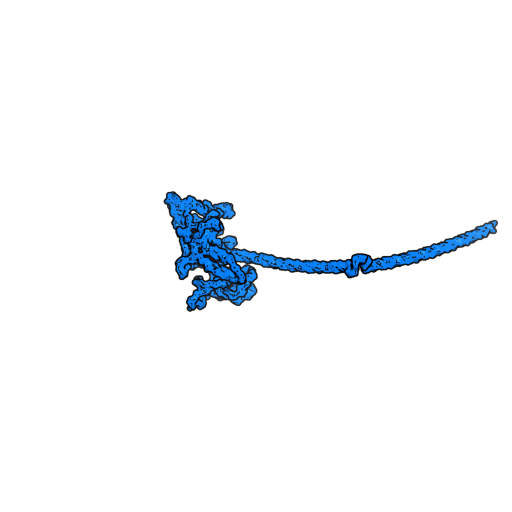72 -6.214 1.00 85.25 331 GLN A N 1
ATOM 2575 C CA . GLN A 1 331 ? -1.749 -3.918 -7.629 1.00 85.25 331 GLN A CA 1
ATOM 2576 C C . GLN A 1 331 ? -1.036 -2.722 -8.269 1.00 85.25 331 GLN A C 1
ATOM 2578 O O . GLN A 1 331 ? -0.448 -2.849 -9.345 1.00 85.25 331 GLN A O 1
ATOM 2583 N N . GLU A 1 332 ? -1.029 -1.569 -7.597 1.00 87.62 332 GLU A N 1
ATOM 2584 C CA . GLU A 1 332 ? -0.375 -0.374 -8.132 1.00 87.62 332 GLU A CA 1
ATOM 2585 C C . GLU A 1 332 ? 1.144 -0.556 -8.224 1.00 87.62 332 GLU A C 1
ATOM 2587 O O . GLU A 1 332 ? 1.769 -0.138 -9.199 1.00 87.62 332 GLU A O 1
ATOM 2592 N N . ARG A 1 333 ? 1.756 -1.252 -7.261 1.00 84.62 333 ARG A N 1
ATOM 2593 C CA . ARG A 1 333 ? 3.181 -1.596 -7.333 1.00 84.62 333 ARG A CA 1
ATOM 2594 C C . ARG A 1 333 ? 3.502 -2.509 -8.502 1.00 84.62 333 ARG A C 1
ATOM 2596 O O . ARG A 1 333 ? 4.458 -2.226 -9.219 1.00 84.62 333 ARG A O 1
ATOM 2603 N N . GLN A 1 334 ? 2.695 -3.541 -8.744 1.00 84.56 334 GLN A N 1
ATOM 2604 C CA . GLN A 1 334 ? 2.869 -4.408 -9.913 1.00 84.56 334 GLN A CA 1
ATOM 2605 C C . GLN A 1 334 ? 2.790 -3.606 -11.219 1.00 84.56 334 GLN A C 1
ATOM 2607 O O . GLN A 1 334 ? 3.639 -3.776 -12.099 1.00 84.56 334 GLN A O 1
ATOM 2612 N N . ARG A 1 335 ? 1.838 -2.667 -11.315 1.00 88.25 335 ARG A N 1
ATOM 2613 C CA . ARG A 1 335 ? 1.701 -1.757 -12.462 1.00 88.25 335 ARG A CA 1
ATOM 2614 C C . ARG A 1 335 ? 2.945 -0.888 -12.660 1.00 88.25 335 ARG A C 1
ATOM 2616 O O . ARG A 1 335 ? 3.430 -0.738 -13.783 1.00 88.25 335 ARG A O 1
ATOM 2623 N N . ILE A 1 336 ? 3.485 -0.327 -11.578 1.00 89.06 336 ILE A N 1
ATOM 2624 C CA . ILE A 1 336 ? 4.706 0.487 -11.613 1.00 89.06 336 ILE A CA 1
ATOM 2625 C C . ILE A 1 336 ? 5.917 -0.362 -12.023 1.00 89.06 336 ILE A C 1
ATOM 2627 O O . ILE A 1 336 ? 6.687 0.057 -12.883 1.00 89.06 336 ILE A O 1
ATOM 2631 N N . GLU A 1 337 ? 6.087 -1.560 -11.463 1.00 86.31 337 GLU A N 1
ATOM 2632 C CA . GLU A 1 337 ? 7.195 -2.462 -11.802 1.00 86.31 337 GLU A CA 1
ATOM 2633 C C . GLU A 1 337 ? 7.158 -2.910 -13.271 1.00 86.31 337 GLU A C 1
ATOM 2635 O O . GLU A 1 337 ? 8.198 -3.007 -13.929 1.00 86.31 337 GLU A O 1
ATOM 2640 N N . GLU A 1 338 ? 5.972 -3.173 -13.818 1.00 89.06 338 GLU A N 1
ATOM 2641 C CA . GLU A 1 338 ? 5.796 -3.455 -15.243 1.00 89.06 338 GLU A CA 1
ATOM 2642 C C . GLU A 1 338 ? 6.152 -2.243 -16.116 1.00 89.06 338 GLU A C 1
ATOM 2644 O O . GLU A 1 338 ? 6.931 -2.375 -17.064 1.00 89.06 338 GLU A O 1
ATOM 2649 N N . SER A 1 339 ? 5.689 -1.050 -15.739 1.00 93.25 339 SER A N 1
ATOM 2650 C CA . SER A 1 339 ? 6.042 0.202 -16.417 1.00 93.25 339 SER A CA 1
ATOM 2651 C C . SER A 1 339 ? 7.555 0.475 -16.400 1.00 93.25 339 SER A C 1
ATOM 2653 O O . SER A 1 339 ? 8.143 0.849 -17.422 1.00 93.25 339 SER A O 1
ATOM 2655 N N . ILE A 1 340 ? 8.227 0.214 -15.272 1.00 91.19 340 ILE A N 1
ATOM 2656 C CA . ILE A 1 340 ? 9.690 0.312 -15.155 1.00 91.19 340 ILE A CA 1
ATOM 2657 C C . ILE A 1 340 ? 10.363 -0.666 -16.121 1.00 91.19 340 ILE A C 1
ATOM 2659 O O . ILE A 1 340 ? 11.242 -0.258 -16.882 1.00 91.19 340 ILE A O 1
ATOM 2663 N N . ARG A 1 341 ? 9.943 -1.940 -16.140 1.00 91.25 341 ARG A N 1
ATOM 2664 C CA . ARG A 1 341 ? 10.502 -2.950 -17.057 1.00 91.25 341 ARG A CA 1
ATOM 2665 C C . ARG A 1 341 ? 10.366 -2.527 -18.516 1.00 91.25 341 ARG A C 1
ATOM 2667 O O . ARG A 1 341 ? 11.338 -2.615 -19.267 1.00 91.25 341 ARG A O 1
ATOM 2674 N N . GLN A 1 342 ? 9.200 -2.019 -18.905 1.00 95.38 342 GLN A N 1
ATOM 2675 C CA . GLN A 1 342 ? 8.966 -1.547 -20.266 1.00 95.38 342 GLN A CA 1
ATOM 2676 C C . GLN A 1 342 ? 9.827 -0.324 -20.602 1.00 95.38 342 GLN A C 1
ATOM 2678 O O . GLN A 1 342 ? 10.421 -0.260 -21.676 1.00 95.38 342 GLN A O 1
ATOM 2683 N N . THR A 1 343 ? 9.970 0.617 -19.671 1.00 95.44 343 THR A N 1
ATOM 2684 C CA . THR A 1 343 ? 10.811 1.808 -19.856 1.00 95.44 343 THR A CA 1
ATOM 2685 C C . THR A 1 343 ? 12.287 1.442 -20.014 1.00 95.44 343 THR A C 1
ATOM 2687 O O . THR A 1 343 ? 12.968 1.993 -20.880 1.00 95.44 343 THR A O 1
ATOM 2690 N N . VAL A 1 344 ? 12.787 0.482 -19.231 1.00 96.25 344 VAL A N 1
ATOM 2691 C CA . VAL A 1 344 ? 14.161 -0.029 -19.354 1.00 96.25 344 VAL A CA 1
ATOM 2692 C C . VAL A 1 344 ? 14.372 -0.700 -20.714 1.00 96.25 344 VAL A C 1
ATOM 2694 O O . VAL A 1 344 ? 15.356 -0.396 -21.391 1.00 96.25 344 VAL A O 1
ATOM 2697 N N . ALA A 1 345 ? 13.436 -1.548 -21.153 1.00 96.06 345 ALA A N 1
ATOM 2698 C CA . ALA A 1 345 ? 13.500 -2.193 -22.466 1.00 96.06 345 ALA A CA 1
ATOM 2699 C C . ALA A 1 345 ? 13.487 -1.168 -23.614 1.00 96.06 345 ALA A C 1
ATOM 2701 O O . ALA A 1 345 ? 14.339 -1.220 -24.501 1.00 96.06 345 ALA A O 1
ATOM 2702 N N . ASN A 1 346 ? 12.585 -0.186 -23.555 1.00 96.94 346 ASN A N 1
ATOM 2703 C CA . ASN A 1 346 ? 12.510 0.895 -24.537 1.00 96.94 346 ASN A CA 1
ATOM 2704 C C . ASN A 1 346 ? 13.809 1.711 -24.558 1.00 96.94 346 ASN A C 1
ATOM 2706 O O . ASN A 1 346 ? 14.331 2.025 -25.623 1.00 96.94 346 ASN A O 1
ATOM 2710 N N . THR A 1 347 ? 14.371 2.028 -23.389 1.00 96.62 347 THR A N 1
ATOM 2711 C CA . THR A 1 347 ? 15.638 2.768 -23.283 1.00 96.62 347 THR A CA 1
ATOM 2712 C C . THR A 1 347 ? 16.784 2.006 -23.947 1.00 96.62 347 THR A C 1
ATOM 2714 O O . THR A 1 347 ? 17.572 2.609 -24.675 1.00 96.62 347 THR A O 1
ATOM 2717 N N . ALA A 1 348 ? 16.865 0.687 -23.751 1.00 96.56 348 ALA A N 1
ATOM 2718 C CA . ALA A 1 348 ? 17.869 -0.150 -24.405 1.00 96.56 348 ALA A CA 1
ATOM 2719 C C . ALA A 1 348 ? 17.723 -0.127 -25.938 1.00 96.56 348 ALA A C 1
ATOM 2721 O O . ALA A 1 348 ? 18.715 0.064 -26.642 1.00 96.56 348 ALA A O 1
ATOM 2722 N N . GLN A 1 349 ? 16.492 -0.220 -26.451 1.00 96.81 349 GLN A N 1
ATOM 2723 C CA . GLN A 1 349 ? 16.212 -0.111 -27.888 1.00 96.81 349 GLN A CA 1
ATOM 2724 C C . GLN A 1 349 ? 16.604 1.261 -28.453 1.00 96.81 349 GLN A C 1
ATOM 2726 O O . GLN A 1 349 ? 17.235 1.339 -29.505 1.00 96.81 349 GLN A O 1
ATOM 2731 N N . TRP A 1 350 ? 16.299 2.354 -27.745 1.00 95.25 350 TRP A N 1
ATOM 2732 C CA . TRP A 1 350 ? 16.707 3.702 -28.156 1.00 95.25 350 TRP A CA 1
ATOM 2733 C C . TRP A 1 350 ? 18.228 3.876 -28.175 1.00 95.25 350 TRP A C 1
ATOM 2735 O O . TRP A 1 350 ? 18.763 4.522 -29.077 1.00 95.25 350 TRP A O 1
ATOM 2745 N N . GLN A 1 351 ? 18.943 3.289 -27.214 1.00 96.94 351 GLN A N 1
ATOM 2746 C CA . GLN A 1 351 ? 20.407 3.302 -27.202 1.00 96.94 351 GLN A CA 1
ATOM 2747 C C . GLN A 1 351 ? 20.997 2.525 -28.384 1.00 96.94 351 GLN A C 1
ATOM 2749 O O . GLN A 1 351 ? 21.976 2.975 -28.979 1.00 96.94 351 GLN A O 1
ATOM 2754 N N . GLU A 1 352 ? 20.407 1.386 -28.746 1.00 96.81 352 GLU A N 1
ATOM 2755 C CA . GLU A 1 352 ? 20.810 0.614 -29.922 1.00 96.81 352 GLU A CA 1
ATOM 2756 C C . GLU A 1 352 ? 20.535 1.378 -31.223 1.00 96.81 352 GLU A C 1
ATOM 2758 O O . GLU A 1 352 ? 21.434 1.530 -32.052 1.00 96.81 352 GLU A O 1
ATOM 2763 N N . ALA A 1 353 ? 19.338 1.953 -31.369 1.00 95.69 353 ALA A N 1
ATOM 2764 C CA . ALA A 1 353 ? 18.987 2.791 -32.511 1.00 95.69 353 ALA A CA 1
ATOM 2765 C C . ALA A 1 353 ? 19.951 3.977 -32.659 1.00 95.69 353 ALA A C 1
ATOM 2767 O O . ALA A 1 353 ? 20.430 4.248 -33.759 1.00 95.69 353 ALA A O 1
ATOM 2768 N N . LYS A 1 354 ? 20.313 4.634 -31.548 1.00 96.69 354 LYS A N 1
ATOM 2769 C CA . LYS A 1 354 ? 21.315 5.704 -31.546 1.00 96.69 354 LYS A CA 1
ATOM 2770 C C . LYS A 1 354 ? 22.674 5.215 -32.051 1.00 96.69 354 LYS A C 1
ATOM 2772 O O . LYS A 1 354 ? 23.238 5.852 -32.931 1.00 96.69 354 LYS A O 1
ATOM 2777 N N . ARG A 1 355 ? 23.182 4.080 -31.554 1.00 96.44 355 ARG A N 1
ATOM 2778 C CA . ARG A 1 355 ? 24.461 3.506 -32.025 1.00 96.44 355 ARG A CA 1
ATOM 2779 C C . ARG A 1 355 ? 24.437 3.207 -33.524 1.00 96.44 355 ARG A C 1
ATOM 2781 O O . ARG A 1 355 ? 25.423 3.460 -34.216 1.00 96.44 355 ARG A O 1
ATOM 2788 N N . ASN A 1 356 ? 23.315 2.701 -34.030 1.00 96.38 356 ASN A N 1
ATOM 2789 C CA . ASN A 1 356 ? 23.138 2.446 -35.457 1.00 96.38 356 ASN A CA 1
ATOM 2790 C C . ASN A 1 356 ? 23.149 3.753 -36.263 1.00 96.38 356 ASN A C 1
ATOM 2792 O O . ASN A 1 356 ? 23.837 3.829 -37.279 1.00 96.38 356 ASN A O 1
ATOM 2796 N N . CYS A 1 357 ? 22.460 4.796 -35.791 1.00 95.62 357 CYS A N 1
ATOM 2797 C CA . CYS A 1 357 ? 22.506 6.126 -36.399 1.00 95.62 357 CYS A CA 1
ATOM 2798 C C . CYS A 1 357 ? 23.920 6.721 -36.381 1.00 95.62 357 CYS A C 1
ATOM 2800 O O . CYS A 1 357 ? 24.383 7.189 -37.415 1.00 95.62 357 CYS A O 1
ATOM 2802 N N . ASP A 1 358 ? 24.634 6.652 -35.255 1.00 95.88 358 ASP A N 1
ATOM 2803 C CA . ASP A 1 358 ? 26.012 7.146 -35.133 1.00 95.88 358 ASP A CA 1
ATOM 2804 C C . ASP A 1 358 ? 26.947 6.415 -36.116 1.00 95.88 358 ASP A C 1
ATOM 2806 O O . ASP A 1 358 ? 27.774 7.038 -36.783 1.00 95.88 358 ASP A O 1
ATOM 2810 N N . THR A 1 359 ? 26.758 5.102 -36.287 1.00 95.00 359 THR A N 1
ATOM 2811 C CA . THR A 1 359 ? 27.492 4.294 -37.276 1.00 95.00 359 THR A CA 1
ATOM 2812 C C . THR A 1 359 ? 27.170 4.722 -38.709 1.00 95.00 359 THR A C 1
ATOM 2814 O O . THR A 1 359 ? 28.074 4.835 -39.536 1.00 95.00 359 THR A O 1
ATOM 2817 N N . GLN A 1 360 ? 25.898 4.999 -39.018 1.00 94.69 360 GLN A N 1
ATOM 2818 C CA . GLN A 1 360 ? 25.496 5.503 -40.334 1.00 94.69 360 GLN A CA 1
ATOM 2819 C C . GLN A 1 360 ? 26.061 6.897 -40.609 1.00 94.69 360 GLN A C 1
ATOM 2821 O O . GLN A 1 360 ? 26.525 7.148 -41.718 1.00 94.69 360 GLN A O 1
ATOM 2826 N N . ILE A 1 361 ? 26.059 7.791 -39.618 1.00 93.06 361 ILE A N 1
ATOM 2827 C CA . ILE A 1 361 ? 26.655 9.126 -39.734 1.00 93.06 361 ILE A CA 1
ATOM 2828 C C . ILE A 1 361 ? 28.153 9.000 -40.008 1.00 93.06 361 ILE A C 1
ATOM 2830 O O . ILE A 1 361 ? 28.644 9.624 -40.944 1.00 93.06 361 ILE A O 1
ATOM 2834 N N . ALA A 1 362 ? 28.867 8.162 -39.251 1.00 92.38 362 ALA A N 1
ATOM 2835 C CA . ALA A 1 362 ? 30.291 7.922 -39.466 1.00 92.38 362 ALA A CA 1
ATOM 2836 C C . ALA A 1 362 ? 30.568 7.365 -40.871 1.00 92.38 362 ALA A C 1
ATOM 2838 O O . ALA A 1 362 ? 31.436 7.876 -41.573 1.00 92.38 362 ALA A O 1
ATOM 2839 N N . TYR A 1 363 ? 29.783 6.379 -41.317 1.00 92.69 363 TYR A N 1
ATOM 2840 C CA . TYR A 1 363 ? 29.889 5.819 -42.665 1.00 92.69 363 TYR A CA 1
ATOM 2841 C C . TYR A 1 363 ? 29.646 6.871 -43.754 1.00 92.69 363 TYR A C 1
ATOM 2843 O O . TYR A 1 363 ? 30.420 6.969 -44.700 1.00 92.69 363 TYR A O 1
ATOM 2851 N N . ARG A 1 364 ? 28.595 7.688 -43.618 1.00 85.81 364 ARG A N 1
ATOM 2852 C CA . ARG A 1 364 ? 28.281 8.758 -44.576 1.00 85.81 364 ARG A CA 1
ATOM 2853 C C . ARG A 1 364 ? 29.316 9.874 -44.557 1.00 85.81 364 ARG A C 1
ATOM 2855 O O . ARG A 1 364 ? 29.585 10.447 -45.603 1.00 85.81 364 ARG A O 1
ATOM 2862 N N . SER A 1 365 ? 29.899 10.178 -43.400 1.00 84.25 365 SER A N 1
ATOM 2863 C CA . SER A 1 365 ? 31.000 11.134 -43.291 1.00 84.25 365 SER A CA 1
ATOM 2864 C C . SER A 1 365 ? 32.248 10.621 -44.006 1.00 84.25 365 SER A C 1
ATOM 2866 O O . SER A 1 365 ? 32.865 11.383 -44.736 1.00 84.25 365 SER A O 1
ATOM 2868 N N . ASP A 1 366 ? 32.591 9.340 -43.848 1.00 82.81 366 ASP A N 1
ATOM 2869 C CA . ASP A 1 366 ? 33.716 8.703 -44.546 1.00 82.81 366 ASP A CA 1
ATOM 2870 C C . ASP A 1 366 ? 33.471 8.611 -46.064 1.00 82.81 366 ASP A C 1
ATOM 2872 O O . ASP A 1 366 ? 34.346 8.939 -46.862 1.00 82.81 366 ASP A O 1
ATOM 2876 N N . GLU A 1 367 ? 32.260 8.236 -46.489 1.00 79.62 367 GLU A N 1
ATOM 2877 C CA . GLU A 1 367 ? 31.860 8.260 -47.901 1.00 79.62 367 GLU A CA 1
ATOM 2878 C C . GLU A 1 367 ? 31.953 9.678 -48.472 1.00 79.62 367 GLU A C 1
ATOM 2880 O O . GLU A 1 367 ? 32.527 9.872 -49.541 1.00 79.62 367 GLU A O 1
ATOM 2885 N N . LYS A 1 368 ? 31.461 10.677 -47.732 1.00 75.75 368 LYS A N 1
ATOM 2886 C CA . LYS A 1 368 ? 31.587 12.083 -48.103 1.00 75.75 368 LYS A CA 1
ATOM 2887 C C . LYS A 1 368 ? 33.052 12.504 -48.196 1.00 75.75 368 LYS A C 1
ATOM 2889 O O . LYS A 1 368 ? 33.411 13.077 -49.204 1.00 75.75 368 LYS A O 1
ATOM 2894 N N . MET A 1 369 ? 33.914 12.178 -47.235 1.00 69.44 369 MET A N 1
ATOM 2895 C CA . MET A 1 369 ? 35.354 12.489 -47.299 1.00 69.44 369 MET A CA 1
ATOM 2896 C C . MET A 1 369 ? 36.042 11.833 -48.507 1.00 69.44 369 MET A C 1
ATOM 2898 O O . MET A 1 369 ? 36.898 12.444 -49.147 1.00 69.44 369 MET A O 1
ATOM 2902 N N . LYS A 1 370 ? 35.647 10.603 -48.862 1.00 72.31 370 LYS A N 1
ATOM 2903 C CA . LYS A 1 370 ? 36.137 9.901 -50.060 1.00 72.31 370 LYS A CA 1
ATOM 2904 C C . LYS A 1 370 ? 35.643 10.531 -51.361 1.00 72.31 370 LYS A C 1
ATOM 2906 O O . LYS A 1 370 ? 36.387 10.535 -52.339 1.00 72.31 370 LYS A O 1
ATOM 2911 N N . LEU A 1 371 ? 34.404 11.022 -51.387 1.00 66.12 371 LEU A N 1
ATOM 2912 C CA . LEU A 1 371 ? 33.800 11.674 -52.553 1.00 66.12 371 LEU A CA 1
ATOM 2913 C C . LEU A 1 371 ? 34.271 13.122 -52.721 1.00 66.12 371 LEU A C 1
ATOM 2915 O O . LEU A 1 371 ? 34.607 13.522 -53.830 1.00 66.12 371 LEU A O 1
ATOM 2919 N N . ASP A 1 372 ? 34.339 13.874 -51.626 1.00 63.66 372 ASP A N 1
ATOM 2920 C CA . ASP A 1 372 ? 34.811 15.259 -51.567 1.00 63.66 372 ASP A CA 1
ATOM 2921 C C . ASP A 1 372 ? 36.342 15.340 -51.669 1.00 63.66 372 ASP A C 1
ATOM 2923 O O . ASP A 1 372 ? 36.888 16.429 -51.820 1.00 63.66 372 ASP A O 1
ATOM 2927 N N . GLY A 1 373 ? 37.036 14.195 -51.640 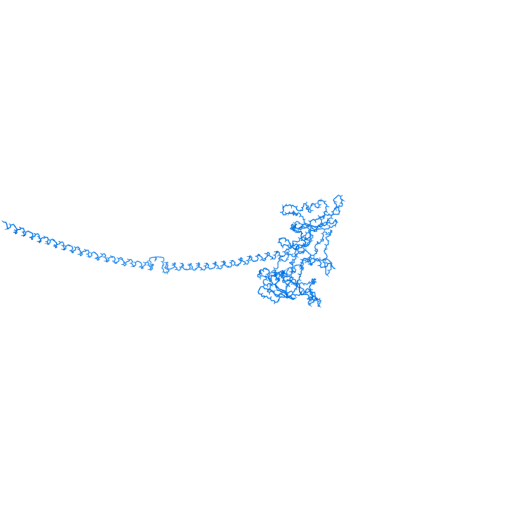1.00 55.75 373 GLY A N 1
ATOM 2928 C CA . GLY A 1 373 ? 38.473 14.108 -51.855 1.00 55.75 373 GLY A CA 1
ATOM 2929 C C . GLY A 1 373 ? 39.239 14.894 -50.801 1.00 55.75 373 GLY A C 1
ATOM 2930 O O . GLY A 1 373 ? 39.868 15.902 -51.119 1.00 55.75 373 GLY A O 1
ATOM 2931 N N . GLU A 1 374 ? 39.199 14.446 -49.545 1.00 50.12 374 GLU A N 1
ATOM 2932 C CA . GLU A 1 374 ? 40.003 15.075 -48.496 1.00 50.12 374 GLU A CA 1
ATOM 2933 C C . GLU A 1 374 ? 41.498 15.058 -48.873 1.00 50.12 374 GLU A C 1
ATOM 2935 O O . GLU A 1 374 ? 42.155 14.013 -48.910 1.00 50.12 374 GLU A O 1
ATOM 2940 N N . GLY A 1 375 ? 41.986 16.259 -49.211 1.00 48.44 375 GLY A N 1
ATOM 2941 C CA . GLY A 1 375 ? 43.326 16.560 -49.709 1.00 48.44 375 GLY A CA 1
ATOM 2942 C C . GLY A 1 375 ? 43.409 17.701 -50.737 1.00 48.44 375 GLY A C 1
ATOM 2943 O O . GLY A 1 375 ? 44.519 18.162 -50.993 1.00 48.44 375 GLY A O 1
ATOM 2944 N N . LEU A 1 376 ? 42.303 18.176 -51.326 1.00 50.78 376 LEU A N 1
ATOM 2945 C CA . LEU A 1 376 ? 42.356 19.202 -52.381 1.00 50.78 376 LEU A CA 1
ATOM 2946 C C . LEU A 1 376 ? 41.580 20.471 -51.990 1.00 50.78 376 LEU A C 1
ATOM 2948 O O . LEU A 1 376 ? 40.410 20.410 -51.618 1.00 50.78 376 LEU A O 1
ATOM 2952 N N . GLU A 1 377 ? 42.257 21.621 -52.056 1.00 52.00 377 GLU A N 1
ATOM 2953 C CA . GLU A 1 377 ? 41.694 22.942 -51.752 1.00 52.00 377 GLU A CA 1
ATOM 2954 C C . GLU A 1 377 ? 40.566 23.328 -52.731 1.00 52.00 377 GLU A C 1
ATOM 2956 O O . GLU A 1 377 ? 40.508 22.870 -53.879 1.00 52.00 377 GLU A O 1
ATOM 2961 N N . GLU A 1 378 ? 39.667 24.194 -52.251 1.00 47.31 378 GLU A N 1
ATOM 2962 C CA . GLU A 1 378 ? 38.526 24.788 -52.959 1.00 47.31 378 GLU A CA 1
ATOM 2963 C C . GLU A 1 378 ? 38.969 25.383 -54.317 1.00 47.31 378 GLU A C 1
ATOM 2965 O O . GLU A 1 378 ? 39.424 26.519 -54.423 1.00 47.31 378 GLU A O 1
ATOM 2970 N N . GLY A 1 379 ? 38.900 24.570 -55.375 1.00 52.09 379 GLY A N 1
ATOM 2971 C CA . GLY A 1 379 ? 39.428 24.909 -56.702 1.00 52.09 379 GLY A CA 1
ATOM 2972 C C . GLY A 1 379 ? 39.754 23.707 -57.598 1.00 52.09 379 GLY A C 1
ATOM 2973 O O . GLY A 1 379 ? 39.839 23.862 -58.814 1.00 52.09 379 GLY A O 1
ATOM 2974 N N . GLN A 1 380 ? 39.872 22.499 -57.037 1.00 49.91 380 GLN A N 1
ATOM 2975 C CA . GLN A 1 380 ? 40.289 21.284 -57.761 1.00 49.91 380 GLN A CA 1
ATOM 2976 C C . GLN A 1 380 ? 39.188 20.219 -57.927 1.00 49.91 380 GLN A C 1
ATOM 2978 O O . GLN A 1 380 ? 39.465 19.025 -58.009 1.00 49.91 380 GLN A O 1
ATOM 2983 N N . ILE A 1 381 ? 37.928 20.634 -58.091 1.00 50.84 381 ILE A N 1
ATOM 2984 C CA . ILE A 1 381 ? 36.797 19.726 -58.398 1.00 50.84 381 ILE A CA 1
ATOM 2985 C C . ILE A 1 381 ? 37.047 18.909 -59.697 1.00 50.84 381 ILE A C 1
ATOM 2987 O O . ILE A 1 381 ? 36.480 17.837 -59.891 1.00 50.84 381 ILE A O 1
ATOM 2991 N N . GLY A 1 382 ? 37.963 19.358 -60.568 1.00 49.84 382 GLY A N 1
ATOM 2992 C CA . GLY A 1 382 ? 38.418 18.631 -61.763 1.00 49.84 382 GLY A CA 1
ATOM 2993 C C . GLY A 1 382 ? 39.490 17.547 -61.539 1.00 49.84 382 GLY A C 1
ATOM 2994 O O . GLY A 1 382 ? 39.937 16.942 -62.512 1.00 49.84 382 GLY A O 1
ATOM 2995 N N . GLU A 1 383 ? 39.932 17.291 -60.302 1.00 50.38 383 GLU A N 1
ATOM 2996 C CA . GLU A 1 383 ? 41.022 16.349 -59.984 1.00 50.38 383 GLU A CA 1
ATOM 2997 C C . GLU A 1 383 ? 40.574 15.059 -59.279 1.00 50.38 383 GLU A C 1
ATOM 2999 O O . GLU A 1 383 ? 41.391 14.346 -58.700 1.00 50.38 383 GLU A O 1
ATOM 3004 N N . LEU A 1 384 ? 39.294 14.692 -59.367 1.00 57.12 384 LEU A N 1
ATOM 3005 C CA . LEU A 1 384 ? 38.833 13.370 -58.932 1.00 57.12 384 LEU A CA 1
ATOM 3006 C C . LEU A 1 384 ? 39.638 12.267 -59.663 1.00 57.12 384 LEU A C 1
ATOM 3008 O O . LEU A 1 384 ? 39.655 12.256 -60.896 1.00 57.12 384 LEU A O 1
ATOM 3012 N N . PRO A 1 385 ? 40.282 11.303 -58.970 1.00 57.09 385 PRO A N 1
ATOM 3013 C CA . PRO A 1 385 ? 41.052 10.234 -59.618 1.00 57.09 385 PRO A CA 1
ATOM 3014 C C . PRO A 1 385 ? 40.220 9.401 -60.602 1.00 57.09 385 PRO A C 1
ATOM 3016 O O . PRO A 1 385 ? 40.729 8.973 -61.638 1.00 57.09 385 PRO A O 1
ATOM 3019 N N . GLY A 1 386 ? 38.929 9.212 -60.303 1.00 58.59 386 GLY A N 1
ATOM 3020 C CA . GLY A 1 386 ? 37.961 8.606 -61.220 1.00 58.59 386 GLY A CA 1
ATOM 3021 C C . GLY A 1 386 ? 37.741 9.463 -62.466 1.00 58.59 386 GLY A C 1
ATOM 3022 O O . GLY A 1 386 ? 37.900 8.974 -63.575 1.00 58.59 386 GLY A O 1
ATOM 3023 N N . PHE A 1 387 ? 37.518 10.767 -62.294 1.00 63.12 387 PHE A N 1
ATOM 3024 C CA . PHE A 1 387 ? 37.346 11.696 -63.411 1.00 63.12 387 PHE A CA 1
ATOM 3025 C C . PHE A 1 387 ? 38.604 11.802 -64.282 1.00 63.12 387 PHE A C 1
ATOM 3027 O O . PHE A 1 387 ? 38.505 11.758 -65.501 1.00 63.12 387 PHE A O 1
ATOM 3034 N N . ARG A 1 388 ? 39.807 11.852 -63.694 1.00 62.00 388 ARG A N 1
ATOM 3035 C CA . ARG A 1 388 ? 41.070 11.811 -64.453 1.00 62.00 388 ARG A CA 1
ATOM 3036 C C . ARG A 1 388 ? 41.237 10.507 -65.225 1.00 62.00 388 ARG A C 1
ATOM 3038 O O . ARG A 1 388 ? 41.718 10.533 -66.355 1.00 62.00 388 ARG A O 1
ATOM 3045 N N . ARG A 1 389 ? 40.842 9.373 -64.638 1.00 66.88 389 ARG A N 1
ATOM 3046 C CA . ARG A 1 389 ? 40.849 8.075 -65.324 1.00 66.88 389 ARG A CA 1
ATOM 3047 C C . ARG A 1 389 ? 39.870 8.066 -66.495 1.00 66.88 389 ARG A C 1
ATOM 3049 O O . ARG A 1 389 ? 40.228 7.574 -67.562 1.00 66.88 389 ARG A O 1
ATOM 3056 N N . ASP A 1 390 ? 38.687 8.635 -66.307 1.00 70.50 390 ASP A N 1
ATOM 3057 C CA . ASP A 1 390 ? 37.647 8.702 -67.330 1.00 70.50 390 ASP A CA 1
ATOM 3058 C C . ASP A 1 390 ? 38.031 9.667 -68.460 1.00 70.50 390 ASP A C 1
ATOM 3060 O O . ASP A 1 390 ? 37.879 9.326 -69.631 1.00 70.50 390 ASP A O 1
ATOM 3064 N N . VAL A 1 391 ? 38.632 10.818 -68.136 1.00 76.56 391 VAL A N 1
ATOM 3065 C CA . VAL A 1 391 ? 39.195 11.762 -69.116 1.00 76.56 391 VAL A CA 1
ATOM 3066 C C . VAL A 1 391 ? 40.347 11.120 -69.888 1.00 76.56 391 VAL A C 1
ATOM 3068 O O . VAL A 1 391 ? 40.345 11.154 -71.113 1.00 76.56 391 VAL A O 1
ATOM 3071 N N . ALA A 1 392 ? 41.285 10.448 -69.214 1.00 75.31 392 ALA A N 1
ATOM 3072 C CA . ALA A 1 392 ? 42.385 9.756 -69.887 1.00 75.31 392 ALA A CA 1
ATOM 3073 C C . ALA A 1 392 ? 41.894 8.603 -70.785 1.00 75.31 392 ALA A C 1
ATOM 3075 O O . ALA A 1 392 ? 42.453 8.362 -71.857 1.00 75.31 392 ALA A O 1
ATOM 3076 N N . ALA A 1 393 ? 40.841 7.890 -70.373 1.00 80.50 393 ALA A N 1
ATOM 3077 C CA . ALA A 1 393 ? 40.200 6.868 -71.195 1.00 80.50 393 ALA A CA 1
ATOM 3078 C C . ALA A 1 393 ? 39.490 7.480 -72.415 1.00 80.50 393 ALA A C 1
ATOM 3080 O O . ALA A 1 393 ? 39.608 6.944 -73.519 1.00 80.50 393 ALA A O 1
ATOM 3081 N N . ALA A 1 394 ? 38.806 8.615 -72.240 1.00 80.69 394 ALA A N 1
ATOM 3082 C CA . ALA A 1 394 ? 38.170 9.353 -73.327 1.00 80.69 394 ALA A CA 1
ATOM 3083 C C . ALA A 1 394 ? 39.200 9.892 -74.334 1.00 80.69 394 ALA A C 1
ATOM 3085 O O . ALA A 1 394 ? 39.023 9.714 -75.539 1.00 80.69 394 ALA A O 1
ATOM 3086 N N . ASP A 1 395 ? 40.312 10.459 -73.862 1.00 86.44 395 ASP A N 1
ATOM 3087 C CA . ASP A 1 395 ? 41.408 10.935 -74.712 1.00 86.44 395 ASP A CA 1
ATOM 3088 C C . ASP A 1 395 ? 42.035 9.795 -75.517 1.00 86.44 395 ASP A C 1
ATOM 3090 O O . ASP A 1 395 ? 42.303 9.943 -76.712 1.00 86.44 395 ASP A O 1
ATOM 3094 N N . LYS A 1 396 ? 42.215 8.624 -74.897 1.00 88.00 396 LYS A N 1
ATOM 3095 C CA . LYS A 1 396 ? 42.711 7.435 -75.593 1.00 88.00 396 LYS A CA 1
ATOM 3096 C C . LYS A 1 396 ? 41.759 6.992 -76.709 1.00 88.00 396 LYS A C 1
ATOM 3098 O O . LYS A 1 396 ? 42.209 6.742 -77.825 1.00 88.00 396 LYS A O 1
ATOM 3103 N N . LEU A 1 397 ? 40.453 6.949 -76.442 1.00 89.88 397 LEU A N 1
ATOM 3104 C CA . LEU A 1 397 ? 39.445 6.614 -77.454 1.00 89.88 397 LEU A CA 1
ATOM 3105 C C . LEU A 1 397 ? 39.409 7.641 -78.594 1.00 89.88 397 LEU A C 1
ATOM 3107 O O . LEU A 1 397 ? 39.283 7.264 -79.760 1.00 89.88 397 LEU A O 1
ATOM 3111 N N . LEU A 1 398 ? 39.560 8.932 -78.286 1.00 91.44 398 LEU A N 1
ATOM 3112 C CA . LEU A 1 398 ? 39.649 9.987 -79.299 1.00 91.44 398 LEU A CA 1
ATOM 3113 C C . LEU A 1 398 ? 40.886 9.821 -80.190 1.00 91.44 398 LEU A C 1
ATOM 3115 O O . LEU A 1 398 ? 40.787 9.988 -81.407 1.00 91.44 398 LEU A O 1
ATOM 3119 N N . GLN A 1 399 ? 42.034 9.455 -79.614 1.00 92.31 399 GLN A N 1
ATOM 3120 C CA . GLN A 1 399 ? 43.251 9.165 -80.378 1.00 92.31 399 GLN A CA 1
ATOM 3121 C C . GLN A 1 399 ? 43.081 7.939 -81.283 1.00 92.31 399 GLN A C 1
ATOM 3123 O O . GLN A 1 399 ? 43.447 7.996 -82.458 1.00 92.31 399 GLN A O 1
ATOM 3128 N N . GLU A 1 400 ? 42.483 6.860 -80.776 1.00 91.31 400 GLU A N 1
ATOM 3129 C CA . GLU A 1 400 ? 42.185 5.655 -81.561 1.00 91.31 400 GLU A CA 1
ATOM 3130 C C . GLU A 1 400 ? 41.232 5.968 -82.728 1.00 91.31 400 GLU A C 1
ATOM 3132 O O . GLU A 1 400 ? 41.497 5.578 -83.868 1.00 91.31 400 GLU A O 1
ATOM 3137 N N . LEU A 1 401 ? 40.175 6.752 -82.491 1.00 91.75 401 LEU A N 1
ATOM 3138 C CA . LEU A 1 401 ? 39.253 7.209 -83.538 1.00 91.75 401 LEU A CA 1
ATOM 3139 C C . LEU A 1 401 ? 39.943 8.093 -84.586 1.00 91.75 401 LEU A C 1
ATOM 3141 O O . LEU A 1 401 ? 39.671 7.963 -85.783 1.00 91.75 401 LEU A O 1
ATOM 3145 N N . ALA A 1 402 ? 40.852 8.979 -84.172 1.00 92.00 402 ALA A N 1
ATOM 3146 C CA . ALA A 1 402 ? 41.615 9.816 -85.095 1.00 92.00 402 ALA A CA 1
ATOM 3147 C C . ALA A 1 402 ? 42.564 8.985 -85.978 1.00 92.00 402 ALA A C 1
ATOM 3149 O O . ALA A 1 402 ? 42.668 9.230 -87.185 1.00 92.00 402 ALA A O 1
ATOM 3150 N N . GLN A 1 403 ? 43.218 7.970 -85.406 1.00 92.25 403 GLN A N 1
ATOM 3151 C CA . GLN A 1 403 ? 44.048 7.027 -86.160 1.00 92.25 403 GLN A CA 1
ATOM 3152 C C . GLN A 1 403 ? 43.214 6.206 -87.151 1.00 92.25 403 GLN A C 1
ATOM 3154 O O . GLN A 1 403 ? 43.570 6.134 -88.328 1.00 92.25 403 GLN A O 1
ATOM 3159 N N . GLN A 1 404 ? 42.066 5.669 -86.723 1.00 92.69 404 GLN A N 1
ATOM 3160 C CA . GLN A 1 404 ? 41.145 4.943 -87.607 1.00 92.69 404 GLN A CA 1
ATOM 3161 C C . GLN A 1 404 ? 40.653 5.814 -88.765 1.00 92.69 404 GLN A C 1
ATOM 3163 O O . GLN A 1 404 ? 40.656 5.375 -89.915 1.00 92.69 404 GLN A O 1
ATOM 3168 N N . LYS A 1 405 ? 40.286 7.072 -88.493 1.00 93.00 405 LYS A N 1
ATOM 3169 C CA . LYS A 1 405 ? 39.893 8.031 -89.534 1.00 93.00 405 LYS A CA 1
ATOM 3170 C C . LYS A 1 405 ? 41.007 8.236 -90.564 1.00 93.00 405 LYS A C 1
ATOM 3172 O O . LYS A 1 405 ? 40.723 8.312 -91.756 1.00 93.00 405 LYS A O 1
ATOM 3177 N N . THR A 1 406 ? 42.256 8.330 -90.115 1.00 92.75 406 THR A N 1
ATOM 3178 C CA . THR A 1 406 ? 43.413 8.557 -90.992 1.00 92.75 406 THR A CA 1
ATOM 3179 C C . THR A 1 406 ? 43.674 7.332 -91.871 1.00 92.75 406 THR A C 1
ATOM 3181 O O . THR A 1 406 ? 43.766 7.469 -93.088 1.00 92.75 406 THR A O 1
ATOM 3184 N N . SER A 1 407 ? 43.657 6.130 -91.286 1.00 91.81 407 SER A N 1
ATOM 3185 C CA . SER A 1 407 ? 43.773 4.863 -92.022 1.00 91.81 407 SER A CA 1
ATOM 3186 C C . SER A 1 407 ? 42.655 4.687 -93.059 1.00 91.81 407 SER A C 1
ATOM 3188 O O . SER A 1 407 ? 42.930 4.329 -94.202 1.00 91.81 407 SER A O 1
ATOM 3190 N N . LEU A 1 408 ? 41.405 5.019 -92.715 1.00 90.94 408 LEU A N 1
ATOM 3191 C CA . LEU A 1 408 ? 40.284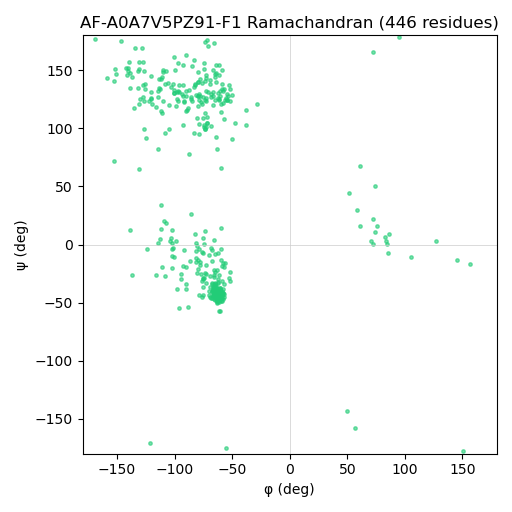 4.969 -93.659 1.00 90.94 408 LEU A CA 1
ATOM 3192 C C . LEU A 1 408 ? 40.452 5.945 -94.828 1.00 90.94 408 LEU A C 1
ATOM 3194 O O . LEU A 1 408 ? 40.087 5.615 -95.955 1.00 90.94 408 LEU A O 1
ATOM 3198 N N . LEU A 1 409 ? 40.997 7.143 -94.591 1.00 92.75 409 LEU A N 1
ATOM 3199 C CA . LEU A 1 409 ? 41.281 8.101 -95.663 1.00 92.75 409 LEU A CA 1
ATOM 3200 C C . LEU A 1 409 ? 42.379 7.591 -96.603 1.00 92.75 409 LEU A C 1
ATOM 3202 O O . LEU A 1 409 ? 42.268 7.758 -97.821 1.00 92.75 409 LEU A O 1
ATOM 3206 N N . GLU A 1 410 ? 43.410 6.944 -96.062 1.00 93.56 410 GLU A N 1
ATOM 3207 C CA . GLU A 1 410 ? 44.463 6.310 -96.857 1.00 93.56 410 GLU A CA 1
ATOM 3208 C C . GLU A 1 410 ? 43.902 5.172 -97.716 1.00 93.56 410 GLU A C 1
ATOM 3210 O O . GLU A 1 410 ? 44.127 5.158 -98.932 1.00 93.56 410 GLU A O 1
ATOM 3215 N N . ASP A 1 411 ? 43.094 4.287 -97.132 1.00 91.31 411 ASP A N 1
ATOM 3216 C CA . ASP A 1 411 ? 42.428 3.196 -97.848 1.00 91.31 411 ASP A CA 1
ATOM 3217 C C . ASP A 1 411 ? 41.475 3.714 -98.926 1.00 91.31 411 ASP A C 1
ATOM 3219 O O . ASP A 1 411 ? 41.490 3.232 -100.062 1.00 91.31 411 ASP A O 1
ATOM 3223 N N . LEU A 1 412 ? 40.696 4.754 -98.619 1.00 90.88 412 LEU A N 1
ATOM 3224 C CA . LEU A 1 412 ? 39.824 5.407 -99.588 1.00 90.88 412 LEU A CA 1
ATOM 3225 C C . LEU A 1 412 ? 40.644 5.968 -100.759 1.00 90.88 412 LEU A C 1
ATOM 3227 O O . LEU A 1 412 ? 40.300 5.750 -101.921 1.00 90.88 412 LEU A O 1
ATOM 3231 N N . SER A 1 413 ? 41.762 6.644 -100.474 1.00 92.19 413 SER A N 1
ATOM 3232 C CA . SER A 1 413 ? 42.657 7.174 -101.509 1.00 92.19 413 SER A CA 1
ATOM 3233 C C . SER A 1 413 ? 43.244 6.061 -102.387 1.00 92.19 413 SER A C 1
ATOM 3235 O O . SER A 1 413 ? 43.325 6.203 -103.612 1.00 92.19 413 SER A O 1
ATOM 3237 N N . ARG A 1 414 ? 43.587 4.916 -101.785 1.00 93.00 414 ARG A N 1
ATOM 3238 C CA . ARG A 1 414 ? 44.095 3.733 -102.483 1.00 93.00 414 ARG A CA 1
ATOM 3239 C C . ARG A 1 414 ? 43.026 3.119 -103.382 1.00 93.00 414 ARG A C 1
ATOM 3241 O O . ARG A 1 414 ? 43.316 2.822 -104.540 1.00 93.00 414 ARG A O 1
ATOM 3248 N N . LEU A 1 415 ? 41.795 2.985 -102.890 1.00 91.56 415 LEU A N 1
ATOM 3249 C CA . LEU A 1 415 ? 40.655 2.491 -103.666 1.00 91.56 415 LEU A CA 1
ATOM 3250 C C . LEU A 1 415 ? 40.307 3.426 -104.827 1.00 91.56 415 LEU A C 1
ATOM 3252 O O . LEU A 1 415 ? 40.036 2.947 -105.926 1.00 91.56 415 LEU A O 1
ATOM 3256 N N . TYR A 1 416 ? 40.376 4.747 -104.638 1.00 92.00 416 TYR A N 1
ATOM 3257 C CA . TYR A 1 416 ? 40.189 5.704 -105.733 1.00 92.00 416 TYR A CA 1
ATOM 3258 C C . TYR A 1 416 ? 41.250 5.546 -106.824 1.00 92.00 416 TYR A C 1
ATOM 3260 O O . TYR A 1 416 ? 40.900 5.507 -108.004 1.00 92.00 416 TYR A O 1
ATOM 3268 N N . ARG A 1 417 ? 42.528 5.395 -106.453 1.00 90.94 417 ARG A N 1
ATOM 3269 C CA . ARG A 1 417 ? 43.613 5.142 -107.418 1.00 90.94 417 ARG A CA 1
ATOM 3270 C C . ARG A 1 417 ? 43.427 3.811 -108.148 1.00 90.94 417 ARG A C 1
ATOM 3272 O O . ARG A 1 417 ? 43.581 3.764 -109.365 1.00 90.94 417 ARG A O 1
ATOM 3279 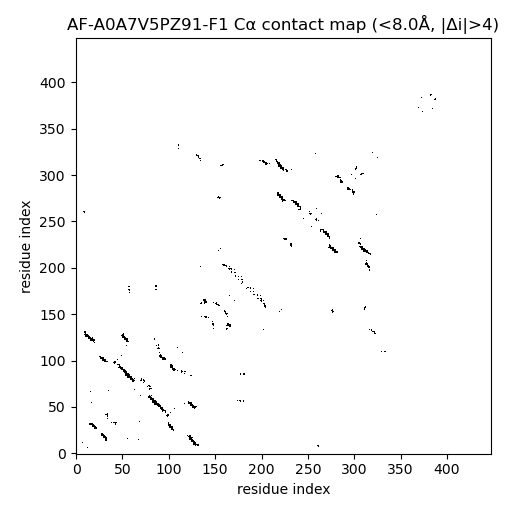N N . ALA A 1 418 ? 43.043 2.753 -107.432 1.00 91.69 418 ALA A N 1
ATOM 3280 C CA . ALA A 1 418 ? 42.765 1.447 -108.027 1.00 91.69 418 ALA A CA 1
ATOM 3281 C C . ALA A 1 418 ? 41.578 1.502 -109.005 1.00 91.69 418 ALA A C 1
ATOM 3283 O O . ALA A 1 418 ? 41.673 0.997 -110.120 1.00 91.69 418 ALA A O 1
ATOM 3284 N N . ASN A 1 419 ? 40.489 2.178 -108.633 1.00 91.06 419 ASN A N 1
ATOM 3285 C CA . ASN A 1 419 ? 39.339 2.381 -109.513 1.00 91.06 419 ASN A CA 1
ATOM 3286 C C . ASN A 1 419 ? 39.686 3.228 -110.743 1.00 91.06 419 ASN A C 1
ATOM 3288 O O . ASN A 1 419 ? 39.192 2.942 -111.831 1.00 91.06 419 ASN A O 1
ATOM 3292 N N . ALA A 1 420 ? 40.536 4.250 -110.602 1.00 91.81 420 ALA A N 1
ATOM 3293 C CA . ALA A 1 420 ? 41.017 5.031 -111.739 1.00 91.81 420 ALA A CA 1
ATOM 3294 C C . ALA A 1 420 ? 41.823 4.160 -112.719 1.00 91.81 420 ALA A C 1
ATOM 3296 O O . ALA A 1 420 ? 41.541 4.177 -113.915 1.00 91.81 420 ALA A O 1
ATOM 3297 N N . ALA A 1 421 ? 42.739 3.329 -112.210 1.00 90.88 421 ALA A N 1
ATOM 3298 C CA . ALA A 1 421 ? 43.509 2.391 -113.027 1.00 90.88 421 ALA A CA 1
ATOM 3299 C C . ALA A 1 421 ? 42.617 1.339 -113.713 1.00 90.88 421 ALA A C 1
ATOM 3301 O O . ALA A 1 421 ? 42.780 1.068 -114.900 1.00 90.88 421 ALA A O 1
ATOM 3302 N N . LEU A 1 422 ? 41.626 0.780 -113.007 1.00 90.94 422 LEU A N 1
ATOM 3303 C CA . LEU A 1 422 ? 40.659 -0.159 -113.591 1.00 90.94 422 LEU A CA 1
ATOM 3304 C C . LEU A 1 422 ? 39.802 0.495 -114.682 1.00 90.94 422 LEU A C 1
ATOM 3306 O O . LEU A 1 422 ? 39.529 -0.132 -115.704 1.00 90.94 422 LEU A O 1
ATOM 3310 N N . ARG A 1 423 ? 39.397 1.759 -114.503 1.00 90.12 423 ARG A N 1
ATOM 3311 C CA . ARG A 1 423 ? 38.694 2.527 -115.545 1.00 90.12 423 ARG A CA 1
ATOM 3312 C C . ARG A 1 423 ? 39.567 2.728 -116.779 1.00 90.12 423 ARG A C 1
ATOM 3314 O O . ARG A 1 423 ? 39.069 2.589 -117.894 1.00 90.12 423 ARG A O 1
ATOM 3321 N N . GLU A 1 424 ? 40.851 3.016 -116.594 1.00 91.44 424 GLU A N 1
ATOM 3322 C CA . GLU A 1 424 ? 41.804 3.142 -117.698 1.00 91.44 424 GLU A CA 1
ATOM 3323 C C . GLU A 1 424 ? 42.001 1.808 -118.435 1.00 91.44 424 GLU A C 1
ATOM 3325 O O . GLU A 1 424 ? 41.952 1.772 -119.666 1.00 91.44 424 GLU A O 1
ATOM 3330 N N . GLN A 1 425 ? 42.115 0.696 -117.699 1.00 91.44 425 GLN A N 1
ATOM 3331 C CA . GLN A 1 425 ? 42.176 -0.651 -118.274 1.00 91.44 425 GLN A CA 1
ATOM 3332 C C . GLN A 1 425 ? 40.903 -1.002 -119.054 1.00 91.44 425 GLN A C 1
ATOM 3334 O O . GLN A 1 425 ? 40.995 -1.481 -120.181 1.00 91.44 425 GLN A O 1
ATOM 3339 N N . LEU A 1 426 ? 39.717 -0.716 -118.509 1.00 89.94 426 LEU A N 1
ATOM 3340 C CA . LEU A 1 426 ? 38.442 -0.897 -119.213 1.00 89.94 426 LEU A CA 1
ATOM 3341 C C . LEU A 1 426 ? 38.387 -0.068 -120.500 1.00 89.94 426 LEU A C 1
ATOM 3343 O O . LEU A 1 426 ? 37.995 -0.592 -121.540 1.00 89.94 426 LEU A O 1
ATOM 3347 N N . ALA A 1 427 ? 38.827 1.192 -120.462 1.00 89.88 427 ALA A N 1
ATOM 3348 C CA . ALA A 1 427 ? 38.888 2.045 -121.647 1.00 89.88 427 ALA A CA 1
ATOM 3349 C C . ALA A 1 427 ? 39.899 1.531 -122.691 1.00 89.88 427 ALA A C 1
ATOM 3351 O O . ALA A 1 427 ? 39.673 1.669 -123.894 1.00 89.88 427 ALA A O 1
ATOM 3352 N N . ALA A 1 428 ? 41.014 0.933 -122.263 1.00 88.88 428 ALA A N 1
ATOM 3353 C CA . ALA A 1 428 ? 41.976 0.290 -123.156 1.00 88.88 428 ALA A CA 1
ATOM 3354 C C . ALA A 1 428 ? 41.400 -0.987 -123.792 1.00 88.88 428 ALA A C 1
ATOM 3356 O O . ALA A 1 428 ? 41.488 -1.157 -125.006 1.00 88.88 428 ALA A O 1
ATOM 3357 N N . VAL A 1 429 ? 40.738 -1.843 -123.006 1.00 89.06 429 VAL A N 1
ATOM 3358 C CA . VAL A 1 429 ? 40.063 -3.055 -123.500 1.00 89.06 429 VAL A CA 1
ATOM 3359 C C . VAL A 1 429 ? 38.924 -2.701 -124.458 1.00 89.06 429 VAL A C 1
ATOM 3361 O O . VAL A 1 429 ? 38.788 -3.338 -125.498 1.00 89.06 429 VAL A O 1
ATOM 3364 N N . GLN A 1 430 ? 38.138 -1.662 -124.163 1.00 90.25 430 GLN A N 1
ATOM 3365 C CA . GLN A 1 430 ? 37.097 -1.164 -125.067 1.00 90.25 430 GLN A CA 1
ATOM 3366 C C . GLN A 1 430 ? 37.679 -0.667 -126.393 1.00 90.25 430 GLN A C 1
ATOM 3368 O O . GLN A 1 430 ? 37.127 -0.986 -127.443 1.00 90.25 430 GLN A O 1
ATOM 3373 N N . ARG A 1 431 ? 38.799 0.071 -126.367 1.00 89.38 431 ARG A N 1
ATOM 3374 C CA . ARG A 1 431 ? 39.510 0.484 -127.589 1.00 89.38 431 ARG A CA 1
ATOM 3375 C C . ARG A 1 431 ? 39.999 -0.722 -128.387 1.00 89.38 431 ARG A C 1
ATOM 3377 O O . ARG A 1 431 ? 39.705 -0.813 -129.572 1.00 89.38 431 ARG A O 1
ATOM 3384 N N . TYR A 1 432 ? 40.636 -1.685 -127.725 1.00 89.69 432 TYR A N 1
ATOM 3385 C CA . TYR A 1 432 ? 41.110 -2.914 -128.360 1.00 89.69 432 TYR A CA 1
ATOM 3386 C C . TYR A 1 432 ? 39.976 -3.742 -128.988 1.00 89.69 432 TYR A C 1
ATOM 3388 O O . TYR A 1 432 ? 40.091 -4.205 -130.121 1.00 89.69 432 TYR A O 1
ATOM 3396 N N . LEU A 1 433 ? 38.855 -3.917 -128.277 1.00 87.75 433 LEU A N 1
ATOM 3397 C CA . LEU A 1 433 ? 37.670 -4.605 -128.799 1.00 87.75 433 LEU A CA 1
ATOM 3398 C C . LEU A 1 433 ? 37.065 -3.862 -129.990 1.00 87.75 433 LEU A C 1
ATOM 3400 O O . LEU A 1 433 ? 36.654 -4.504 -130.951 1.00 87.75 433 LEU A O 1
ATOM 3404 N N . ARG A 1 434 ? 37.030 -2.526 -129.946 1.00 87.31 434 ARG A N 1
ATOM 3405 C CA . ARG A 1 434 ? 36.552 -1.705 -131.060 1.00 87.31 434 ARG A CA 1
ATOM 3406 C C . ARG A 1 434 ? 37.432 -1.884 -132.293 1.00 87.31 434 ARG A C 1
ATOM 3408 O O . ARG A 1 434 ? 36.906 -2.207 -133.346 1.00 87.31 434 ARG A O 1
ATOM 3415 N N . GLU A 1 435 ? 38.753 -1.825 -132.137 1.00 86.81 435 GLU A N 1
ATOM 3416 C CA . GLU A 1 435 ? 39.704 -2.098 -133.224 1.00 86.81 435 GLU A CA 1
ATOM 3417 C C . GLU A 1 435 ? 39.563 -3.524 -133.786 1.00 86.81 435 GLU A C 1
ATOM 3419 O O . GLU A 1 435 ? 39.644 -3.731 -134.995 1.00 86.81 435 GLU A O 1
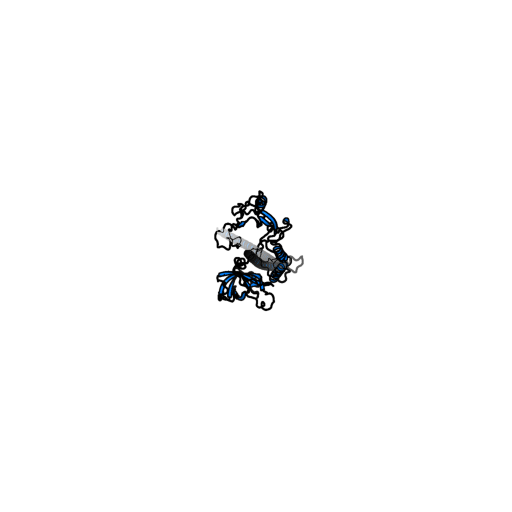ATOM 3424 N N . GLN A 1 436 ? 39.329 -4.526 -132.933 1.00 87.31 436 GLN A N 1
ATOM 3425 C CA . GLN A 1 436 ? 39.051 -5.902 -133.363 1.00 87.31 436 GLN A CA 1
ATOM 3426 C C . GLN A 1 436 ? 37.743 -6.016 -134.157 1.00 87.31 436 GLN A C 1
ATOM 3428 O O . GLN A 1 436 ? 37.701 -6.732 -135.160 1.00 87.31 436 GLN A O 1
ATOM 3433 N N . ILE A 1 437 ? 36.680 -5.341 -133.709 1.00 84.31 437 ILE A N 1
ATOM 3434 C CA . ILE A 1 437 ? 35.399 -5.285 -134.421 1.00 84.31 437 ILE A CA 1
ATOM 3435 C C . ILE A 1 437 ? 35.598 -4.596 -135.767 1.00 84.31 437 ILE A C 1
ATOM 3437 O O . ILE A 1 437 ? 35.212 -5.171 -136.780 1.00 84.31 437 ILE A O 1
ATOM 3441 N N . ASP A 1 438 ? 36.257 -3.440 -135.805 1.00 82.94 438 ASP A N 1
ATOM 3442 C CA . ASP A 1 438 ? 36.515 -2.693 -137.037 1.00 82.94 438 ASP A CA 1
ATOM 3443 C C . ASP A 1 438 ? 37.307 -3.555 -138.037 1.00 82.94 438 ASP A C 1
ATOM 3445 O O . ASP A 1 438 ? 36.852 -3.750 -139.163 1.00 82.94 438 ASP A O 1
ATOM 3449 N N . ARG A 1 439 ? 38.384 -4.228 -137.600 1.00 80.94 439 ARG A N 1
ATOM 3450 C CA . ARG A 1 439 ? 39.143 -5.182 -138.438 1.00 80.94 439 ARG A CA 1
ATOM 3451 C C . ARG A 1 439 ? 38.296 -6.342 -138.961 1.00 80.94 439 ARG A C 1
ATOM 3453 O O . ARG A 1 439 ? 38.429 -6.730 -140.119 1.00 80.94 439 ARG A O 1
ATOM 3460 N N . LYS A 1 440 ? 37.437 -6.936 -138.124 1.00 80.44 440 LYS A N 1
ATOM 3461 C CA . LYS A 1 440 ? 36.526 -8.010 -138.565 1.00 80.44 440 LYS A CA 1
ATOM 3462 C C . LYS A 1 440 ? 35.469 -7.495 -139.541 1.00 80.44 440 LYS A C 1
ATOM 3464 O O . LYS A 1 440 ? 35.081 -8.229 -140.445 1.00 80.44 440 LYS A O 1
ATOM 3469 N N . THR A 1 441 ? 35.026 -6.253 -139.375 1.00 77.94 441 THR A N 1
ATOM 3470 C CA . THR A 1 441 ? 34.058 -5.606 -140.266 1.00 77.94 441 THR A CA 1
ATOM 3471 C C . THR A 1 441 ? 34.701 -5.318 -141.625 1.00 77.94 441 THR A C 1
ATOM 3473 O O . THR A 1 441 ? 34.118 -5.654 -142.650 1.00 77.94 441 THR A O 1
ATOM 3476 N N . GLU A 1 442 ? 35.941 -4.820 -141.653 1.00 73.44 442 GLU A N 1
ATOM 3477 C CA . GLU A 1 442 ? 36.732 -4.636 -142.880 1.00 73.44 442 GLU A CA 1
ATOM 3478 C C . GLU A 1 442 ? 37.012 -5.963 -143.607 1.00 73.44 442 GLU A C 1
ATOM 3480 O O . GLU A 1 442 ? 36.845 -6.054 -144.827 1.00 73.44 442 GLU A O 1
ATOM 3485 N N . ALA A 1 443 ? 37.365 -7.023 -142.871 1.00 70.44 443 ALA A N 1
ATOM 3486 C CA . ALA A 1 443 ? 37.555 -8.363 -143.432 1.00 70.44 443 ALA A CA 1
ATOM 3487 C C . ALA A 1 443 ? 36.251 -8.965 -144.000 1.00 70.44 443 ALA A C 1
ATOM 3489 O O . ALA A 1 443 ? 36.277 -9.690 -144.991 1.00 70.44 443 ALA A O 1
ATOM 3490 N N . ALA A 1 444 ? 35.096 -8.659 -143.402 1.00 67.06 444 ALA A N 1
ATOM 3491 C CA . ALA A 1 444 ? 33.794 -9.089 -143.914 1.00 67.06 444 ALA A CA 1
ATOM 3492 C C . ALA A 1 444 ? 33.349 -8.300 -145.162 1.00 67.06 444 ALA A C 1
ATOM 3494 O O . ALA A 1 444 ? 32.624 -8.838 -145.997 1.00 67.06 444 ALA A O 1
ATOM 3495 N N . VAL A 1 445 ? 33.784 -7.044 -145.310 1.00 66.75 445 VAL A N 1
ATOM 3496 C CA . VAL A 1 445 ? 33.500 -6.199 -146.486 1.00 66.75 445 VAL A CA 1
ATOM 3497 C C . VAL A 1 445 ? 34.347 -6.600 -147.699 1.00 66.75 445 VAL A C 1
ATOM 3499 O O . VAL A 1 445 ? 33.881 -6.470 -148.823 1.00 66.75 445 VAL A O 1
ATOM 3502 N N . THR A 1 446 ? 35.547 -7.145 -147.490 1.00 57.03 446 THR A N 1
ATOM 3503 C CA . THR A 1 446 ? 36.445 -7.628 -148.561 1.00 57.03 446 THR A CA 1
ATOM 3504 C C . THR A 1 446 ? 36.111 -9.033 -149.084 1.00 57.03 446 THR A C 1
ATOM 3506 O O . THR A 1 446 ? 36.714 -9.481 -150.055 1.00 57.03 446 THR A O 1
ATOM 3509 N N . LEU A 1 447 ? 35.143 -9.724 -148.470 1.00 52.59 447 LEU A N 1
ATOM 3510 C CA . LEU A 1 447 ? 34.662 -11.064 -148.848 1.00 52.59 447 LEU A CA 1
ATOM 3511 C C . LEU A 1 447 ? 33.321 -11.048 -149.618 1.00 52.59 447 LEU A C 1
ATOM 3513 O O . LEU A 1 447 ? 32.706 -12.100 -149.801 1.00 52.59 447 LEU A O 1
ATOM 3517 N N . LYS A 1 448 ? 32.874 -9.874 -150.076 1.00 43.94 448 LYS A N 1
ATOM 3518 C CA . LYS A 1 448 ? 31.810 -9.688 -151.077 1.00 43.94 448 LYS A CA 1
ATOM 3519 C C . LYS A 1 448 ? 32.416 -9.167 -152.369 1.00 43.94 448 LYS A C 1
ATOM 3521 O O . LYS A 1 448 ? 31.861 -9.527 -153.429 1.00 43.94 448 LYS A O 1
#